Protein 1Z4V (pdb70)

Structure (mmCIF, N/CA/C/O backbone):
data_1Z4V
#
_entry.id   1Z4V
#
_cell.length_a   137.833
_cell.length_b   137.833
_cell.length_c   184.879
_cell.angle_alpha   90.00
_cell.angle_beta   90.00
_cell.angle_gamma   120.00
#
_symmetry.space_group_name_H-M   'P 61 2 2'
#
loop_
_entity.id
_entity.type
_entity.pdbx_description
1 polymer Hemagglutinin-neuraminidase
2 branched 2-acetamido-2-deoxy-beta-D-glucopyranose-(1-4)-2-acetamido-2-deoxy-beta-D-glucopyranose
3 non-polymer 2-acetamido-2-deoxy-beta-D-glucopyranose
4 non-polymer 'CALCIUM ION'
5 non-polymer '2-DEOXY-2,3-DEHYDRO-N-ACETYL-NEURAMINIC ACID'
6 water water
#
loop_
_atom_site.group_PDB
_atom_site.id
_atom_site.type_symbol
_atom_site.label_atom_id
_atom_site.label_alt_id
_atom_site.label_comp_id
_atom_site.label_asym_id
_atom_site.label_entity_id
_atom_site.label_seq_id
_atom_site.pdbx_PDB_ins_code
_atom_site.Cartn_x
_atom_site.Cartn_y
_atom_site.Cartn_z
_atom_site.occupancy
_atom_site.B_iso_or_equiv
_atom_site.auth_seq_id
_atom_site.auth_comp_id
_atom_site.auth_asym_id
_atom_site.auth_atom_id
_atom_site.pdbx_PDB_model_num
ATOM 1 N N . ILE A 1 85 ? 148.371 -19.456 -137.059 1.00 28.83 118 ILE A N 1
ATOM 2 C CA . ILE A 1 85 ? 149.768 -19.846 -137.450 1.00 28.31 118 ILE A CA 1
ATOM 3 C C . ILE A 1 85 ? 150.286 -20.976 -136.550 1.00 26.15 118 ILE A C 1
ATOM 4 O O . ILE A 1 85 ? 149.815 -21.134 -135.427 1.00 24.59 118 ILE A O 1
ATOM 9 N N . ASN A 1 86 ? 151.244 -21.760 -137.048 1.00 25.04 119 ASN A N 1
ATOM 10 C CA . ASN A 1 86 ? 151.792 -22.869 -136.271 1.00 24.24 119 ASN A CA 1
ATOM 11 C C . ASN A 1 86 ? 152.411 -22.348 -134.996 1.00 23.80 119 ASN A C 1
ATOM 12 O O . ASN A 1 86 ? 152.894 -21.209 -134.949 1.00 23.72 119 ASN A O 1
ATOM 17 N N . ASP A 1 87 ? 152.384 -23.174 -133.959 1.00 22.36 120 ASP A N 1
ATOM 18 C CA . ASP A 1 87 ? 152.942 -22.816 -132.662 1.00 23.62 120 ASP A CA 1
ATOM 19 C C . ASP A 1 87 ? 154.445 -22.517 -132.773 1.00 24.06 120 ASP A C 1
ATOM 20 O O . ASP A 1 87 ? 155.119 -23.038 -133.668 1.00 24.72 120 ASP A O 1
ATOM 25 N N . ASN A 1 88 ? 154.959 -21.672 -131.874 1.00 22.52 121 ASN A N 1
ATOM 26 C CA . ASN A 1 88 ? 156.385 -21.308 -131.873 1.00 22.93 121 ASN A CA 1
ATOM 27 C C . ASN A 1 88 ? 157.301 -22.531 -131.842 1.00 21.91 121 ASN A C 1
ATOM 28 O O . ASN A 1 88 ? 158.453 -22.469 -132.262 1.00 23.60 121 ASN A O 1
ATOM 33 N N . ARG A 1 89 ? 156.785 -23.638 -131.335 1.00 21.23 122 ARG A N 1
ATOM 34 C CA . ARG A 1 89 ? 157.558 -24.855 -131.252 1.00 21.80 122 ARG A CA 1
ATOM 35 C C . ARG A 1 89 ? 157.823 -25.514 -132.598 1.00 21.06 122 ARG A C 1
ATOM 36 O O . ARG A 1 89 ? 158.675 -26.405 -132.695 1.00 22.47 122 ARG A O 1
ATOM 44 N N . TYR A 1 90 ? 157.117 -25.081 -133.637 1.00 19.70 123 TYR A N 1
ATOM 45 C CA . TYR A 1 90 ? 157.293 -25.706 -134.946 1.00 22.64 123 TYR A CA 1
ATOM 46 C C . TYR A 1 90 ? 157.677 -24.776 -136.087 1.00 22.94 123 TYR A C 1
ATOM 47 O O . TYR A 1 90 ? 158.210 -25.238 -137.095 1.00 24.84 123 TYR A O 1
ATOM 56 N N . ILE A 1 91 ? 157.408 -23.480 -135.943 1.00 22.48 124 ILE A N 1
ATOM 57 C CA . ILE A 1 91 ? 157.690 -22.546 -137.022 1.00 23.68 124 ILE A CA 1
ATOM 58 C C . ILE A 1 91 ? 159.107 -22.605 -137.572 1.00 23.67 124 ILE A C 1
ATOM 59 O O . ILE A 1 91 ? 159.331 -22.327 -138.751 1.00 24.98 124 ILE A O 1
ATOM 64 N N . ASN A 1 92 ? 160.068 -22.973 -136.736 1.00 23.52 125 ASN A N 1
ATOM 65 C CA . ASN A 1 92 ? 161.455 -23.065 -137.188 1.00 23.92 125 ASN A CA 1
ATOM 66 C C . ASN A 1 92 ? 161.930 -24.510 -137.390 1.00 22.82 125 ASN A C 1
ATOM 67 O O . ASN A 1 92 ? 163.129 -24.754 -137.526 1.00 22.80 125 ASN A O 1
ATOM 72 N N . GLY A 1 93 ? 161.009 -25.471 -137.407 1.00 22.43 126 GLY A N 1
ATOM 73 C CA . GLY A 1 93 ? 161.426 -26.853 -137.593 1.00 23.46 126 GLY A CA 1
ATOM 74 C C . GLY A 1 93 ? 160.785 -27.515 -138.802 1.00 24.10 126 GLY A C 1
ATOM 75 O O . GLY A 1 93 ? 160.616 -28.742 -138.839 1.00 24.63 126 GLY A O 1
ATOM 76 N N . ILE A 1 94 ? 160.447 -26.708 -139.801 1.00 23.69 127 ILE A N 1
ATOM 77 C CA . ILE A 1 94 ? 159.781 -27.217 -140.983 1.00 21.98 127 ILE A CA 1
ATOM 78 C C . ILE A 1 94 ? 160.588 -27.139 -142.284 1.00 22.83 127 ILE A C 1
ATOM 79 O O . ILE A 1 94 ? 161.362 -26.198 -142.503 1.00 21.68 127 ILE A O 1
ATOM 84 N N . ASN A 1 95 ? 160.403 -28.150 -143.134 1.00 23.24 128 ASN A N 1
ATOM 85 C CA . ASN A 1 95 ? 161.090 -28.240 -144.424 1.00 23.48 128 ASN A CA 1
ATOM 86 C C . ASN A 1 95 ? 162.601 -28.080 -144.331 1.00 24.28 128 ASN A C 1
ATOM 87 O O . ASN A 1 95 ? 163.189 -27.154 -144.912 1.00 24.70 128 ASN A O 1
ATOM 92 N N . GLN A 1 96 ? 163.232 -29.000 -143.615 1.00 25.09 129 GLN A N 1
ATOM 93 C CA . GLN A 1 96 ? 164.673 -28.967 -143.475 1.00 26.61 129 GLN A CA 1
ATOM 94 C C . GLN A 1 96 ? 165.193 -30.396 -143.329 1.00 25.32 129 GLN A C 1
ATOM 95 O O . GLN A 1 96 ? 164.412 -31.333 -143.136 1.00 24.46 129 GLN A O 1
ATOM 101 N N . PHE A 1 97 ? 166.511 -30.564 -143.474 1.00 26.89 130 PHE A N 1
ATOM 102 C CA . PHE A 1 97 ? 167.150 -31.865 -143.262 1.00 26.58 130 PHE A CA 1
ATOM 103 C C . PHE A 1 97 ? 167.413 -31.793 -141.763 1.00 27.67 13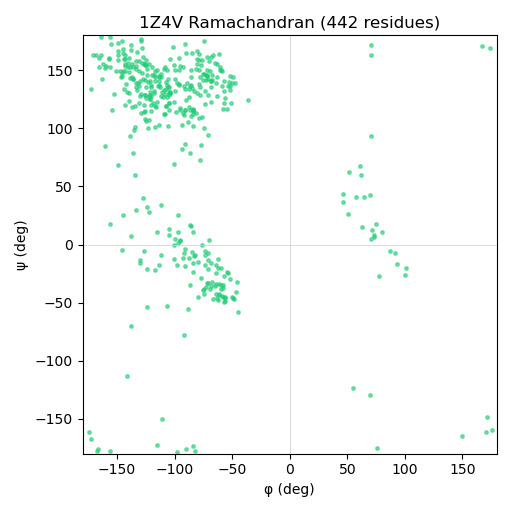0 PHE A C 1
ATOM 104 O O . PHE A 1 97 ? 168.140 -30.923 -141.303 1.00 28.47 130 PHE A O 1
ATOM 112 N N . TYR A 1 98 ? 166.822 -32.691 -140.995 1.00 27.82 131 TYR A N 1
ATOM 113 C CA . TYR A 1 98 ? 166.965 -32.631 -139.557 1.00 28.88 131 TYR A CA 1
ATOM 114 C C . TYR A 1 98 ? 168.196 -33.264 -138.923 1.00 29.44 131 TYR A C 1
ATOM 115 O O . TYR A 1 98 ? 168.588 -32.874 -137.830 1.00 28.21 131 TYR A O 1
ATOM 124 N N . PHE A 1 99 ? 168.812 -34.227 -139.598 1.00 30.38 132 PHE A N 1
ATOM 125 C CA . PHE A 1 99 ? 169.969 -34.903 -139.026 1.00 29.90 132 PHE A CA 1
ATOM 126 C C . PHE A 1 99 ? 171.204 -34.877 -139.912 1.00 31.18 132 PHE A C 1
ATOM 127 O O . PHE A 1 99 ? 171.111 -34.784 -141.142 1.00 30.17 132 PHE A O 1
ATOM 135 N N . SER A 1 100 ? 172.367 -34.975 -139.269 1.00 30.78 133 SER A N 1
ATOM 136 C CA . SER A 1 100 ? 173.653 -35.003 -139.964 1.00 31.66 133 SER A CA 1
ATOM 137 C C . SER A 1 100 ? 173.841 -36.430 -140.464 1.00 31.59 133 SER A C 1
ATOM 138 O O . SER A 1 100 ? 173.127 -37.337 -140.042 1.00 32.47 133 SER A O 1
ATOM 141 N N . ILE A 1 101 ? 174.798 -36.632 -141.357 1.00 33.12 134 ILE A N 1
ATOM 142 C CA . ILE A 1 101 ? 175.054 -37.964 -141.891 1.00 35.37 134 ILE A CA 1
ATOM 143 C C . ILE A 1 101 ? 175.341 -38.938 -140.757 1.00 37.01 134 ILE A C 1
ATOM 144 O O . ILE A 1 101 ? 174.800 -40.047 -140.722 1.00 38.40 134 ILE A O 1
ATOM 149 N N . ALA A 1 102 ? 176.191 -38.518 -139.824 1.00 38.18 135 ALA A N 1
ATOM 150 C CA . ALA A 1 102 ? 176.550 -39.361 -138.686 1.00 38.03 135 ALA A CA 1
ATOM 151 C C . ALA A 1 102 ? 175.336 -39.767 -137.848 1.00 38.21 135 ALA A C 1
ATOM 152 O O . ALA A 1 102 ? 175.211 -40.925 -137.456 1.00 39.53 135 ALA A O 1
ATOM 154 N N . GLU A 1 103 ? 174.447 -38.823 -137.566 1.00 38.39 136 GLU A N 1
ATOM 155 C CA . GLU A 1 103 ? 173.252 -39.115 -136.773 1.00 38.35 136 GLU A CA 1
ATOM 156 C C . GLU A 1 103 ? 172.278 -40.039 -137.501 1.00 38.08 136 GLU A C 1
ATOM 157 O O . GLU A 1 103 ? 171.585 -40.838 -136.877 1.00 38.57 136 GLU A O 1
ATOM 163 N N . GLY A 1 104 ? 172.234 -39.934 -138.825 1.00 37.91 137 GLY A N 1
ATOM 164 C CA . GLY A 1 104 ? 171.327 -40.762 -139.596 1.00 38.84 137 GLY A CA 1
ATOM 165 C C . GLY A 1 104 ? 171.513 -42.250 -139.389 1.00 40.29 137 GLY A C 1
ATOM 166 O O . GLY A 1 104 ? 170.569 -43.033 -139.533 1.00 39.77 137 GLY A O 1
ATOM 167 N N . ARG A 1 105 ? 172.729 -42.650 -139.037 1.00 41.44 138 ARG A N 1
ATOM 168 C CA . ARG A 1 105 ? 173.031 -44.063 -138.835 1.00 42.37 138 ARG A CA 1
ATOM 169 C C . ARG A 1 105 ? 172.398 -44.635 -137.575 1.00 42.72 138 ARG A C 1
ATOM 170 O O . ARG A 1 105 ? 172.193 -45.842 -137.470 1.00 41.86 138 ARG A O 1
ATOM 178 N N . ASN A 1 106 ? 172.060 -43.753 -136.635 1.00 73.47 139 ASN A N 1
ATOM 179 C CA . ASN A 1 106 ? 171.493 -44.185 -135.364 1.00 73.96 139 ASN A CA 1
ATOM 180 C C . ASN A 1 106 ? 170.036 -43.792 -135.157 1.00 73.89 139 ASN A C 1
ATOM 181 O O . ASN A 1 106 ? 169.602 -43.526 -134.033 1.00 72.15 139 ASN A O 1
ATOM 186 N N . LEU A 1 107 ? 169.274 -43.776 -136.236 1.00 41.75 140 LEU A N 1
ATOM 187 C CA . LEU A 1 107 ? 167.863 -43.407 -136.124 1.00 39.39 140 LEU A CA 1
ATOM 188 C C . LEU A 1 107 ? 166.947 -44.624 -136.063 1.00 38.41 140 LEU A C 1
ATOM 189 O O . LEU A 1 107 ? 167.120 -45.603 -136.796 1.00 38.54 140 LEU A O 1
ATOM 194 N N . THR A 1 108 ? 165.958 -44.535 -135.191 1.00 37.26 141 THR A N 1
ATOM 195 C CA . THR A 1 108 ? 164.998 -45.595 -135.010 1.00 36.87 141 THR A CA 1
ATOM 196 C C . THR A 1 108 ? 163.594 -44.969 -134.908 1.00 35.36 141 THR A C 1
ATOM 197 O O . THR A 1 108 ? 163.455 -43.800 -134.552 1.00 34.65 141 THR A O 1
ATOM 201 N N . LEU A 1 109 ? 162.571 -45.747 -135.239 1.00 33.70 142 LEU A N 1
ATOM 202 C CA . LEU A 1 109 ? 161.193 -45.263 -135.150 1.00 32.98 142 LEU A CA 1
ATOM 203 C C . LEU A 1 109 ? 160.634 -45.456 -133.711 1.00 32.00 142 LEU A C 1
ATOM 204 O O . LEU A 1 109 ? 160.859 -46.472 -133.104 1.00 32.20 142 LEU A O 1
ATOM 209 N N . GLY A 1 110 ? 159.927 -44.448 -133.201 1.00 31.02 143 GLY A N 1
ATOM 210 C CA . GLY A 1 110 ? 159.362 -44.585 -131.860 1.00 30.62 143 GLY A CA 1
ATOM 211 C C . GLY A 1 110 ? 157.957 -45.184 -131.912 1.00 30.94 143 GLY A C 1
ATOM 212 O O . GLY A 1 110 ? 157.552 -45.628 -132.978 1.00 30.54 143 GLY A O 1
ATOM 213 N N . PRO A 1 111 ? 157.230 -45.310 -130.796 1.00 32.58 144 PRO A N 1
ATOM 214 C CA . PRO A 1 111 ? 155.873 -45.872 -130.884 1.00 32.12 144 PRO A CA 1
ATOM 215 C C . PRO A 1 111 ? 154.922 -44.955 -131.614 1.00 31.05 144 PRO A C 1
ATOM 216 O O . PRO A 1 111 ? 155.175 -43.754 -131.736 1.00 30.82 144 PRO A O 1
ATOM 220 N N . LEU A 1 112 ? 153.823 -45.512 -132.075 1.00 30.87 145 LEU A N 1
ATOM 221 C CA . LEU A 1 112 ? 152.862 -44.685 -132.725 1.00 29.59 145 LEU A CA 1
ATOM 222 C C . LEU A 1 112 ? 152.173 -43.935 -131.563 1.00 29.24 145 LEU A C 1
ATOM 223 O O . LEU A 1 112 ? 152.025 -44.463 -130.454 1.00 28.88 145 LEU A O 1
ATOM 228 N N . LEU A 1 113 ? 151.873 -42.666 -131.800 1.00 27.84 146 LEU A N 1
ATOM 229 C CA . LEU A 1 113 ? 151.273 -41.833 -130.767 1.00 27.30 146 LEU A CA 1
ATOM 230 C C . LEU A 1 113 ? 149.835 -41.507 -131.163 1.00 27.21 146 LEU A C 1
ATOM 231 O O . LEU A 1 113 ? 149.515 -41.384 -132.353 1.00 26.40 146 LEU A O 1
ATOM 236 N N . ASN A 1 114 ? 148.967 -41.395 -130.164 1.00 28.23 147 ASN A N 1
ATOM 237 C CA . ASN A 1 114 ? 147.555 -41.124 -130.426 1.00 31.44 147 ASN A CA 1
ATOM 238 C C . ASN A 1 114 ? 147.148 -39.663 -130.359 1.00 31.49 147 ASN A C 1
ATOM 239 O O . ASN A 1 114 ? 147.197 -39.040 -129.307 1.00 32.80 147 ASN A O 1
ATOM 244 N N . MET A 1 115 ? 146.726 -39.134 -131.500 1.00 31.11 148 MET A N 1
ATOM 245 C CA . MET A 1 115 ? 146.261 -37.763 -131.588 1.00 32.54 148 MET A CA 1
ATOM 246 C C . MET A 1 115 ? 144.931 -37.797 -132.329 1.00 32.07 148 MET A C 1
ATOM 247 O O . MET A 1 115 ? 144.640 -38.762 -133.033 1.00 31.50 148 MET A O 1
ATOM 252 N N . PRO A 1 116 ? 144.088 -36.768 -132.149 1.00 31.56 149 PRO A N 1
ATOM 253 C CA . PRO A 1 116 ? 142.805 -36.763 -132.856 1.00 28.94 149 PRO A CA 1
ATOM 254 C C . PRO A 1 116 ? 143.106 -36.579 -134.342 1.00 27.87 149 PRO A C 1
ATOM 255 O O . PRO A 1 116 ? 143.750 -35.608 -134.738 1.00 29.95 149 PRO A O 1
ATOM 259 N N . SER A 1 117 ? 142.657 -37.517 -135.164 1.00 25.27 150 SER A N 1
ATOM 260 C CA . SER A 1 117 ? 142.897 -37.436 -136.592 1.00 22.78 150 SER A CA 1
ATOM 261 C C . SER A 1 117 ? 142.220 -36.222 -137.232 1.00 22.19 150 SER A C 1
ATOM 262 O O . SER A 1 117 ? 141.082 -35.907 -136.909 1.00 21.47 150 SER A O 1
ATOM 265 N N . PHE A 1 118 ? 142.921 -35.566 -138.155 1.00 22.46 151 PHE A N 1
ATOM 266 C CA . PHE A 1 118 ? 142.377 -34.410 -138.856 1.00 22.50 151 PHE A CA 1
ATOM 267 C C . PHE A 1 118 ? 141.853 -34.821 -140.248 1.00 23.85 151 PHE A C 1
ATOM 268 O O . PHE A 1 118 ? 141.417 -33.967 -141.037 1.00 24.33 151 PHE A O 1
ATOM 276 N N . ILE A 1 119 ? 141.892 -36.125 -140.536 1.00 22.11 152 ILE A N 1
ATOM 277 C CA . ILE A 1 119 ? 141.428 -36.646 -141.820 1.00 23.14 152 ILE A CA 1
ATOM 278 C C . ILE A 1 119 ? 140.076 -37.324 -141.605 1.00 22.93 152 ILE A C 1
ATOM 279 O O . ILE A 1 119 ? 139.980 -38.321 -140.902 1.00 24.56 152 ILE A O 1
ATOM 284 N N . PRO A 1 120 ? 139.013 -36.781 -142.213 1.00 23.24 153 PRO A N 1
ATOM 285 C CA . PRO A 1 120 ? 137.668 -37.334 -142.066 1.00 23.76 153 PRO A CA 1
ATOM 286 C C . PRO A 1 120 ? 137.470 -38.742 -142.610 1.00 25.44 153 PRO A C 1
ATOM 287 O O . PRO A 1 120 ? 138.024 -39.126 -143.637 1.00 25.02 153 PRO A O 1
ATOM 291 N N . THR A 1 121 ? 136.639 -39.481 -141.904 1.00 27.42 154 THR A N 1
ATOM 292 C CA . THR A 1 121 ? 136.276 -40.860 -142.211 1.00 29.67 154 THR A CA 1
ATOM 293 C C . THR A 1 121 ? 134.948 -40.921 -142.993 1.00 30.11 154 THR A C 1
ATOM 294 O O . THR A 1 121 ? 134.174 -39.967 -142.983 1.00 29.93 154 THR A O 1
ATOM 298 N N . ALA A 1 122 ? 134.703 -42.040 -143.669 1.00 29.26 155 ALA A N 1
ATOM 299 C CA . ALA A 1 122 ? 133.469 -42.235 -144.413 1.00 28.60 155 ALA A CA 1
ATOM 300 C C . ALA A 1 122 ? 132.405 -42.658 -143.395 1.00 27.61 155 ALA A C 1
ATOM 301 O O . ALA A 1 122 ? 132.753 -43.115 -142.308 1.00 27.34 155 ALA A O 1
ATOM 303 N N . THR A 1 123 ? 131.123 -42.500 -143.727 1.00 26.60 156 THR A N 1
ATOM 304 C CA . THR A 1 123 ? 130.062 -42.881 -142.795 1.00 26.69 156 THR A CA 1
ATOM 305 C C . THR A 1 123 ? 129.181 -44.025 -143.291 1.00 27.51 156 THR A C 1
ATOM 306 O O . THR A 1 123 ? 128.118 -44.293 -142.725 1.00 27.43 156 THR A O 1
ATOM 310 N N . THR A 1 124 ? 129.602 -44.673 -144.368 1.00 28.27 157 THR A N 1
ATOM 311 C CA . THR A 1 124 ? 128.884 -45.824 -144.907 1.00 30.70 157 THR A CA 1
ATOM 312 C C . THR A 1 124 ? 129.943 -46.886 -145.173 1.00 32.81 157 THR A C 1
ATOM 313 O O . THR A 1 124 ? 131.129 -46.576 -145.308 1.00 33.03 157 THR A O 1
ATOM 317 N N . PRO A 1 125 ? 129.532 -48.161 -145.228 1.00 35.14 158 PRO A N 1
ATOM 318 C CA . PRO A 1 125 ? 130.492 -49.235 -145.485 1.00 36.47 158 PRO A CA 1
ATOM 319 C C . PRO A 1 125 ? 131.127 -49.129 -146.867 1.00 36.88 158 PRO A C 1
ATOM 320 O O . PRO A 1 125 ? 132.293 -49.468 -147.047 1.00 37.04 158 PRO A O 1
ATOM 324 N N . GLU A 1 126 ? 130.369 -48.648 -147.841 1.00 37.15 159 GLU A N 1
ATOM 325 C CA . GLU A 1 126 ? 130.884 -48.545 -149.204 1.00 38.79 159 GLU A CA 1
ATOM 326 C C . GLU A 1 126 ? 131.524 -47.199 -149.579 1.00 37.81 159 GLU A C 1
ATOM 327 O O . GLU A 1 126 ? 132.167 -47.089 -150.626 1.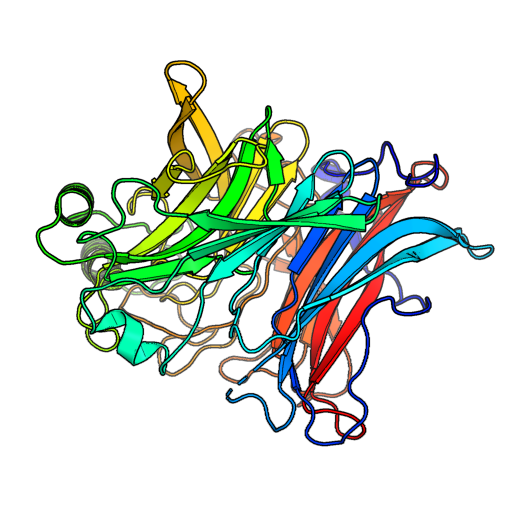00 38.58 159 GLU A O 1
ATOM 333 N N . GLY A 1 127 ? 131.345 -46.176 -148.744 1.00 36.22 160 GLY A N 1
ATOM 334 C CA . GLY A 1 127 ? 131.938 -44.882 -149.040 1.00 33.89 160 GLY A CA 1
ATOM 335 C C . GLY A 1 127 ? 133.429 -45.007 -149.308 1.00 31.98 160 GLY A C 1
ATOM 336 O O . GLY A 1 127 ? 134.121 -45.764 -148.631 1.00 31.26 160 GLY A O 1
ATOM 337 N N . CYS A 1 128 ? 133.928 -44.267 -150.292 1.00 31.98 161 CYS A N 1
ATOM 338 C CA . CYS A 1 128 ? 135.347 -44.327 -150.639 1.00 32.81 161 CYS A CA 1
ATOM 339 C C . CYS A 1 128 ? 136.083 -43.000 -150.516 1.00 31.05 161 CYS A C 1
ATOM 340 O O . CYS A 1 128 ? 135.736 -42.028 -151.184 1.00 31.43 161 CYS A O 1
ATOM 343 N N . THR A 1 129 ? 137.107 -42.969 -149.665 1.00 27.64 162 THR A N 1
ATOM 344 C CA . THR A 1 129 ? 137.942 -41.783 -149.505 1.00 25.23 162 THR A CA 1
ATOM 345 C C . THR A 1 129 ? 139.338 -42.195 -149.949 1.00 23.44 162 THR A C 1
ATOM 346 O O . THR A 1 129 ? 139.925 -43.110 -149.375 1.00 23.15 162 THR A O 1
ATOM 350 N N . ARG A 1 130 ? 139.870 -41.535 -150.974 1.00 21.60 163 ARG A N 1
ATOM 351 C CA . ARG A 1 130 ? 141.201 -41.866 -151.466 1.00 21.61 163 ARG A CA 1
ATOM 352 C C . ARG A 1 130 ? 141.931 -40.683 -152.049 1.00 22.35 163 ARG A C 1
ATOM 353 O O . ARG A 1 130 ? 141.359 -39.601 -152.212 1.00 23.11 163 ARG A O 1
ATOM 361 N N . ILE A 1 131 ? 143.197 -40.922 -152.385 1.00 21.85 164 ILE A N 1
ATOM 362 C CA . ILE A 1 131 ? 144.066 -39.939 -153.011 1.00 21.41 164 ILE A CA 1
ATOM 363 C C . ILE A 1 131 ? 144.298 -38.685 -152.170 1.00 22.66 164 ILE A C 1
ATOM 364 O O . ILE A 1 131 ? 143.853 -37.587 -152.521 1.00 22.47 164 ILE A O 1
ATOM 369 N N . PRO A 1 132 ? 145.001 -38.834 -151.041 1.00 22.02 165 PRO A N 1
ATOM 370 C CA . PRO A 1 132 ? 145.269 -37.678 -150.191 1.00 22.47 165 PRO A CA 1
ATOM 371 C C . PRO A 1 132 ? 146.408 -36.842 -150.751 1.00 21.79 165 PRO A C 1
ATOM 372 O O . PRO A 1 132 ? 147.192 -37.310 -151.566 1.00 21.84 165 PRO A O 1
ATOM 376 N N . SER A 1 133 ? 146.459 -35.585 -150.336 1.00 22.12 166 SER A N 1
ATOM 377 C CA . SER A 1 133 ? 147.539 -34.676 -150.709 1.00 19.39 166 SER A CA 1
ATOM 378 C C . SER A 1 133 ? 147.725 -33.845 -149.447 1.00 20.67 166 SER A C 1
ATOM 379 O O . SER A 1 133 ? 146.747 -33.394 -148.840 1.00 22.53 166 SER A O 1
ATOM 382 N N . PHE A 1 134 ? 148.971 -33.663 -149.027 1.00 19.66 167 PHE A N 1
ATOM 383 C CA . PHE A 1 134 ? 149.237 -32.935 -147.795 1.00 20.23 167 PHE A CA 1
ATOM 384 C C . PHE A 1 134 ? 150.435 -32.019 -147.955 1.00 20.01 167 PHE A C 1
ATOM 385 O O . PHE A 1 134 ? 151.482 -32.434 -148.442 1.00 21.03 167 PHE A O 1
ATOM 393 N N . SER A 1 135 ? 150.269 -30.768 -147.561 1.00 19.76 168 SER A N 1
ATOM 394 C CA . SER A 1 135 ? 151.332 -29.782 -147.670 1.00 20.22 168 SER A CA 1
ATOM 395 C C . SER A 1 135 ? 151.479 -29.085 -146.322 1.00 21.82 168 SER A C 1
ATOM 396 O O . SER A 1 135 ? 150.506 -28.600 -145.740 1.00 21.46 168 SER A O 1
ATOM 399 N N . LEU A 1 136 ? 152.698 -29.058 -145.812 1.00 23.10 169 LEU A N 1
ATOM 400 C CA . LEU A 1 136 ? 152.942 -28.406 -144.536 1.00 24.57 169 LEU A CA 1
ATOM 401 C C . LEU A 1 136 ? 154.048 -27.384 -144.701 1.00 25.21 169 LEU A C 1
ATOM 402 O O . LEU A 1 136 ? 155.114 -27.676 -145.241 1.00 25.94 169 LEU A O 1
ATOM 407 N N . THR A 1 137 ? 153.772 -26.177 -144.246 1.00 24.98 170 THR A N 1
ATOM 408 C CA . THR A 1 137 ? 154.718 -25.075 -144.364 1.00 25.62 170 THR A CA 1
ATOM 409 C C . THR A 1 137 ? 154.909 -24.393 -143.022 1.00 24.33 170 THR A C 1
ATOM 410 O O . THR A 1 137 ? 154.296 -24.772 -142.036 1.00 24.30 170 THR A O 1
ATOM 414 N N . LYS A 1 138 ? 155.790 -23.407 -142.981 1.00 25.07 171 LYS A N 1
ATOM 415 C CA . LYS A 1 138 ? 156.086 -22.660 -141.761 1.00 24.62 171 LYS A CA 1
ATOM 416 C C . LYS A 1 138 ? 154.851 -22.174 -140.996 1.00 22.26 171 LYS A C 1
ATOM 417 O O . LYS A 1 138 ? 154.755 -22.359 -139.783 1.00 21.11 171 LYS A O 1
ATOM 423 N N . THR A 1 139 ? 153.900 -21.578 -141.704 1.00 21.00 172 THR A N 1
ATOM 424 C CA . THR A 1 139 ? 152.715 -21.030 -141.058 1.00 22.05 172 THR A CA 1
ATOM 425 C C . THR A 1 139 ? 151.555 -22.001 -140.831 1.00 22.84 172 THR A C 1
ATOM 426 O O . THR A 1 139 ? 150.846 -21.902 -139.816 1.00 23.90 172 THR A O 1
ATOM 430 N N . HIS A 1 140 ? 151.349 -22.937 -141.748 1.00 20.40 173 HIS A N 1
ATOM 431 C CA . HIS A 1 140 ? 150.225 -23.862 -141.586 1.00 21.26 173 HIS A CA 1
ATOM 432 C C . HIS A 1 140 ? 150.295 -25.049 -142.534 1.00 21.23 173 HIS A C 1
ATOM 433 O O . HIS A 1 140 ? 151.242 -25.179 -143.308 1.00 22.10 173 HIS A O 1
ATOM 440 N N . TRP A 1 141 ? 149.269 -25.892 -142.470 1.00 20.50 174 TRP A N 1
ATOM 441 C CA . TRP A 1 141 ? 149.179 -27.063 -143.338 1.00 21.11 174 TRP A CA 1
ATOM 442 C C . TRP A 1 141 ? 147.861 -27.093 -144.111 1.00 22.39 174 TRP A C 1
ATOM 443 O O . TRP A 1 141 ? 146.860 -26.530 -143.680 1.00 22.87 174 TRP A O 1
ATOM 454 N N . CYS A 1 142 ? 147.885 -27.761 -145.254 1.00 23.34 175 CYS A N 1
ATOM 455 C CA . CYS A 1 142 ? 146.716 -27.936 -146.121 1.00 25.03 175 CYS A CA 1
ATOM 456 C C . CYS A 1 142 ? 146.568 -29.442 -146.360 1.00 22.93 175 CYS A C 1
ATOM 457 O O . CYS A 1 142 ? 147.565 -30.131 -146.524 1.00 23.55 175 CYS A O 1
ATOM 460 N N . TYR A 1 143 ? 145.330 -29.935 -146.382 1.00 21.21 176 TYR A N 1
ATOM 461 C CA . TYR A 1 143 ? 145.055 -31.346 -146.620 1.00 20.32 176 TYR A CA 1
ATOM 462 C C . TYR A 1 143 ? 143.830 -31.499 -147.520 1.00 20.83 176 TYR A C 1
ATOM 463 O O . TYR A 1 143 ? 142.897 -30.699 -147.460 1.00 19.62 176 TYR A O 1
ATOM 472 N N . THR A 1 144 ? 143.818 -32.554 -148.321 1.00 21.82 177 THR A N 1
ATOM 473 C CA . THR A 1 144 ? 142.693 -32.827 -149.215 1.00 20.62 177 THR A CA 1
ATOM 474 C C . THR A 1 144 ? 142.670 -34.293 -149.670 1.00 20.70 177 THR A C 1
ATOM 475 O O . THR A 1 144 ? 143.707 -34.957 -149.720 1.00 20.71 177 THR A O 1
ATOM 479 N N . HIS A 1 145 ? 141.479 -34.792 -149.972 1.00 19.72 178 HIS A N 1
ATOM 480 C CA . HIS A 1 145 ? 141.316 -36.134 -150.516 1.00 18.68 178 HIS A CA 1
ATOM 481 C C . HIS A 1 145 ? 139.992 -36.236 -151.277 1.00 20.00 178 HIS A C 1
ATOM 482 O O . HIS A 1 145 ? 139.087 -35.411 -151.107 1.00 17.26 178 HIS A O 1
ATOM 489 N N . ASN A 1 146 ? 139.909 -37.238 -152.141 1.00 20.97 179 ASN A N 1
ATOM 490 C CA . ASN A 1 146 ? 138.744 -37.449 -152.965 1.00 21.77 179 ASN A CA 1
ATOM 491 C C . ASN A 1 146 ? 137.711 -38.339 -152.273 1.00 21.72 179 ASN A C 1
ATOM 492 O O . ASN A 1 146 ? 138.050 -39.326 -151.613 1.00 21.86 179 ASN A O 1
ATOM 497 N N . VAL A 1 147 ? 136.443 -37.977 -152.415 1.00 22.72 180 VAL A N 1
ATOM 498 C CA . VAL A 1 147 ? 135.364 -38.744 -151.818 1.00 23.43 180 VAL A CA 1
ATOM 499 C C . VAL A 1 147 ? 134.393 -39.229 -152.898 1.00 27.73 180 VAL A C 1
ATOM 500 O O . VAL A 1 147 ? 133.890 -38.430 -153.694 1.00 28.95 180 VAL A O 1
ATOM 504 N N . ILE A 1 148 ? 134.151 -40.535 -152.936 1.00 29.15 181 ILE A N 1
ATOM 505 C CA . ILE A 1 148 ? 133.210 -41.114 -153.888 1.00 30.64 181 ILE A CA 1
ATOM 506 C C . ILE A 1 148 ? 132.184 -41.820 -153.024 1.00 30.90 181 ILE A C 1
ATOM 507 O O . ILE A 1 148 ? 132.540 -42.600 -152.142 1.00 30.05 181 ILE A O 1
ATOM 512 N N . LEU A 1 149 ? 130.907 -41.542 -153.265 1.00 33.11 182 LEU A N 1
ATOM 513 C CA . LEU A 1 149 ? 129.840 -42.128 -152.456 1.00 36.62 182 LEU A CA 1
ATOM 514 C C . LEU A 1 149 ? 129.710 -43.660 -152.476 1.00 38.31 182 LEU A C 1
ATOM 515 O O . LEU A 1 149 ? 129.508 -44.277 -151.430 1.00 37.69 182 LEU A O 1
ATOM 520 N N . ASN A 1 150 ? 129.830 -44.281 -153.643 1.00 41.82 183 ASN A N 1
ATOM 521 C CA . ASN A 1 150 ? 129.702 -45.733 -153.694 1.00 46.51 183 ASN A CA 1
ATOM 522 C C . ASN A 1 150 ? 130.884 -46.408 -154.356 1.00 48.07 183 ASN A C 1
ATOM 523 O O . ASN A 1 150 ? 131.046 -46.333 -155.578 1.00 48.26 183 ASN A O 1
ATOM 528 N N . GLY A 1 151 ? 131.705 -47.075 -153.554 1.00 49.68 184 GLY A N 1
ATOM 529 C CA . GLY A 1 151 ? 132.856 -47.769 -154.100 1.00 51.98 184 GLY A CA 1
ATOM 530 C C . GLY A 1 151 ? 133.912 -46.808 -154.583 1.00 53.51 184 GLY A C 1
ATOM 531 O O . GLY A 1 151 ? 133.676 -45.606 -154.644 1.00 53.11 184 GLY A O 1
ATOM 532 N N . CYS A 1 152 ? 135.076 -47.333 -154.944 1.00 55.20 185 CYS A N 1
ATOM 533 C CA . CYS A 1 152 ? 136.163 -46.483 -155.396 1.00 57.35 185 CYS A CA 1
ATOM 534 C C . CYS A 1 152 ? 136.308 -46.341 -156.910 1.00 59.44 185 CYS A C 1
ATOM 535 O O . CYS A 1 152 ? 137.401 -46.049 -157.399 1.00 60.12 185 CYS A O 1
ATOM 538 N N . GLN A 1 153 ? 135.221 -46.525 -157.656 1.00 62.10 186 GLN A N 1
ATOM 539 C CA . GLN A 1 153 ? 135.299 -46.391 -159.109 1.00 63.90 186 GLN A CA 1
ATOM 540 C C . GLN A 1 153 ? 134.170 -45.564 -159.726 1.00 63.24 186 GLN A C 1
ATOM 541 O O . GLN A 1 153 ? 133.756 -44.548 -159.176 1.00 62.58 186 GLN A O 1
ATOM 547 N N . SER A 1 158 ? 132.283 -37.472 -158.105 1.00 29.06 191 SER A N 1
ATOM 548 C CA . SER A 1 158 ? 133.000 -37.374 -156.819 1.00 27.81 191 SER A CA 1
ATOM 549 C C . SER A 1 158 ? 133.032 -35.970 -156.229 1.00 26.31 191 SER A C 1
ATOM 550 O O . SER A 1 158 ? 132.676 -34.995 -156.886 1.00 27.50 191 SER A O 1
ATOM 553 N N . ASN A 1 159 ? 133.463 -35.884 -154.975 1.00 23.48 192 ASN A N 1
ATOM 554 C CA . ASN A 1 159 ? 133.584 -34.612 -154.280 1.00 24.70 192 ASN A CA 1
ATOM 555 C C . ASN A 1 159 ? 135.009 -34.557 -153.738 1.00 23.13 192 ASN A C 1
ATOM 556 O O . ASN A 1 159 ? 135.658 -35.579 -153.625 1.00 23.78 192 ASN A O 1
ATOM 561 N N . GLN A 1 160 ? 135.495 -33.370 -153.403 1.00 21.73 193 GLN A N 1
ATOM 562 C CA . GLN A 1 160 ? 136.850 -33.261 -152.900 1.00 22.04 193 GLN A CA 1
ATOM 563 C C . GLN A 1 160 ? 136.835 -32.517 -151.563 1.00 21.12 193 GLN A C 1
ATOM 564 O O . GLN A 1 160 ? 136.370 -31.380 -151.491 1.00 19.58 193 GLN A O 1
ATOM 570 N N . PHE A 1 161 ? 137.317 -33.176 -150.505 1.00 20.93 194 PHE A N 1
ATOM 571 C CA . PHE A 1 161 ? 137.379 -32.594 -149.153 1.00 19.02 194 PHE A CA 1
ATOM 572 C C . PHE A 1 161 ? 138.695 -31.827 -148.989 1.00 19.87 194 PHE A C 1
ATOM 573 O O . PHE A 1 161 ? 139.749 -32.339 -149.358 1.00 20.69 194 PHE A O 1
ATOM 581 N N . VAL A 1 162 ? 138.626 -30.609 -148.445 1.00 20.03 195 VAL A N 1
ATOM 582 C CA . VAL A 1 162 ? 139.821 -29.787 -148.219 1.00 19.77 195 VAL A CA 1
ATOM 583 C C . VAL A 1 162 ? 139.818 -29.338 -146.773 1.00 23.27 195 VAL A C 1
ATOM 584 O O . VAL A 1 162 ? 138.772 -29.010 -146.214 1.00 24.41 195 VAL A O 1
ATOM 588 N N . SER A 1 163 ? 140.996 -29.303 -146.174 1.00 23.26 196 SER A N 1
ATOM 589 C CA . SER A 1 163 ? 141.116 -28.912 -144.785 1.00 22.82 196 SER A CA 1
ATOM 590 C C . SER A 1 163 ? 142.395 -28.106 -144.596 1.00 21.98 196 SER A C 1
ATOM 591 O O . SER A 1 163 ? 143.385 -28.327 -145.288 1.00 20.73 196 SER A O 1
ATOM 594 N N . MET A 1 164 ? 142.390 -27.185 -143.651 1.00 23.09 197 MET A N 1
ATOM 595 C CA . MET A 1 164 ? 143.607 -26.428 -143.383 1.00 24.29 197 MET A CA 1
ATOM 596 C C . MET A 1 164 ? 143.642 -26.091 -141.902 1.00 23.38 197 MET A C 1
ATOM 597 O O . MET A 1 164 ? 142.599 -25.949 -141.260 1.00 23.80 197 MET A O 1
ATOM 602 N N . GLY A 1 165 ? 144.848 -25.994 -141.358 1.00 23.68 198 GLY A N 1
ATOM 603 C CA . GLY A 1 165 ? 144.998 -25.688 -139.953 1.00 22.49 198 GLY A CA 1
ATOM 604 C C . GLY A 1 165 ? 146.442 -25.488 -139.545 1.00 23.37 198 GLY A C 1
ATOM 605 O O . GLY A 1 165 ? 147.318 -25.255 -140.389 1.00 22.15 198 GLY A O 1
ATOM 606 N N . ILE A 1 166 ? 146.696 -25.592 -138.247 1.00 24.24 199 ILE A N 1
ATOM 607 C CA . ILE A 1 166 ? 148.029 -25.398 -137.702 1.00 24.18 199 ILE A CA 1
ATOM 608 C C . ILE A 1 166 ? 148.424 -26.549 -136.790 1.00 23.94 199 ILE A C 1
ATOM 609 O O . ILE A 1 166 ? 147.615 -27.432 -136.507 1.00 24.63 199 ILE A O 1
ATOM 614 N N . ILE A 1 167 ? 149.665 -26.523 -136.310 1.00 26.10 200 ILE A N 1
ATOM 615 C CA . ILE A 1 167 ? 150.159 -27.564 -135.412 1.00 24.74 200 ILE A CA 1
ATOM 616 C C . ILE A 1 167 ? 150.417 -26.939 -134.055 1.00 25.29 200 ILE A C 1
ATOM 617 O O . ILE A 1 167 ? 150.959 -25.844 -133.976 1.00 25.52 200 ILE A O 1
ATOM 622 N N . GLU A 1 168 ? 150.026 -27.622 -132.990 1.00 24.82 201 GLU A N 1
ATOM 623 C CA . GLU A 1 168 ? 150.255 -27.107 -131.649 1.00 26.13 201 GLU A CA 1
ATOM 624 C C . GLU A 1 168 ? 150.552 -28.273 -130.726 1.00 25.84 201 GLU A C 1
ATOM 625 O O . GLU A 1 168 ? 150.067 -29.384 -130.932 1.00 24.97 201 GLU A O 1
ATOM 631 N N . PRO A 1 169 ? 151.362 -28.034 -129.691 1.00 26.62 202 PRO A N 1
ATOM 632 C CA . PRO A 1 169 ? 151.735 -29.083 -128.731 1.00 26.78 202 PRO A CA 1
ATOM 633 C C . PRO A 1 169 ? 150.641 -29.469 -127.753 1.00 27.74 202 PRO A C 1
ATOM 634 O O . PRO A 1 169 ? 149.831 -28.633 -127.369 1.00 28.37 202 PRO A O 1
ATOM 638 N N . THR A 1 170 ? 150.616 -30.745 -127.372 1.00 28.51 203 THR A N 1
ATOM 639 C CA . THR A 1 170 ? 149.650 -31.248 -126.400 1.00 27.96 203 THR A CA 1
ATOM 640 C C . THR A 1 170 ? 150.383 -31.376 -125.060 1.00 27.51 203 THR A C 1
ATOM 641 O O . THR A 1 170 ? 151.607 -31.262 -125.004 1.00 24.71 203 THR A O 1
ATOM 645 N N . SER A 1 171 ? 149.646 -31.629 -123.984 1.00 28.65 204 SER A N 1
ATOM 646 C CA . SER A 1 171 ? 150.266 -31.748 -122.672 1.00 29.94 204 SER A CA 1
ATOM 647 C C . SER A 1 171 ? 151.253 -32.920 -122.607 1.00 30.41 204 SER A C 1
ATOM 648 O O . SER A 1 171 ? 152.127 -32.957 -121.741 1.00 31.10 204 SER A O 1
ATOM 651 N N . ALA A 1 172 ? 151.121 -33.873 -123.526 1.00 30.88 205 ALA A N 1
ATOM 652 C CA . ALA A 1 172 ? 152.016 -35.030 -123.559 1.00 31.08 205 ALA A CA 1
ATOM 653 C C . ALA A 1 172 ? 153.279 -34.688 -124.330 1.00 31.10 205 ALA A C 1
ATOM 654 O O . ALA A 1 172 ? 154.221 -35.481 -124.381 1.00 32.54 205 ALA A O 1
ATOM 656 N N . GLY A 1 173 ? 153.298 -33.510 -124.938 1.00 31.09 206 GLY A N 1
ATOM 657 C CA . GLY A 1 173 ? 154.470 -33.101 -125.682 1.00 29.04 206 GLY A CA 1
ATOM 658 C C . GLY A 1 173 ? 154.381 -33.269 -127.185 1.00 28.81 206 GLY A C 1
ATOM 659 O O . GLY A 1 173 ? 155.062 -32.555 -127.911 1.00 28.88 206 GLY A O 1
ATOM 660 N N . PHE A 1 174 ? 153.566 -34.198 -127.682 1.00 28.03 207 PHE A N 1
ATOM 661 C CA . PHE A 1 174 ? 153.515 -34.349 -129.128 1.00 28.51 207 PHE A CA 1
ATOM 662 C C . PHE A 1 174 ? 152.461 -33.479 -129.811 1.00 26.43 207 PHE A C 1
ATOM 663 O O . PHE A 1 174 ? 151.583 -32.934 -129.164 1.00 27.39 207 PHE A O 1
ATOM 671 N N . PRO A 1 175 ? 152.564 -33.323 -131.139 1.00 26.30 208 PRO A N 1
ATOM 672 C CA . PRO A 1 175 ? 151.659 -32.506 -131.946 1.00 25.36 208 PRO A CA 1
ATOM 673 C C . PRO A 1 175 ? 150.188 -32.884 -132.027 1.00 25.82 208 PRO A C 1
ATOM 674 O O . PRO A 1 175 ? 149.797 -34.031 -131.848 1.00 25.98 208 PRO A O 1
ATOM 678 N N . PHE A 1 176 ? 149.394 -31.863 -132.314 1.00 24.85 209 PHE A N 1
ATOM 679 C CA . PHE A 1 176 ? 147.970 -31.974 -132.524 1.00 24.35 209 PHE A CA 1
ATOM 680 C C . PHE A 1 176 ? 147.733 -31.095 -133.736 1.00 23.62 209 PHE A C 1
ATOM 681 O O . PHE A 1 176 ? 148.026 -29.905 -133.695 1.00 26.59 209 PHE A O 1
ATOM 689 N N . PHE A 1 177 ? 147.248 -31.679 -134.826 1.00 23.73 210 PHE A N 1
ATOM 690 C CA . PHE A 1 177 ? 146.963 -30.899 -136.023 1.00 21.97 210 PHE A CA 1
ATOM 691 C C . PHE A 1 177 ? 145.583 -30.302 -135.847 1.00 21.85 210 PHE A C 1
ATOM 692 O O . PHE A 1 177 ? 144.572 -30.982 -136.008 1.00 22.60 210 PHE A O 1
ATOM 700 N N . ARG A 1 178 ? 145.561 -29.022 -135.493 1.00 21.57 211 ARG A N 1
ATOM 701 C CA . ARG A 1 178 ? 144.333 -28.293 -135.261 1.00 21.27 211 ARG A CA 1
ATOM 702 C C . ARG A 1 178 ? 143.723 -27.754 -136.560 1.00 21.06 211 ARG A C 1
ATOM 703 O O . ARG A 1 178 ? 144.303 -26.898 -137.230 1.00 21.12 211 ARG A O 1
ATOM 711 N N . THR A 1 179 ? 142.545 -28.261 -136.900 1.00 19.81 212 THR A N 1
ATOM 712 C CA . THR A 1 179 ? 141.846 -27.830 -138.096 1.00 18.55 212 THR A CA 1
ATOM 713 C C . THR A 1 179 ? 141.183 -26.493 -137.814 1.00 20.47 212 THR A C 1
ATOM 714 O O . THR A 1 179 ? 140.463 -26.352 -136.819 1.00 20.22 212 THR A O 1
ATOM 718 N N . LEU A 1 180 ? 141.418 -25.510 -138.677 1.00 21.12 213 LEU A N 1
ATOM 719 C CA . LEU A 1 180 ? 140.815 -24.191 -138.499 1.00 22.15 213 LEU A CA 1
ATOM 720 C C . LEU A 1 180 ? 139.781 -23.871 -139.587 1.00 23.75 213 LEU A C 1
ATOM 721 O O . LEU A 1 180 ? 139.070 -22.872 -139.502 1.00 25.58 213 LEU A O 1
ATOM 726 N N . LYS A 1 181 ? 139.712 -24.715 -140.608 1.00 21.84 214 LYS A N 1
ATOM 727 C CA . LYS A 1 181 ? 138.764 -24.545 -141.693 1.00 21.50 214 LYS A CA 1
ATOM 728 C C . LYS A 1 181 ? 138.624 -25.836 -142.480 1.00 22.03 214 LYS A C 1
ATOM 729 O O . LYS A 1 181 ? 139.581 -26.544 -142.708 1.00 22.49 214 LYS A O 1
ATOM 735 N N . THR A 1 182 ? 137.406 -26.102 -142.911 1.00 23.25 215 THR A N 1
ATOM 736 C CA . THR A 1 182 ? 137.085 -27.290 -143.674 1.00 22.17 215 THR A CA 1
ATOM 737 C C . THR A 1 182 ? 136.282 -26.805 -144.897 1.00 22.34 215 THR A C 1
ATOM 738 O O . THR A 1 182 ? 135.617 -25.791 -144.825 1.00 21.47 215 THR A O 1
ATOM 742 N N . LEU A 1 183 ? 136.389 -27.505 -146.023 1.00 21.55 216 LEU A N 1
ATOM 743 C CA . LEU A 1 183 ? 135.662 -27.186 -147.253 1.00 22.19 216 LEU A CA 1
ATOM 744 C C . LEU A 1 183 ? 135.337 -28.494 -147.938 1.00 21.35 216 LEU A C 1
ATOM 745 O O . LEU A 1 183 ? 136.093 -29.446 -147.847 1.00 21.91 216 LEU A O 1
ATOM 750 N N . TYR A 1 184 ? 134.212 -28.539 -148.631 1.00 21.03 217 TYR A N 1
ATOM 751 C CA . TYR A 1 184 ? 133.815 -29.748 -149.334 1.00 22.37 217 TYR A CA 1
ATOM 752 C C . TYR A 1 184 ? 133.330 -29.332 -150.713 1.00 22.98 217 TYR A C 1
ATOM 753 O O . TYR A 1 184 ? 132.202 -28.872 -150.867 1.00 24.78 217 TYR A O 1
ATOM 762 N N . LEU A 1 185 ? 134.204 -29.463 -151.709 1.00 23.27 218 LEU A N 1
ATOM 763 C CA . LEU A 1 185 ? 133.869 -29.107 -153.074 1.00 24.92 218 LEU A CA 1
ATOM 764 C C . LEU A 1 185 ? 132.944 -30.178 -153.632 1.00 25.04 218 LEU A C 1
ATOM 765 O O . LEU A 1 185 ? 133.378 -31.264 -154.039 1.00 26.40 218 LEU A O 1
ATOM 770 N N . SER A 1 186 ? 131.654 -29.861 -153.639 1.00 26.19 219 SER A N 1
ATOM 771 C CA . SER A 1 186 ? 130.631 -30.776 -154.117 1.00 27.44 219 SER A CA 1
ATOM 772 C C . SER A 1 186 ? 129.708 -29.966 -155.023 1.00 28.30 219 SER A C 1
ATOM 773 O O . SER A 1 186 ? 128.840 -29.233 -154.541 1.00 28.71 219 SER A O 1
ATOM 776 N N . ASP A 1 187 ? 129.889 -30.097 -156.334 1.00 29.41 220 ASP A N 1
ATOM 777 C CA . ASP A 1 187 ? 129.086 -29.315 -157.265 1.00 30.21 220 ASP A CA 1
ATOM 778 C C . ASP A 1 187 ? 128.951 -29.929 -158.655 1.00 30.88 220 ASP A C 1
ATOM 779 O O . ASP A 1 187 ? 128.587 -29.234 -159.604 1.00 33.25 220 ASP A O 1
ATOM 784 N N . GLY A 1 188 ? 129.235 -31.217 -158.790 1.00 29.86 221 GLY A N 1
ATOM 785 C CA . GLY A 1 188 ? 129.119 -31.832 -160.099 1.00 30.41 221 GLY A CA 1
ATOM 786 C C . GLY A 1 188 ? 130.399 -31.867 -160.935 1.00 30.56 221 GLY A C 1
ATOM 787 O O . GLY A 1 188 ? 130.473 -32.611 -161.911 1.00 31.37 221 GLY A O 1
ATOM 788 N N . VAL A 1 189 ? 131.396 -31.060 -160.583 1.00 29.19 222 VAL A N 1
ATOM 789 C CA . VAL A 1 189 ? 132.657 -31.081 -161.320 1.00 28.64 222 VAL A CA 1
ATOM 790 C C . VAL A 1 189 ? 133.517 -32.221 -160.758 1.00 28.72 222 VAL A C 1
ATOM 791 O O . VAL A 1 189 ? 133.902 -32.200 -159.596 1.00 30.76 222 VAL A O 1
ATOM 795 N N . ASN A 1 190 ? 133.804 -33.216 -161.589 1.00 28.48 223 ASN A N 1
ATOM 796 C CA . ASN A 1 190 ? 134.585 -34.369 -161.160 1.00 28.90 223 ASN A CA 1
ATOM 797 C C . ASN A 1 190 ? 136.101 -34.104 -161.072 1.00 28.21 223 ASN A C 1
ATOM 798 O O . ASN A 1 190 ? 136.889 -34.571 -161.912 1.00 27.78 223 ASN A O 1
ATOM 803 N N . ARG A 1 191 ? 136.497 -33.351 -160.049 1.00 27.54 224 ARG A N 1
ATOM 804 C CA . ARG A 1 191 ? 137.904 -33.013 -159.809 1.00 26.59 224 ARG A CA 1
ATOM 805 C C . ARG A 1 191 ? 138.659 -34.236 -159.281 1.00 25.05 224 ARG A C 1
ATOM 806 O O . ARG A 1 191 ? 138.307 -34.788 -158.248 1.00 26.85 224 ARG A O 1
ATOM 814 N N . LYS A 1 192 ? 139.690 -34.660 -160.005 1.00 24.76 225 LYS A N 1
ATOM 815 C CA . LYS A 1 192 ? 140.466 -35.838 -159.631 1.00 24.79 225 LYS A CA 1
ATOM 816 C C . LYS A 1 192 ? 141.967 -35.613 -159.579 1.00 23.77 225 LYS A C 1
ATOM 817 O O . LYS A 1 192 ? 142.483 -34.583 -160.036 1.00 24.32 225 LYS A O 1
ATOM 823 N N . SER A 1 193 ? 142.656 -36.609 -159.026 1.00 22.52 226 SER A N 1
ATOM 824 C CA . SER A 1 193 ? 144.117 -36.605 -158.932 1.00 22.80 226 SER A CA 1
ATOM 825 C C . SER A 1 193 ? 144.658 -35.258 -158.426 1.00 21.62 226 SER A C 1
ATOM 826 O O . SER A 1 193 ? 145.708 -34.797 -158.840 1.00 21.99 226 SER A O 1
ATOM 829 N N . CYS A 1 194 ? 143.936 -34.636 -157.502 1.00 20.11 227 CYS A N 1
ATOM 830 C CA . CYS A 1 194 ? 144.345 -33.332 -156.990 1.00 21.62 227 CYS A CA 1
ATOM 831 C C . CYS A 1 194 ? 145.615 -33.297 -156.149 1.00 21.39 227 CYS A C 1
ATOM 832 O O . CYS A 1 194 ? 145.863 -34.181 -155.323 1.00 21.84 227 CYS A O 1
ATOM 835 N N . SER A 1 195 ? 146.404 -32.255 -156.363 1.00 20.32 228 SER A N 1
ATOM 836 C CA . SER A 1 195 ? 147.622 -32.021 -155.599 1.00 21.84 228 SER A CA 1
ATOM 837 C C . SER A 1 195 ? 147.346 -30.710 -154.889 1.00 21.79 228 SER A C 1
ATOM 838 O O . SER A 1 195 ? 146.753 -29.804 -155.479 1.00 21.63 228 SER A O 1
ATOM 841 N N . ILE A 1 196 ? 147.768 -30.590 -153.639 1.00 21.44 229 ILE A N 1
ATOM 842 C CA . ILE A 1 196 ? 147.550 -29.347 -152.924 1.00 20.98 229 ILE A CA 1
ATOM 843 C C . ILE A 1 196 ? 148.869 -28.773 -152.441 1.00 21.94 229 ILE A C 1
ATOM 844 O O . ILE A 1 196 ? 149.849 -29.487 -152.280 1.00 21.31 229 ILE A O 1
ATOM 849 N N . SER A 1 197 ? 148.880 -27.463 -152.247 1.00 22.68 230 SER A N 1
ATOM 850 C CA . SER A 1 197 ? 150.045 -26.764 -151.758 1.00 22.49 230 SER A CA 1
ATOM 851 C C . SER A 1 197 ? 149.649 -25.582 -150.899 1.00 23.74 230 SER A C 1
ATOM 852 O O . SER A 1 197 ? 148.653 -24.906 -151.130 1.00 24.33 230 SER A O 1
ATOM 855 N N . THR A 1 198 ? 150.455 -25.364 -149.887 1.00 24.21 231 THR A N 1
ATOM 856 C CA . THR A 1 198 ? 150.308 -24.253 -148.981 1.00 25.98 231 THR A CA 1
ATOM 857 C C . THR A 1 198 ? 150.727 -22.999 -149.771 1.00 27.32 231 THR A C 1
ATOM 858 O O . THR A 1 198 ? 151.607 -23.067 -150.630 1.00 27.97 231 THR A O 1
ATOM 862 N N . VAL A 1 199 ? 150.070 -21.877 -149.506 1.00 27.39 232 VAL A N 1
ATOM 863 C CA . VAL A 1 199 ? 150.425 -20.592 -150.104 1.00 27.87 232 VAL A CA 1
ATOM 864 C C . VAL A 1 199 ? 150.198 -19.562 -148.994 1.00 29.02 232 VAL A C 1
ATOM 865 O O . VAL A 1 199 ? 149.496 -19.833 -148.021 1.00 27.98 232 VAL A O 1
ATOM 869 N N . PRO A 1 200 ? 150.814 -18.379 -149.110 1.00 29.17 233 PRO A N 1
ATOM 870 C CA . PRO A 1 200 ? 150.603 -17.379 -148.058 1.00 29.45 233 PRO A CA 1
ATOM 871 C C . PRO A 1 200 ? 149.110 -17.089 -147.904 1.00 29.37 233 PRO A C 1
ATOM 872 O O . PRO A 1 200 ? 148.450 -16.710 -148.867 1.00 29.80 233 PRO A O 1
ATOM 876 N N . GLY A 1 201 ? 148.576 -17.298 -146.705 1.00 29.63 234 GLY A N 1
ATOM 877 C CA . GLY A 1 201 ? 147.168 -17.039 -146.457 1.00 28.56 234 GLY A CA 1
ATOM 878 C C . GLY A 1 201 ? 146.172 -18.095 -146.913 1.00 28.63 234 GLY A C 1
ATOM 879 O O . GLY A 1 201 ? 144.958 -17.850 -146.917 1.00 28.42 234 GLY A O 1
ATOM 880 N N . GLY A 1 202 ? 146.652 -19.270 -147.300 1.00 26.87 235 GLY A N 1
ATOM 881 C CA . GLY A 1 202 ? 145.726 -20.291 -147.743 1.00 25.07 235 GLY A CA 1
ATOM 882 C C . GLY A 1 202 ? 146.334 -21.539 -148.364 1.00 25.23 235 GLY A C 1
ATOM 883 O O . GLY A 1 202 ? 147.432 -21.972 -148.008 1.00 23.49 235 GLY A O 1
ATOM 884 N N . CYS A 1 203 ? 145.586 -22.114 -149.302 1.00 23.98 236 CYS A N 1
ATOM 885 C CA . CYS A 1 203 ? 145.971 -23.320 -150.000 1.00 24.64 236 CYS A CA 1
ATOM 886 C C . CYS A 1 203 ? 145.652 -23.150 -151.468 1.00 23.37 236 CYS A C 1
ATOM 887 O O . CYS A 1 203 ? 144.660 -22.526 -151.823 1.00 22.63 236 CYS A O 1
ATOM 890 N N . MET A 1 204 ? 146.499 -23.702 -152.328 1.00 21.93 237 MET A N 1
ATOM 891 C CA . MET A 1 204 ? 146.230 -23.672 -153.750 1.00 22.16 237 MET A CA 1
ATOM 892 C C . MET A 1 204 ? 146.165 -25.140 -154.148 1.00 22.08 237 MET A C 1
ATOM 893 O O . MET A 1 204 ? 147.068 -25.906 -153.837 1.00 20.54 237 MET A O 1
ATOM 898 N N . MET A 1 205 ? 145.095 -25.532 -154.825 1.00 22.73 238 MET A N 1
ATOM 899 C CA . MET A 1 205 ? 144.939 -26.912 -155.226 1.00 23.03 238 MET A CA 1
ATOM 900 C C . MET A 1 205 ? 144.801 -27.006 -156.735 1.00 23.44 238 MET A C 1
ATOM 901 O O . MET A 1 205 ? 144.153 -26.171 -157.367 1.00 25.14 238 MET A O 1
ATOM 906 N N . TYR A 1 206 ? 145.426 -28.020 -157.307 1.00 23.33 239 TYR A N 1
ATOM 907 C CA . TYR A 1 206 ? 145.415 -28.241 -158.744 1.00 24.09 239 TYR A CA 1
ATOM 908 C C . TYR A 1 206 ? 144.814 -29.619 -159.034 1.00 24.94 239 TYR A C 1
ATOM 909 O O . TYR A 1 206 ? 145.250 -30.628 -158.473 1.00 24.75 239 TYR A O 1
ATOM 918 N N . CYS A 1 207 ? 143.784 -29.643 -159.878 1.00 25.70 240 CYS A N 1
ATOM 919 C CA . CYS A 1 207 ? 143.097 -30.883 -160.234 1.00 27.82 240 CYS A CA 1
ATOM 920 C C . CYS A 1 207 ? 142.799 -30.891 -161.720 1.00 26.90 240 CYS A C 1
ATOM 921 O O . CYS A 1 207 ? 142.959 -29.883 -162.392 1.00 27.71 240 CYS A O 1
ATOM 924 N N . PHE A 1 208 ? 142.337 -32.032 -162.219 1.00 27.25 241 PHE A N 1
ATOM 925 C CA . PHE A 1 208 ? 141.934 -32.140 -163.607 1.00 27.08 241 PHE A CA 1
ATOM 926 C C . PHE A 1 208 ? 140.511 -32.677 -163.507 1.00 27.07 241 PHE A C 1
ATOM 927 O O . PHE A 1 208 ? 140.160 -33.284 -162.498 1.00 25.02 241 PHE A O 1
ATOM 935 N N . VAL A 1 209 ? 139.680 -32.427 -164.520 1.00 27.90 242 VAL A N 1
ATOM 936 C CA . VAL A 1 209 ? 138.290 -32.890 -164.493 1.00 27.58 242 VAL A CA 1
ATOM 937 C C . VAL A 1 209 ? 138.144 -34.175 -165.298 1.00 28.46 242 VAL A C 1
ATOM 938 O O . VAL A 1 209 ? 138.310 -34.180 -166.524 1.00 29.24 242 VAL A O 1
ATOM 942 N N . SER A 1 210 ? 137.834 -35.262 -164.604 1.00 28.67 243 SER A N 1
ATOM 943 C CA . SER A 1 210 ? 137.685 -36.558 -165.253 1.00 30.75 243 SER A CA 1
ATOM 944 C C . SER A 1 210 ? 136.262 -36.729 -165.776 1.00 32.59 243 SER A C 1
ATOM 945 O O . SER A 1 210 ? 135.293 -36.391 -165.083 1.00 32.86 243 SER A O 1
ATOM 948 N N . THR A 1 211 ? 136.138 -37.250 -166.993 1.00 33.92 244 THR A N 1
ATOM 949 C CA . THR A 1 211 ? 134.827 -37.455 -167.604 1.00 34.51 244 THR A CA 1
ATOM 950 C C . THR A 1 211 ? 134.762 -38.802 -168.305 1.00 35.70 244 THR A C 1
ATOM 951 O O . THR A 1 211 ? 133.791 -39.100 -168.996 1.00 36.21 244 THR A O 1
ATOM 955 N N . GLN A 1 212 ? 135.797 -39.613 -168.121 1.00 35.62 245 GLN A N 1
ATOM 956 C CA . GLN A 1 212 ? 135.858 -40.912 -168.768 1.00 34.99 245 GLN A CA 1
ATOM 957 C C . GLN A 1 212 ? 136.995 -41.728 -168.159 1.00 35.81 245 GLN A C 1
ATOM 958 O O . GLN A 1 212 ? 137.877 -41.176 -167.502 1.00 36.78 245 GLN A O 1
ATOM 964 N N . PRO A 1 213 ? 136.995 -43.050 -168.377 1.00 35.16 246 PRO A N 1
ATOM 965 C CA . PRO A 1 213 ? 138.059 -43.895 -167.823 1.00 34.50 246 PRO A CA 1
ATOM 966 C C . PRO A 1 213 ? 139.434 -43.334 -168.187 1.00 34.10 246 PRO A C 1
ATOM 967 O O . PRO A 1 213 ? 139.622 -42.771 -169.265 1.00 33.44 246 PRO A O 1
ATOM 971 N N . GLU A 1 214 ? 140.384 -43.485 -167.272 1.00 33.84 247 GLU A N 1
ATOM 972 C CA . GLU A 1 214 ? 141.734 -42.977 -167.467 1.00 33.18 247 GLU A CA 1
ATOM 973 C C . GLU A 1 214 ? 142.343 -43.362 -168.804 1.00 33.03 247 GLU A C 1
ATOM 974 O O . GLU A 1 214 ? 142.936 -42.529 -169.490 1.00 31.71 247 GLU A O 1
ATOM 980 N N . ARG A 1 215 ? 142.203 -44.630 -169.172 1.00 33.66 248 ARG A N 1
ATOM 981 C CA . ARG A 1 215 ? 142.778 -45.092 -170.427 1.00 34.82 248 ARG A CA 1
ATOM 982 C C . ARG A 1 215 ? 142.236 -44.302 -171.618 1.00 35.32 248 ARG A C 1
ATOM 983 O O . ARG A 1 215 ? 142.974 -43.992 -172.559 1.00 34.60 248 ARG A O 1
ATOM 991 N N . ASP A 1 216 ? 140.953 -43.962 -171.565 1.00 35.89 249 ASP A N 1
ATOM 992 C CA . ASP A 1 216 ? 140.331 -43.194 -172.638 1.00 36.17 249 ASP A CA 1
ATOM 993 C C . ASP A 1 216 ? 140.999 -41.831 -172.778 1.00 37.17 249 ASP A C 1
ATOM 994 O O . ASP A 1 216 ? 141.110 -41.298 -173.887 1.00 35.95 249 ASP A O 1
ATOM 999 N N . ASP A 1 217 ? 141.440 -41.260 -171.657 1.00 36.41 250 ASP A N 1
ATOM 1000 C CA . ASP A 1 217 ? 142.113 -39.964 -171.694 1.00 37.34 250 ASP A CA 1
ATOM 1001 C C . ASP A 1 217 ? 143.365 -40.030 -172.563 1.00 36.92 250 ASP A C 1
ATOM 1002 O O . ASP A 1 217 ? 143.680 -39.101 -173.276 1.00 36.39 250 ASP A O 1
ATOM 1007 N N . TYR A 1 218 ? 144.094 -41.130 -172.509 1.00 37.08 251 TYR A N 1
ATOM 1008 C CA . TYR A 1 218 ? 145.300 -41.226 -173.320 1.00 37.52 251 TYR A CA 1
ATOM 1009 C C . TYR A 1 218 ? 145.027 -41.361 -174.822 1.00 38.47 251 TYR A C 1
ATOM 1010 O O . TYR A 1 218 ? 145.798 -40.852 -175.636 1.00 40.74 251 TYR A O 1
ATOM 1019 N N . PHE A 1 219 ? 143.936 -42.026 -175.190 1.00 39.63 252 PHE A N 1
ATOM 1020 C CA . PHE A 1 219 ? 143.583 -42.190 -176.601 1.00 41.36 252 PHE A CA 1
ATOM 1021 C C . PHE A 1 219 ? 143.019 -40.925 -177.234 1.00 42.29 252 PHE A C 1
ATOM 1022 O O . PHE A 1 219 ? 143.313 -40.634 -178.387 1.00 43.17 252 PHE A O 1
ATOM 1030 N N . SER A 1 220 ? 142.201 -40.177 -176.497 1.00 42.24 253 SER A N 1
ATOM 1031 C CA . SER A 1 220 ? 141.655 -38.942 -177.042 1.00 43.33 253 SER A CA 1
ATOM 1032 C C . SER A 1 220 ? 142.804 -37.945 -177.197 1.00 43.83 253 SER A C 1
ATOM 1033 O O . SER A 1 220 ? 143.650 -37.810 -176.318 1.00 44.66 253 SER A O 1
ATOM 1036 N N . ALA A 1 221 ? 142.857 -37.262 -178.329 1.00 44.48 254 ALA A N 1
ATOM 1037 C CA . ALA A 1 221 ? 143.926 -36.299 -178.576 1.00 43.60 254 ALA A CA 1
ATOM 1038 C C . ALA A 1 221 ? 143.745 -35.016 -177.765 1.00 42.86 254 ALA A C 1
ATOM 1039 O O . ALA A 1 221 ? 144.684 -34.233 -177.603 1.00 43.55 254 ALA A O 1
ATOM 1041 N N . ALA A 1 222 ? 142.536 -34.795 -177.269 1.00 41.54 255 ALA A N 1
ATOM 1042 C CA . ALA A 1 222 ? 142.249 -33.601 -176.481 1.00 40.67 255 ALA A CA 1
ATOM 1043 C C . ALA A 1 222 ? 142.490 -33.904 -175.008 1.00 39.43 255 ALA A C 1
ATOM 1044 O O . ALA A 1 222 ? 142.034 -34.910 -174.512 1.00 40.24 255 ALA A O 1
ATOM 1046 N N . PRO A 1 223 ? 143.185 -33.015 -174.290 1.00 37.39 256 PRO A N 1
ATOM 1047 C CA . PRO A 1 223 ? 143.479 -33.206 -172.868 1.00 35.77 256 PRO A CA 1
ATOM 1048 C C . PRO A 1 223 ? 142.291 -32.827 -171.991 1.00 35.25 256 PRO A C 1
ATOM 1049 O O . PRO A 1 223 ? 141.447 -32.027 -172.399 1.00 36.12 256 PRO A O 1
ATOM 1053 N N . PRO A 1 224 ? 142.205 -33.399 -170.775 1.00 33.34 257 PRO A N 1
ATOM 1054 C CA . PRO A 1 224 ? 141.097 -33.080 -169.873 1.00 31.50 257 PRO A CA 1
ATOM 1055 C C . PRO A 1 224 ? 141.214 -31.624 -169.429 1.00 30.69 257 PRO A C 1
ATOM 1056 O O . PRO A 1 224 ? 142.270 -31.006 -169.569 1.00 30.70 257 PRO A O 1
ATOM 1060 N N . GLU A 1 225 ? 140.128 -31.078 -168.905 1.00 29.92 258 GLU A N 1
ATOM 1061 C CA . GLU A 1 225 ? 140.134 -29.710 -168.415 1.00 28.87 258 GLU A CA 1
ATOM 1062 C C . GLU A 1 225 ? 141.035 -29.639 -167.161 1.00 27.94 258 GLU A C 1
ATOM 1063 O O . GLU A 1 225 ? 141.032 -30.533 -166.325 1.00 26.43 258 GLU A O 1
ATOM 1069 N N . GLN A 1 226 ? 141.795 -28.561 -167.044 1.00 28.09 259 GLN A N 1
ATOM 1070 C CA . GLN A 1 226 ? 142.701 -28.374 -165.922 1.00 28.15 259 GLN A CA 1
ATOM 1071 C C . GLN A 1 226 ? 142.217 -27.219 -165.054 1.00 28.18 259 GLN A C 1
ATOM 1072 O O . GLN A 1 226 ? 141.837 -26.162 -165.573 1.00 28.07 259 GLN A O 1
ATOM 1078 N N . ARG A 1 227 ? 142.237 -27.408 -163.739 1.00 27.87 260 ARG A N 1
ATOM 1079 C CA . ARG A 1 227 ? 141.782 -26.362 -162.826 1.00 29.06 260 ARG A CA 1
ATOM 1080 C C . ARG A 1 227 ? 142.658 -26.136 -161.604 1.00 27.93 260 ARG A C 1
ATOM 1081 O O . ARG A 1 227 ? 143.213 -27.078 -161.028 1.00 28.28 260 ARG A O 1
ATOM 1089 N N . ILE A 1 228 ? 142.801 -24.876 -161.217 1.00 26.47 261 ILE A N 1
ATOM 1090 C CA . ILE A 1 228 ? 143.545 -24.575 -160.014 1.00 28.38 261 ILE A CA 1
ATOM 1091 C C . ILE A 1 228 ? 142.600 -23.745 -159.133 1.00 28.04 261 ILE A C 1
ATOM 1092 O O . ILE A 1 228 ? 142.015 -22.748 -159.582 1.00 27.01 261 ILE A O 1
ATOM 1097 N N . ILE A 1 229 ? 142.406 -24.207 -157.898 1.00 28.22 262 ILE A N 1
ATOM 1098 C CA . ILE A 1 229 ? 141.529 -23.547 -156.941 1.00 28.24 262 ILE A CA 1
ATOM 1099 C C . ILE A 1 229 ? 142.347 -22.958 -155.792 1.00 27.59 262 ILE A C 1
ATOM 1100 O O . ILE A 1 229 ? 143.147 -23.655 -155.172 1.00 28.70 262 ILE A O 1
ATOM 1105 N N . ILE A 1 230 ? 142.152 -21.676 -155.513 1.00 26.19 263 ILE A N 1
ATOM 1106 C CA . ILE A 1 230 ? 142.847 -21.039 -154.407 1.00 25.11 263 ILE A CA 1
ATOM 1107 C C . ILE A 1 230 ? 141.814 -20.839 -153.307 1.00 25.51 263 ILE A C 1
ATOM 1108 O O . ILE A 1 230 ? 140.739 -20.279 -153.535 1.00 23.70 263 ILE A O 1
ATOM 1113 N N . MET A 1 231 ? 142.140 -21.320 -152.114 1.00 25.11 264 MET A N 1
ATOM 1114 C CA . MET A 1 231 ? 141.243 -21.212 -150.974 1.00 25.61 264 MET A CA 1
ATOM 1115 C C . MET A 1 231 ? 141.962 -20.471 -149.864 1.00 26.14 264 MET A C 1
ATOM 1116 O O . MET A 1 231 ? 142.881 -21.008 -149.248 1.00 27.72 264 MET A O 1
ATOM 1121 N N . TYR A 1 232 ? 141.553 -19.225 -149.630 1.00 25.21 265 TYR A N 1
ATOM 1122 C CA . TYR A 1 232 ? 142.169 -18.400 -148.599 1.00 25.37 265 TYR A CA 1
ATOM 1123 C C . TYR A 1 232 ? 141.541 -18.651 -147.250 1.00 26.22 265 TYR A C 1
ATOM 1124 O O . TYR A 1 232 ? 140.355 -18.978 -147.151 1.00 23.58 265 TYR A O 1
ATOM 1133 N N . TYR A 1 233 ? 142.346 -18.485 -146.212 1.00 26.68 266 TYR A N 1
ATOM 1134 C CA . TYR A 1 233 ? 141.892 -18.705 -144.853 1.00 30.37 266 TYR A CA 1
ATOM 1135 C C . TYR A 1 233 ? 140.720 -17.791 -144.492 1.00 31.45 266 TYR A C 1
ATOM 1136 O O . TYR A 1 233 ? 139.977 -18.051 -143.548 1.00 31.31 266 TYR A O 1
ATOM 1145 N N . ASN A 1 234 ? 140.569 -16.696 -145.251 1.00 31.78 267 ASN A N 1
ATOM 1146 C CA . ASN A 1 234 ? 139.474 -15.731 -145.040 1.00 35.19 267 ASN A CA 1
ATOM 1147 C C . ASN A 1 234 ? 138.197 -16.154 -145.764 1.00 35.70 267 ASN A C 1
ATOM 1148 O O . ASN A 1 234 ? 137.270 -15.362 -145.925 1.00 34.40 267 ASN A O 1
ATOM 1153 N N . ASP A 1 235 ? 138.152 -17.423 -146.169 1.00 35.70 268 ASP A N 1
ATOM 1154 C CA . ASP A 1 235 ? 137.014 -17.998 -146.861 1.00 36.56 268 ASP A CA 1
ATOM 1155 C C . ASP A 1 235 ? 136.723 -17.572 -148.296 1.00 35.19 268 ASP A C 1
ATOM 1156 O O . ASP A 1 235 ? 135.719 -17.975 -148.857 1.00 36.53 268 ASP A O 1
ATOM 1161 N N . THR A 1 236 ? 137.586 -16.760 -148.891 1.00 34.72 269 THR A N 1
ATOM 1162 C CA . THR A 1 236 ? 137.401 -16.399 -150.289 1.00 32.81 269 THR A CA 1
ATOM 1163 C C . THR A 1 236 ? 137.902 -17.607 -151.094 1.00 32.83 269 THR A C 1
ATOM 1164 O O . THR A 1 236 ? 138.921 -18.200 -150.754 1.00 32.68 269 THR A O 1
ATOM 1168 N N . ILE A 1 237 ? 137.177 -17.979 -152.142 1.00 32.74 270 ILE A N 1
ATOM 1169 C CA . ILE A 1 237 ? 137.568 -19.094 -152.993 1.00 32.25 270 ILE A CA 1
ATOM 1170 C C . ILE A 1 237 ? 137.554 -18.654 -154.453 1.00 33.78 270 ILE A C 1
ATOM 1171 O O . ILE A 1 237 ? 136.570 -18.083 -154.933 1.00 34.55 270 ILE A O 1
ATOM 1176 N N . VAL A 1 238 ? 138.650 -18.920 -155.157 1.00 33.12 271 VAL A N 1
ATOM 1177 C CA . VAL A 1 238 ? 138.755 -18.550 -156.560 1.00 32.47 271 VAL A CA 1
ATOM 1178 C C . VAL A 1 238 ? 139.207 -19.753 -157.371 1.00 32.42 271 VAL A C 1
ATOM 1179 O O . VAL A 1 238 ? 140.326 -20.220 -157.207 1.00 32.12 271 VAL A O 1
ATOM 1183 N N . GLU A 1 239 ? 138.335 -20.263 -158.230 1.00 32.05 272 GLU A N 1
ATOM 1184 C CA . GLU A 1 239 ? 138.696 -21.387 -159.074 1.00 33.29 272 GLU A CA 1
ATOM 1185 C C . GLU A 1 239 ? 138.864 -20.907 -160.510 1.00 34.48 272 GLU A C 1
ATOM 1186 O O . GLU A 1 239 ? 138.099 -20.068 -160.983 1.00 35.14 272 GLU A O 1
ATOM 1192 N N . ARG A 1 240 ? 139.871 -21.434 -161.197 1.00 35.64 273 ARG A N 1
ATOM 1193 C CA . ARG A 1 240 ? 140.143 -21.047 -162.577 1.00 35.84 273 ARG A CA 1
ATOM 1194 C C . ARG A 1 240 ? 140.453 -22.235 -163.466 1.00 34.69 273 ARG A C 1
ATOM 1195 O O . ARG A 1 240 ? 141.106 -23.189 -163.046 1.00 32.93 273 ARG A O 1
ATOM 1203 N N . ILE A 1 241 ? 139.974 -22.168 -164.702 1.00 34.21 274 ILE A N 1
ATOM 1204 C CA . ILE A 1 241 ? 140.257 -23.196 -165.688 1.00 35.17 274 ILE A CA 1
ATOM 1205 C C . ILE A 1 241 ? 141.527 -22.678 -166.341 1.00 36.15 274 ILE A C 1
ATOM 1206 O O . ILE A 1 241 ? 141.559 -21.544 -166.814 1.00 37.39 274 ILE A O 1
ATOM 1211 N N . ILE A 1 242 ? 142.585 -23.477 -166.347 1.00 36.27 275 ILE A N 1
ATOM 1212 C CA . ILE A 1 242 ? 143.830 -23.009 -166.944 1.00 37.37 275 ILE A CA 1
ATOM 1213 C C . ILE A 1 242 ? 144.159 -23.703 -168.250 1.00 38.57 275 ILE A C 1
ATOM 1214 O O . ILE A 1 242 ? 143.781 -24.849 -168.483 1.00 38.13 275 ILE A O 1
ATOM 1219 N N . ASN A 1 243 ? 144.864 -22.975 -169.103 1.00 40.61 276 ASN A N 1
ATOM 1220 C CA . ASN A 1 243 ? 145.278 -23.461 -170.404 1.00 41.75 276 ASN A CA 1
ATOM 1221 C C . ASN A 1 243 ? 146.714 -23.036 -170.586 1.00 41.95 276 ASN A C 1
ATOM 1222 O O . ASN A 1 243 ? 147.005 -22.045 -171.254 1.00 43.12 276 ASN A O 1
ATOM 1227 N N . PRO A 1 244 ? 147.640 -23.759 -169.958 1.00 41.45 277 PRO A N 1
ATOM 1228 C CA . PRO A 1 244 ? 149.044 -23.387 -170.111 1.00 41.15 277 PRO A CA 1
ATOM 1229 C C . PRO A 1 244 ? 149.479 -23.692 -171.531 1.00 40.45 277 PRO A C 1
ATOM 1230 O O . PRO A 1 244 ? 148.954 -24.596 -172.168 1.00 40.52 277 PRO A O 1
ATOM 1234 N N . PRO A 1 245 ? 150.426 -22.919 -172.062 1.00 41.21 278 PRO A N 1
ATOM 1235 C CA . PRO A 1 245 ? 150.897 -23.163 -173.429 1.00 41.70 278 PRO A CA 1
ATOM 1236 C C . PRO A 1 245 ? 151.604 -24.517 -173.538 1.00 42.13 278 PRO A C 1
ATOM 1237 O O . PRO A 1 245 ? 152.107 -25.044 -172.544 1.00 42.44 278 PRO A O 1
ATOM 1241 N N . GLY A 1 246 ? 151.637 -25.070 -174.745 1.00 41.96 279 GLY A N 1
ATOM 1242 C CA . GLY A 1 246 ? 152.319 -26.334 -174.959 1.00 41.49 279 GLY A CA 1
ATOM 1243 C C . GLY A 1 246 ? 151.595 -27.558 -174.440 1.00 41.24 279 GLY A C 1
ATOM 1244 O O . GLY A 1 246 ? 152.198 -28.614 -174.269 1.00 41.48 279 GLY A O 1
ATOM 1245 N N . VAL A 1 247 ? 150.303 -27.425 -174.177 1.00 39.86 280 VAL A N 1
ATOM 1246 C CA . VAL A 1 247 ? 149.527 -28.551 -173.692 1.00 39.97 280 VAL A CA 1
ATOM 1247 C C . VAL A 1 247 ? 148.608 -29.064 -174.795 1.00 40.55 280 VAL A C 1
ATOM 1248 O O . VAL A 1 247 ? 148.606 -30.252 -175.114 1.00 40.30 280 VAL A O 1
ATOM 1252 N N . LEU A 1 248 ? 147.826 -28.163 -175.377 1.00 41.67 281 LEU A N 1
ATOM 1253 C CA . LEU A 1 248 ? 146.906 -28.550 -176.445 1.00 42.98 281 LEU A CA 1
ATOM 1254 C C . LEU A 1 248 ? 147.693 -29.064 -177.645 1.00 42.21 281 LEU A C 1
ATOM 1255 O O . LEU A 1 248 ? 148.622 -28.409 -178.117 1.00 42.87 281 LEU A O 1
ATOM 1260 N N . ASP A 1 249 ? 147.325 -30.250 -178.110 1.00 41.36 282 ASP A N 1
ATOM 1261 C CA . ASP A 1 249 ? 147.977 -30.895 -179.247 1.00 41.56 282 ASP A CA 1
ATOM 1262 C C . ASP A 1 249 ? 149.390 -31.408 -178.964 1.00 40.49 282 ASP A C 1
ATOM 1263 O O . ASP A 1 249 ? 150.129 -31.750 -179.892 1.00 40.61 282 ASP A O 1
ATOM 1268 N N . VAL A 1 250 ? 149.766 -31.456 -177.689 1.00 38.19 283 VAL A N 1
ATOM 1269 C CA . VAL A 1 250 ? 151.068 -31.974 -177.299 1.00 34.89 283 VAL A CA 1
ATOM 1270 C C . VAL A 1 250 ? 150.807 -33.099 -176.308 1.00 34.85 283 VAL A C 1
ATOM 1271 O O . VAL A 1 250 ? 151.281 -34.223 -176.489 1.00 34.18 283 VAL A O 1
ATOM 1275 N N . TRP A 1 251 ? 150.038 -32.796 -175.265 1.00 33.69 284 TRP A N 1
ATOM 1276 C CA . TRP A 1 251 ? 149.695 -33.787 -174.251 1.00 32.55 284 TRP A CA 1
ATOM 1277 C C . TRP A 1 251 ? 148.285 -34.327 -174.477 1.00 32.54 284 TRP A C 1
ATOM 1278 O O . TRP A 1 251 ? 147.326 -33.560 -174.505 1.00 34.05 284 TRP A O 1
ATOM 1289 N N . ALA A 1 252 ? 148.152 -35.638 -174.636 1.00 31.73 285 ALA A N 1
ATOM 1290 C CA . ALA A 1 252 ? 146.830 -36.220 -174.813 1.00 31.56 285 ALA A CA 1
ATOM 1291 C C . ALA A 1 252 ? 146.150 -36.133 -173.452 1.00 32.15 285 ALA A C 1
ATOM 1292 O O . ALA A 1 252 ? 144.957 -35.949 -173.368 1.00 30.69 285 ALA A O 1
ATOM 1294 N N . THR A 1 253 ? 146.922 -36.251 -172.376 1.00 32.59 286 THR A N 1
ATOM 1295 C CA . THR A 1 253 ? 146.387 -36.124 -171.021 1.00 33.03 286 THR A CA 1
ATOM 1296 C C . THR A 1 253 ? 147.413 -35.429 -170.157 1.00 32.03 286 THR A C 1
ATOM 1297 O O . THR A 1 253 ? 148.603 -35.426 -170.474 1.00 32.60 286 THR A O 1
ATOM 1301 N N . LEU A 1 254 ? 146.930 -34.877 -169.048 1.00 29.73 287 LEU A N 1
ATOM 1302 C CA . LEU A 1 254 ? 147.766 -34.179 -168.093 1.00 29.11 287 LEU A CA 1
ATOM 1303 C C . LEU A 1 254 ? 147.068 -34.311 -166.744 1.00 28.66 287 LEU A C 1
ATOM 1304 O O . LEU A 1 254 ? 145.870 -34.055 -166.640 1.00 27.84 287 LEU A O 1
ATOM 1309 N N . ASN A 1 255 ? 147.809 -34.739 -165.726 1.00 27.50 288 ASN A N 1
ATOM 1310 C CA . ASN A 1 255 ? 147.262 -34.915 -164.377 1.00 25.64 288 ASN A CA 1
ATOM 1311 C C . ASN A 1 255 ? 148.213 -34.373 -163.326 1.00 25.07 288 ASN A C 1
ATOM 1312 O O . ASN A 1 255 ? 149.423 -34.317 -163.546 1.00 25.82 288 ASN A O 1
ATOM 1317 N N . PRO A 1 256 ? 147.678 -33.945 -162.174 1.00 24.16 289 PRO A N 1
ATOM 1318 C CA . PRO A 1 256 ? 148.584 -33.462 -161.131 1.00 24.23 289 PRO A CA 1
ATOM 1319 C C . PRO A 1 256 ? 149.144 -34.781 -160.562 1.00 23.07 289 PRO A C 1
ATOM 1320 O O . PRO A 1 256 ? 148.484 -35.817 -160.673 1.00 22.84 289 PRO A O 1
ATOM 1324 N N . GLY A 1 257 ? 150.335 -34.762 -159.968 1.00 22.96 290 GLY A N 1
ATOM 1325 C CA . GLY A 1 257 ? 150.899 -35.981 -159.403 1.00 22.62 290 GLY A CA 1
ATOM 1326 C C . GLY A 1 257 ? 150.257 -36.465 -158.102 1.00 23.15 290 GLY A C 1
ATOM 1327 O O . GLY A 1 257 ? 150.583 -37.550 -157.611 1.00 23.22 290 GLY A O 1
ATOM 1328 N N . THR A 1 258 ? 149.332 -35.663 -157.568 1.00 21.89 291 THR A N 1
ATOM 1329 C CA . THR A 1 258 ? 148.602 -35.912 -156.316 1.00 21.19 291 THR A CA 1
ATOM 1330 C C . THR A 1 258 ? 149.469 -35.611 -155.102 1.00 21.13 291 THR A C 1
ATOM 1331 O O . THR A 1 258 ? 148.956 -35.288 -154.028 1.00 21.55 291 THR A O 1
ATOM 1335 N N . GLY A 1 259 ? 150.784 -35.735 -155.258 1.00 20.90 292 GLY A N 1
ATOM 1336 C CA . GLY A 1 259 ? 151.656 -35.408 -154.145 1.00 18.33 292 GLY A CA 1
ATOM 1337 C C . GLY A 1 259 ? 151.626 -33.885 -154.004 1.00 18.76 292 GLY A C 1
ATOM 1338 O O . GLY A 1 259 ? 151.255 -33.168 -154.931 1.00 16.98 292 GLY A O 1
ATOM 1339 N N . SER A 1 260 ? 152.028 -33.377 -152.851 1.00 20.33 293 SER A N 1
ATOM 1340 C CA . SER A 1 260 ? 151.993 -31.945 -152.610 1.00 19.93 293 SER A CA 1
ATOM 1341 C C . SER A 1 260 ? 152.816 -31.090 -153.554 1.00 20.54 293 SER A C 1
ATOM 1342 O O . SER A 1 260 ? 153.834 -31.522 -154.072 1.00 19.68 293 SER A O 1
ATOM 1345 N N . GLY A 1 261 ? 152.356 -29.858 -153.764 1.00 21.83 294 GLY A N 1
ATOM 1346 C CA . GLY A 1 261 ? 153.107 -28.917 -154.566 1.00 21.34 294 GLY A CA 1
ATOM 1347 C C . GLY A 1 261 ? 153.847 -28.073 -153.540 1.00 22.23 294 GLY A C 1
ATOM 1348 O O . GLY A 1 261 ? 153.723 -28.323 -152.339 1.00 21.24 294 GLY A O 1
ATOM 1349 N N . VAL A 1 262 ? 154.622 -27.086 -153.979 1.00 23.38 295 VAL A N 1
ATOM 1350 C CA . VAL A 1 262 ? 155.344 -26.237 -153.028 1.00 24.14 295 VAL A CA 1
ATOM 1351 C C . VAL A 1 262 ? 155.324 -24.789 -153.503 1.00 24.73 295 VAL A C 1
ATOM 1352 O O . VAL A 1 262 ? 155.213 -24.520 -154.697 1.00 24.30 295 VAL A O 1
ATOM 1356 N N . TYR A 1 263 ? 155.421 -23.858 -152.562 1.00 24.65 296 TYR A N 1
ATOM 1357 C CA . TYR A 1 263 ? 155.444 -22.440 -152.888 1.00 26.91 296 TYR A CA 1
ATOM 1358 C C . TYR A 1 263 ? 156.924 -22.086 -152.954 1.00 28.11 296 TYR A C 1
ATOM 1359 O O . TYR A 1 263 ? 157.640 -22.193 -151.958 1.00 27.50 296 TYR A O 1
ATOM 1368 N N . TYR A 1 264 ? 157.376 -21.663 -154.127 1.00 29.97 297 TYR A N 1
ATOM 1369 C CA . TYR A 1 264 ? 158.787 -21.363 -154.343 1.00 30.68 297 TYR A CA 1
ATOM 1370 C C . TYR A 1 264 ? 159.024 -20.045 -155.080 1.00 30.63 297 TYR A C 1
ATOM 1371 O O . TYR A 1 264 ? 158.585 -19.872 -156.211 1.00 30.20 297 TYR A O 1
ATOM 1380 N N . LEU A 1 265 ? 159.718 -19.125 -154.424 1.00 31.82 298 LEU A N 1
ATOM 1381 C CA . LEU A 1 265 ? 160.037 -17.832 -155.014 1.00 32.78 298 LEU A CA 1
ATOM 1382 C C . LEU A 1 265 ? 158.856 -17.164 -155.689 1.00 32.15 298 LEU A C 1
ATOM 1383 O O . LEU A 1 265 ? 158.993 -16.647 -156.791 1.00 33.26 298 LEU A O 1
ATOM 1388 N N . GLY A 1 266 ? 157.695 -17.189 -155.047 1.00 31.21 299 GLY A N 1
ATOM 1389 C CA . GLY A 1 266 ? 156.528 -16.548 -155.634 1.00 30.07 299 GLY A CA 1
ATOM 1390 C C . GLY A 1 266 ? 155.707 -17.398 -156.577 1.00 31.70 299 GLY A C 1
ATOM 1391 O O . GLY A 1 266 ? 154.652 -16.974 -157.040 1.00 32.14 299 GLY A O 1
ATOM 1392 N N . TRP A 1 267 ? 156.180 -18.599 -156.874 1.00 30.53 300 TRP A N 1
ATOM 1393 C CA . TRP A 1 267 ? 155.445 -19.500 -157.759 1.00 30.74 300 TRP A CA 1
ATOM 1394 C C . TRP A 1 267 ? 155.004 -20.738 -157.005 1.00 30.24 300 TRP A C 1
ATOM 1395 O O . TRP A 1 267 ? 155.655 -21.155 -156.046 1.00 32.70 300 TRP A O 1
ATOM 1406 N N . VAL A 1 268 ? 153.891 -21.319 -157.421 1.00 29.00 301 VAL A N 1
ATOM 1407 C CA . VAL A 1 268 ? 153.428 -22.546 -156.801 1.00 27.85 301 VAL A CA 1
ATOM 1408 C C . VAL A 1 268 ? 153.771 -23.623 -157.825 1.00 27.05 301 VAL A C 1
ATOM 1409 O O . VAL A 1 268 ? 153.342 -23.55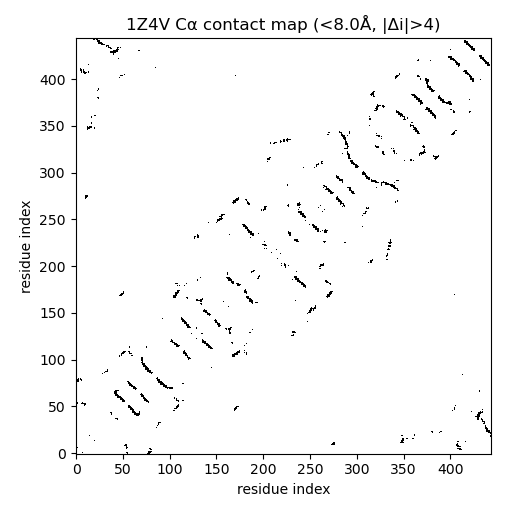7 -158.983 1.00 25.80 301 VAL A O 1
ATOM 1413 N N . LEU A 1 269 ? 154.572 -24.595 -157.401 1.00 24.85 302 LEU A N 1
ATOM 1414 C CA . LEU A 1 269 ? 154.988 -25.689 -158.281 1.00 23.20 302 LEU A CA 1
ATOM 1415 C C . LEU A 1 269 ? 154.249 -26.989 -157.946 1.00 22.07 302 LEU A C 1
ATOM 1416 O O . LEU A 1 269 ? 154.183 -27.374 -156.785 1.00 22.60 302 LEU A O 1
ATOM 1421 N N . PHE A 1 270 ? 153.696 -27.664 -158.951 1.00 21.67 303 PHE A N 1
ATOM 1422 C CA . PHE A 1 270 ? 153.013 -28.937 -158.713 1.00 22.85 303 PHE A CA 1
ATOM 1423 C C . PHE A 1 270 ? 153.626 -30.032 -159.581 1.00 23.25 303 PHE A C 1
ATOM 1424 O O . PHE A 1 270 ? 154.045 -29.790 -160.711 1.00 23.68 303 PHE A O 1
ATOM 1432 N N . PRO A 1 271 ? 153.676 -31.258 -159.063 1.00 22.63 304 PRO A N 1
ATOM 1433 C CA . PRO A 1 271 ? 154.233 -32.343 -159.875 1.00 22.73 304 PRO A CA 1
ATOM 1434 C C . PRO A 1 271 ? 153.126 -32.721 -160.867 1.00 23.86 304 PRO A C 1
ATOM 1435 O O . PRO A 1 271 ? 151.939 -32.674 -160.513 1.00 24.01 304 PRO A O 1
ATOM 1439 N N . ILE A 1 272 ? 153.503 -33.074 -162.096 1.00 23.56 305 ILE A N 1
ATOM 1440 C CA . ILE A 1 272 ? 152.526 -33.492 -163.100 1.00 25.24 305 ILE A CA 1
ATOM 1441 C C . ILE A 1 272 ? 153.021 -34.699 -163.882 1.00 26.76 305 ILE A C 1
ATOM 1442 O O . ILE A 1 272 ? 154.199 -35.072 -163.815 1.00 27.12 305 ILE A O 1
ATOM 1447 N N . TYR A 1 273 ? 152.111 -35.310 -164.629 1.00 28.11 306 TYR A N 1
ATOM 1448 C CA . TYR A 1 273 ? 152.462 -36.435 -165.487 1.00 28.34 306 TYR A CA 1
ATOM 1449 C C . TYR A 1 273 ? 151.325 -36.652 -166.486 1.00 29.78 306 TYR A C 1
ATOM 1450 O O . TYR A 1 273 ? 150.219 -36.131 -166.305 1.00 29.86 306 TYR A O 1
ATOM 1459 N N . GLY A 1 274 ? 151.616 -37.385 -167.557 1.00 30.81 307 GLY A N 1
ATOM 1460 C CA . GLY A 1 274 ? 150.620 -37.649 -168.579 1.00 32.64 307 GLY A CA 1
ATOM 1461 C C . GLY A 1 274 ? 151.216 -38.298 -169.816 1.00 33.42 307 GLY A C 1
ATOM 1462 O O . GLY A 1 274 ? 152.325 -38.848 -169.770 1.00 32.52 307 GLY A O 1
ATOM 1463 N N . GLY A 1 275 ? 150.483 -38.232 -170.926 1.00 34.36 308 GLY A N 1
ATOM 1464 C CA . GLY A 1 275 ? 150.953 -38.836 -172.161 1.00 33.47 308 GLY A CA 1
ATOM 1465 C C . GLY A 1 275 ? 151.158 -37.811 -173.253 1.00 33.48 308 GLY A C 1
ATOM 1466 O O . GLY A 1 275 ? 150.280 -36.985 -173.506 1.00 34.53 308 GLY A O 1
ATOM 1467 N N . VAL A 1 276 ? 152.322 -37.857 -173.893 1.00 33.64 309 VAL A N 1
ATOM 1468 C CA . VAL A 1 276 ? 152.647 -36.922 -174.963 1.00 33.76 309 VAL A CA 1
ATOM 1469 C C . VAL A 1 276 ? 152.421 -37.570 -176.323 1.00 34.18 309 VAL A C 1
ATOM 1470 O O . VAL A 1 276 ? 152.694 -38.755 -176.512 1.00 34.56 309 VAL A O 1
ATOM 1474 N N . ILE A 1 277 ? 151.933 -36.773 -177.264 1.00 34.78 310 ILE A N 1
ATOM 1475 C CA . ILE A 1 277 ? 151.627 -37.234 -178.614 1.00 34.45 310 ILE A CA 1
ATOM 1476 C C . ILE A 1 277 ? 152.847 -37.393 -179.526 1.00 36.06 310 ILE A C 1
ATOM 1477 O O . ILE A 1 277 ? 153.726 -36.533 -179.580 1.00 35.37 310 ILE A O 1
ATOM 1482 N N . LYS A 1 278 ? 152.876 -38.511 -180.245 1.00 37.22 311 LYS A N 1
ATOM 1483 C CA . LYS A 1 278 ? 153.955 -38.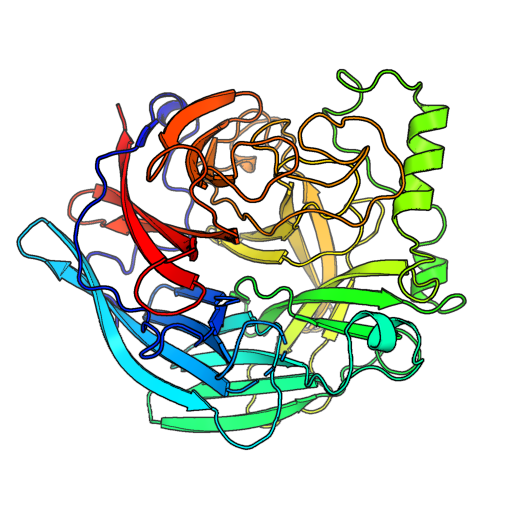816 -181.183 1.00 38.82 311 LYS A CA 1
ATOM 1484 C C . LYS A 1 278 ? 154.077 -37.730 -182.250 1.00 39.23 311 LYS A C 1
ATOM 1485 O O . LYS A 1 278 ? 153.070 -37.250 -182.777 1.00 38.89 311 LYS A O 1
ATOM 1491 N N . GLY A 1 279 ? 155.313 -37.338 -182.549 1.00 39.58 312 GLY A N 1
ATOM 1492 C CA . GLY A 1 279 ? 155.532 -36.330 -183.571 1.00 39.57 312 GLY A CA 1
ATOM 1493 C C . GLY A 1 279 ? 155.588 -34.900 -183.083 1.00 40.14 312 GLY A C 1
ATOM 1494 O O . GLY A 1 279 ? 155.896 -33.990 -183.857 1.00 41.48 312 GLY A O 1
ATOM 1495 N N . THR A 1 280 ? 155.284 -34.687 -181.807 1.00 39.70 313 THR A N 1
ATOM 1496 C CA . THR A 1 280 ? 155.330 -33.344 -181.243 1.00 39.13 313 THR A CA 1
ATOM 1497 C C . THR A 1 280 ? 156.773 -32.971 -180.935 1.00 39.87 313 THR A C 1
ATOM 1498 O O . THR A 1 280 ? 157.645 -33.840 -180.885 1.00 40.71 313 THR A O 1
ATOM 1502 N N . SER A 1 281 ? 157.029 -31.684 -180.735 1.00 40.05 314 SER A N 1
ATOM 1503 C CA . SER A 1 281 ? 158.378 -31.231 -180.425 1.00 39.74 314 SER A CA 1
ATOM 1504 C C . SER A 1 281 ? 158.892 -31.920 -179.173 1.00 39.32 314 SER A C 1
ATOM 1505 O O . SER A 1 281 ? 160.027 -32.393 -179.140 1.00 39.90 314 SER A O 1
ATOM 1508 N N . LEU A 1 282 ? 158.052 -31.980 -178.144 1.00 38.79 315 LEU A N 1
ATOM 1509 C CA . LEU A 1 282 ? 158.431 -32.620 -176.895 1.00 38.37 315 LEU A CA 1
ATOM 1510 C C . LEU A 1 282 ? 158.842 -34.060 -177.160 1.00 37.82 315 LEU A C 1
ATOM 1511 O O . LEU A 1 282 ? 159.897 -34.507 -176.710 1.00 38.11 315 LEU A O 1
ATOM 1516 N N . TRP A 1 283 ? 158.003 -34.783 -177.893 1.00 39.01 316 TRP A N 1
ATOM 1517 C CA . TRP A 1 283 ? 158.297 -36.173 -178.240 1.00 39.72 316 TRP A CA 1
ATOM 1518 C C . TRP A 1 283 ? 159.650 -36.268 -178.956 1.00 39.61 316 TRP A C 1
ATOM 1519 O O . TRP A 1 283 ? 160.487 -37.090 -178.594 1.00 39.72 316 TRP A O 1
ATOM 1530 N N . ASN A 1 284 ? 159.869 -35.417 -179.955 1.00 39.67 317 ASN A N 1
ATOM 1531 C CA . ASN A 1 284 ? 161.127 -35.453 -180.706 1.00 40.26 317 ASN A CA 1
ATOM 1532 C C . ASN A 1 284 ? 162.335 -35.104 -179.841 1.00 40.58 317 ASN A C 1
ATOM 1533 O O . ASN A 1 284 ? 163.376 -35.757 -179.931 1.00 40.84 317 ASN A O 1
ATOM 1538 N N . ASN A 1 285 ? 162.200 -34.085 -178.999 1.00 40.12 318 ASN A N 1
ATOM 1539 C CA . ASN A 1 285 ? 163.308 -33.691 -178.139 1.00 40.28 318 ASN A CA 1
ATOM 1540 C C . ASN A 1 285 ? 163.601 -34.745 -177.078 1.00 39.13 318 ASN A C 1
ATOM 1541 O O . ASN A 1 285 ? 164.663 -34.744 -176.462 1.00 39.40 318 ASN A O 1
ATOM 1546 N N . GLN A 1 286 ? 162.662 -35.652 -176.868 1.00 38.79 319 GLN A N 1
ATOM 1547 C CA . GLN A 1 286 ? 162.847 -36.686 -175.864 1.00 39.52 319 GLN A CA 1
ATOM 1548 C C . GLN A 1 286 ? 163.279 -38.010 -176.501 1.00 39.38 319 GLN A C 1
ATOM 1549 O O . GLN A 1 286 ? 163.691 -38.941 -175.813 1.00 39.45 319 GLN A O 1
ATOM 1555 N N . ALA A 1 287 ? 163.175 -38.086 -177.822 1.00 39.98 320 ALA A N 1
ATOM 1556 C CA . ALA A 1 287 ? 163.536 -39.293 -178.551 1.00 41.08 320 ALA A CA 1
ATOM 1557 C C . ALA A 1 287 ? 164.935 -39.814 -178.221 1.00 41.16 320 ALA A C 1
ATOM 1558 O O . ALA A 1 287 ? 165.898 -39.057 -178.173 1.00 39.60 320 ALA A O 1
ATOM 1560 N N . ASN A 1 288 ? 165.015 -41.118 -177.977 1.00 41.74 321 ASN A N 1
ATOM 1561 C CA . ASN A 1 288 ? 166.264 -41.801 -177.661 1.00 42.48 321 ASN A CA 1
ATOM 1562 C C . ASN A 1 288 ? 166.829 -41.536 -176.267 1.00 42.64 321 ASN A C 1
ATOM 1563 O O . ASN A 1 288 ? 167.944 -41.962 -175.957 1.00 42.85 321 ASN A O 1
ATOM 1568 N N . LYS A 1 289 ? 166.075 -40.830 -175.424 1.00 41.29 322 LYS A N 1
ATOM 1569 C CA . LYS A 1 289 ? 166.543 -40.559 -174.071 1.00 38.90 322 LYS A CA 1
ATOM 1570 C C . LYS A 1 289 ? 166.037 -41.641 -173.119 1.00 38.04 322 LYS A C 1
ATOM 1571 O O . LYS A 1 289 ? 165.000 -42.257 -173.358 1.00 38.41 322 LYS A O 1
ATOM 1577 N N . TYR A 1 290 ? 166.778 -41.873 -172.041 1.00 35.01 323 TYR A N 1
ATOM 1578 C CA . TYR A 1 290 ? 166.396 -42.895 -171.078 1.00 33.11 323 TYR A CA 1
ATOM 1579 C C . TYR A 1 290 ? 167.211 -42.678 -169.815 1.00 31.27 323 TYR A C 1
ATOM 1580 O O . TYR A 1 290 ? 168.252 -42.015 -169.841 1.00 29.73 323 TYR A O 1
ATOM 1589 N N . PHE A 1 291 ? 166.739 -43.237 -168.711 1.00 29.07 324 PHE A N 1
ATOM 1590 C CA . PHE A 1 291 ? 167.456 -43.110 -167.453 1.00 30.03 324 PHE A CA 1
ATOM 1591 C C . PHE A 1 291 ? 167.567 -44.467 -166.764 1.00 30.02 324 PHE A C 1
ATOM 1592 O O . PHE A 1 291 ? 166.589 -45.206 -166.667 1.00 29.09 324 PHE A O 1
ATOM 1600 N N . ILE A 1 292 ? 168.767 -44.792 -166.304 1.00 32.43 325 ILE A N 1
ATOM 1601 C CA . ILE A 1 292 ? 168.996 -46.044 -165.602 1.00 33.29 325 ILE A CA 1
ATOM 1602 C C . ILE A 1 292 ? 169.649 -45.736 -164.268 1.00 34.10 325 ILE A C 1
ATOM 1603 O O . ILE A 1 292 ? 170.771 -45.247 -164.225 1.00 33.32 325 ILE A O 1
ATOM 1608 N N . PRO A 1 293 ? 168.944 -46.002 -163.162 1.00 35.71 326 PRO A N 1
ATOM 1609 C CA . PRO A 1 293 ? 169.483 -45.745 -161.825 1.00 37.17 326 PRO A CA 1
ATOM 1610 C C . PRO A 1 293 ? 170.865 -46.380 -161.615 1.00 38.66 326 PRO A C 1
ATOM 1611 O O . PRO A 1 293 ? 171.110 -47.529 -161.985 1.00 38.14 326 PRO A O 1
ATOM 1615 N N . GLN A 1 294 ? 171.743 -45.598 -161.010 1.00 39.43 327 GLN A N 1
ATOM 1616 C CA . GLN A 1 294 ? 173.125 -45.955 -160.724 1.00 41.60 327 GLN A CA 1
ATOM 1617 C C . GLN A 1 294 ? 173.378 -47.336 -160.115 1.00 41.19 327 GLN A C 1
ATOM 1618 O O . GLN A 1 294 ? 174.408 -47.953 -160.376 1.00 42.12 327 GLN A O 1
ATOM 1624 N N . MET A 1 295 ? 172.448 -47.830 -159.311 1.00 40.58 328 MET A N 1
ATOM 1625 C CA . MET A 1 295 ? 172.634 -49.121 -158.669 1.00 39.49 328 MET A CA 1
ATOM 1626 C C . MET A 1 295 ? 171.981 -50.320 -159.352 1.00 39.51 328 MET A C 1
ATOM 1627 O O . MET A 1 295 ? 171.938 -51.412 -158.792 1.00 38.99 328 MET A O 1
ATOM 1632 N N . VAL A 1 296 ? 171.489 -50.117 -160.568 1.00 39.35 329 VAL A N 1
ATOM 1633 C CA . VAL A 1 296 ? 170.849 -51.186 -161.327 1.00 39.91 329 VAL A CA 1
ATOM 1634 C C . VAL A 1 296 ? 171.861 -52.188 -161.895 1.00 40.52 329 VAL A C 1
ATOM 1635 O O . VAL A 1 296 ? 171.641 -53.394 -161.842 1.00 40.13 329 VAL A O 1
ATOM 1639 N N . ALA A 1 297 ? 172.963 -51.677 -162.432 1.00 41.61 330 ALA A N 1
ATOM 1640 C CA . ALA A 1 297 ? 173.999 -52.518 -163.025 1.00 42.34 330 ALA A CA 1
ATOM 1641 C C . ALA A 1 297 ? 174.352 -53.730 -162.174 1.00 42.89 330 ALA A C 1
ATOM 1642 O O . ALA A 1 297 ? 174.243 -54.873 -162.628 1.00 44.51 330 ALA A O 1
ATOM 1644 N N . ALA A 1 298 ? 174.767 -53.486 -160.940 1.00 42.50 331 ALA A N 1
ATOM 1645 C CA . ALA A 1 298 ? 175.151 -54.563 -160.031 1.00 41.99 331 ALA A CA 1
ATOM 1646 C C . ALA A 1 298 ? 174.025 -55.531 -159.692 1.00 42.53 331 ALA A C 1
ATOM 1647 O O . ALA A 1 298 ? 174.271 -56.605 -159.143 1.00 42.84 331 ALA A O 1
ATOM 1649 N N . LEU A 1 299 ? 172.791 -55.172 -160.022 1.00 43.25 332 LEU A N 1
ATOM 1650 C CA . LEU A 1 299 ? 171.657 -56.035 -159.694 1.00 42.47 332 LEU A CA 1
ATOM 1651 C C . LEU A 1 299 ? 170.954 -56.627 -160.903 1.00 42.94 332 LEU A C 1
ATOM 1652 O O . LEU A 1 299 ? 170.200 -57.593 -160.781 1.00 42.17 332 LEU A O 1
ATOM 1657 N N . CYS A 1 300 ? 171.187 -56.039 -162.068 1.00 43.36 333 CYS A N 1
ATOM 1658 C CA . CYS A 1 300 ? 170.549 -56.502 -163.288 1.00 45.12 333 CYS A CA 1
ATOM 1659 C C . CYS A 1 300 ? 171.434 -57.525 -163.991 1.00 44.77 333 CYS A C 1
ATOM 1660 O O . CYS A 1 300 ? 172.643 -57.323 -164.104 1.00 46.21 333 CYS A O 1
ATOM 1663 N N . SER A 1 301 ? 170.829 -58.610 -164.466 1.00 44.77 334 SER A N 1
ATOM 1664 C CA . SER A 1 301 ? 171.558 -59.671 -165.148 1.00 44.47 334 SER A CA 1
ATOM 1665 C C . SER A 1 301 ? 171.794 -59.395 -166.642 1.00 45.02 334 SER A C 1
ATOM 1666 O O . SER A 1 301 ? 172.620 -60.056 -167.274 1.00 44.82 334 SER A O 1
ATOM 1669 N N . GLN A 1 302 ? 171.064 -58.430 -167.200 1.00 44.76 335 GLN A N 1
ATOM 1670 C CA . GLN A 1 302 ? 171.213 -58.076 -168.611 1.00 45.60 335 GLN A CA 1
ATOM 1671 C C . GLN A 1 302 ? 172.480 -57.253 -168.816 1.00 44.77 335 GLN A C 1
ATOM 1672 O O . GLN A 1 302 ? 172.999 -56.668 -167.866 1.00 44.72 335 GLN A O 1
ATOM 1678 N N . ASN A 1 303 ? 172.988 -57.224 -170.047 1.00 43.71 336 ASN A N 1
ATOM 1679 C CA . ASN A 1 303 ? 174.190 -56.449 -170.323 1.00 44.06 336 ASN A CA 1
ATOM 1680 C C . ASN A 1 303 ? 173.809 -54.993 -170.605 1.00 44.20 336 ASN A C 1
ATOM 1681 O O . ASN A 1 303 ? 172.642 -54.685 -170.861 1.00 42.54 336 ASN A O 1
ATOM 1686 N N . GLN A 1 304 ? 174.801 -54.109 -170.557 1.00 44.68 337 GLN A N 1
ATOM 1687 C CA . GLN A 1 304 ? 174.590 -52.681 -170.766 1.00 45.71 337 GLN A CA 1
ATOM 1688 C C . GLN A 1 304 ? 173.802 -52.321 -172.025 1.00 45.41 337 GLN A C 1
ATOM 1689 O O . GLN A 1 304 ? 172.896 -51.489 -171.974 1.00 46.27 337 GLN A O 1
ATOM 1695 N N . ALA A 1 305 ? 174.137 -52.944 -173.149 1.00 44.34 338 ALA A N 1
ATOM 1696 C CA . ALA A 1 305 ? 173.447 -52.658 -174.402 1.00 43.55 338 ALA A CA 1
ATOM 1697 C C . ALA A 1 305 ? 171.968 -53.055 -174.373 1.00 43.02 338 ALA A C 1
ATOM 1698 O O . ALA A 1 305 ? 171.129 -52.380 -174.972 1.00 42.41 338 ALA A O 1
ATOM 1700 N N . THR A 1 306 ? 171.656 -54.152 -173.691 1.00 42.41 339 THR A N 1
ATOM 1701 C CA . THR A 1 306 ? 170.278 -54.630 -173.592 1.00 42.30 339 THR A CA 1
ATOM 1702 C C . THR A 1 306 ? 169.465 -53.753 -172.634 1.00 42.11 339 THR A C 1
ATOM 1703 O O . THR A 1 306 ? 168.291 -53.481 -172.881 1.00 40.75 339 THR A O 1
ATOM 1707 N N . GLN A 1 307 ? 170.096 -53.327 -171.542 1.00 42.60 340 GLN A N 1
ATOM 1708 C CA . GLN A 1 307 ? 169.434 -52.467 -170.566 1.00 42.68 340 GLN A CA 1
ATOM 1709 C C . GLN A 1 307 ? 169.057 -51.153 -171.241 1.00 41.93 340 GLN A C 1
ATOM 1710 O O . GLN A 1 307 ? 167.921 -50.692 -171.129 1.00 42.17 340 GLN A O 1
ATOM 1716 N N . VAL A 1 308 ? 170.012 -50.567 -171.957 1.00 41.45 341 VAL A N 1
ATOM 1717 C CA . VAL A 1 308 ? 169.790 -49.309 -172.661 1.00 41.32 341 VAL A CA 1
ATOM 1718 C C . VAL A 1 308 ? 168.618 -49.382 -173.636 1.00 41.60 341 VAL A C 1
ATOM 1719 O O . VAL A 1 308 ? 167.790 -48.476 -173.697 1.00 42.45 341 VAL A O 1
ATOM 1723 N N . GLN A 1 309 ? 168.558 -50.462 -174.404 1.00 41.92 342 GLN A N 1
ATOM 1724 C CA . GLN A 1 309 ? 167.497 -50.650 -175.379 1.00 41.31 342 GLN A CA 1
ATOM 1725 C C . GLN A 1 309 ? 166.130 -50.750 -174.704 1.00 40.21 342 GLN A C 1
ATOM 1726 O O . GLN A 1 309 ? 165.158 -50.132 -175.147 1.00 38.84 342 GLN A O 1
ATOM 1732 N N . ASN A 1 310 ? 166.053 -51.537 -173.638 1.00 39.59 343 ASN A N 1
ATOM 1733 C CA . ASN A 1 310 ? 164.800 -51.696 -172.926 1.00 39.16 343 ASN A CA 1
ATOM 1734 C C . ASN A 1 310 ? 164.379 -50.417 -172.188 1.00 38.40 343 ASN A C 1
ATOM 1735 O O . ASN A 1 310 ? 163.192 -50.085 -172.149 1.00 37.59 343 ASN A O 1
ATOM 1740 N N . ALA A 1 311 ? 165.345 -49.704 -171.616 1.00 36.52 344 ALA A N 1
ATOM 1741 C CA . ALA A 1 311 ? 165.042 -48.476 -170.896 1.00 36.33 344 ALA A CA 1
ATOM 1742 C C . ALA A 1 311 ? 164.402 -47.461 -171.836 1.00 35.88 344 ALA A C 1
ATOM 1743 O O . ALA A 1 311 ? 163.423 -46.810 -171.477 1.00 36.00 344 ALA A O 1
ATOM 1745 N N . LYS A 1 312 ? 164.938 -47.334 -173.043 1.00 35.70 345 LYS A N 1
ATOM 1746 C CA . LYS A 1 312 ? 164.388 -46.384 -174.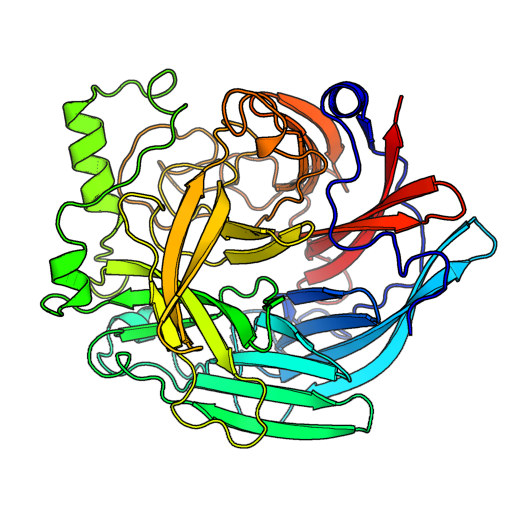007 1.00 36.41 345 LYS A CA 1
ATOM 1747 C C . LYS A 1 312 ? 162.932 -46.673 -174.337 1.00 36.69 345 LYS A C 1
ATOM 1748 O O . LYS A 1 312 ? 162.137 -45.750 -174.551 1.00 37.60 345 LYS A O 1
ATOM 1754 N N . SER A 1 313 ? 162.584 -47.954 -174.369 1.00 35.50 346 SER A N 1
ATOM 1755 C CA . SER A 1 313 ? 161.223 -48.358 -174.695 1.00 35.93 346 SER A CA 1
ATOM 1756 C C . SER A 1 313 ? 160.250 -48.229 -173.521 1.00 36.07 346 SER A C 1
ATOM 1757 O O . SER A 1 313 ? 159.037 -48.264 -173.717 1.00 37.35 346 SER A O 1
ATOM 1760 N N . SER A 1 314 ? 160.774 -48.072 -172.306 1.00 35.16 347 SER A N 1
ATOM 1761 C CA . SER A 1 314 ? 159.915 -47.960 -171.125 1.00 35.14 347 SER A CA 1
ATOM 1762 C C . SER A 1 314 ? 159.131 -46.643 -171.019 1.00 34.06 347 SER A C 1
ATOM 1763 O O . SER A 1 314 ? 158.276 -46.506 -170.153 1.00 35.04 347 SER A O 1
ATOM 1766 N N . TYR A 1 315 ? 159.407 -45.688 -171.901 1.00 33.04 348 TYR A N 1
ATOM 1767 C CA . TYR A 1 315 ? 158.707 -44.408 -171.872 1.00 33.51 348 TYR A CA 1
ATOM 1768 C C . TYR A 1 315 ? 157.507 -44.321 -172.818 1.00 33.52 348 TYR A C 1
ATOM 1769 O O . TYR A 1 315 ? 156.878 -43.260 -172.928 1.00 34.22 348 TYR A O 1
ATOM 1778 N N . TYR A 1 316 ? 157.188 -45.424 -173.493 1.00 33.28 349 TYR A N 1
ATOM 1779 C CA . TYR A 1 316 ? 156.072 -45.438 -174.434 1.00 32.66 349 TYR A CA 1
ATOM 1780 C C . TYR A 1 316 ? 155.112 -46.553 -174.080 1.00 33.38 349 TYR A C 1
ATOM 1781 O O . TYR A 1 316 ? 155.520 -47.700 -173.913 1.00 34.23 349 TYR A O 1
ATOM 1790 N N . SER A 1 317 ? 153.829 -46.217 -173.971 1.00 33.85 350 SER A N 1
ATOM 1791 C CA . SER A 1 317 ? 152.817 -47.194 -173.613 1.00 35.37 350 SER A CA 1
ATOM 1792 C C . SER A 1 317 ? 151.791 -47.424 -174.712 1.00 36.24 350 SER A C 1
ATOM 1793 O O . SER A 1 317 ? 151.065 -46.512 -175.105 1.00 37.68 350 SER A O 1
ATOM 1796 N N . SER A 1 318 ? 151.728 -48.652 -175.210 1.00 37.57 351 SER A N 1
ATOM 1797 C CA . SER A 1 318 ? 150.763 -48.977 -176.253 1.00 38.11 351 SER A CA 1
ATOM 1798 C C . SER A 1 318 ? 149.393 -49.138 -175.591 1.00 38.63 351 SER A C 1
ATOM 1799 O O . SER A 1 318 ? 148.362 -48.879 -176.203 1.00 40.20 351 SER A O 1
ATOM 1802 N N . TRP A 1 319 ? 149.390 -49.553 -174.328 1.00 38.78 352 TRP A N 1
ATOM 1803 C CA . TRP A 1 319 ? 148.144 -49.724 -173.593 1.00 39.70 352 TRP A CA 1
ATOM 1804 C C . TRP A 1 319 ? 147.492 -48.363 -173.348 1.00 40.29 352 TRP A C 1
ATOM 1805 O O . TRP A 1 319 ? 146.261 -48.240 -173.366 1.00 40.93 352 TRP A O 1
ATOM 1816 N N . PHE A 1 320 ? 148.322 -47.344 -173.117 1.00 39.09 353 PHE A N 1
ATOM 1817 C CA . PHE A 1 320 ? 147.835 -45.989 -172.899 1.00 37.69 353 PHE A CA 1
ATOM 1818 C C . PHE A 1 320 ? 147.971 -45.145 -174.173 1.00 37.07 353 PHE A C 1
ATOM 1819 O O . PHE A 1 320 ? 148.806 -44.235 -174.249 1.00 35.93 353 PHE A O 1
ATOM 1827 N N . GLY A 1 321 ? 147.154 -45.478 -175.172 1.00 37.09 354 GLY A N 1
ATOM 1828 C CA . GLY A 1 321 ? 147.131 -44.764 -176.440 1.00 36.66 354 GLY A CA 1
ATOM 1829 C C . GLY A 1 321 ? 148.422 -44.500 -177.197 1.00 37.28 354 GLY A C 1
ATOM 1830 O O . GLY A 1 321 ? 148.488 -43.548 -177.971 1.00 37.66 354 GLY A O 1
ATOM 1831 N N . ASN A 1 322 ? 149.445 -45.327 -177.006 1.00 37.78 355 ASN A N 1
ATOM 1832 C CA . ASN A 1 322 ? 150.714 -45.114 -177.700 1.00 37.88 355 ASN A CA 1
ATOM 1833 C C . ASN A 1 322 ? 151.321 -43.739 -177.423 1.00 36.93 355 ASN A C 1
ATOM 1834 O O . ASN A 1 322 ? 151.863 -43.089 -178.319 1.00 36.65 355 ASN A O 1
ATOM 1839 N N . ARG A 1 323 ? 151.238 -43.298 -176.173 1.00 35.56 356 ARG A N 1
ATOM 1840 C CA . ARG A 1 323 ? 151.788 -42.002 -175.795 1.00 34.30 356 ARG A CA 1
ATOM 1841 C C . ARG A 1 323 ? 153.095 -42.171 -175.046 1.00 32.93 356 ARG A C 1
ATOM 1842 O O . ARG A 1 323 ? 153.390 -43.237 -174.517 1.00 32.76 356 ARG A O 1
ATOM 1850 N N . MET A 1 324 ? 153.890 -41.116 -175.016 1.00 32.36 357 MET A N 1
ATOM 1851 C CA . MET A 1 324 ? 155.123 -41.142 -174.251 1.00 31.33 357 MET A CA 1
ATOM 1852 C C . MET A 1 324 ? 154.659 -40.705 -172.844 1.00 31.22 357 MET A C 1
ATOM 1853 O O . MET A 1 324 ? 154.153 -39.591 -172.685 1.00 31.37 357 MET A O 1
ATOM 1858 N N . ILE A 1 325 ? 154.780 -41.588 -171.850 1.00 30.54 358 ILE A N 1
ATOM 1859 C CA . ILE A 1 325 ? 154.363 -41.273 -170.480 1.00 29.04 358 ILE A CA 1
ATOM 1860 C C . ILE A 1 325 ? 155.428 -40.364 -169.877 1.00 30.58 358 ILE A C 1
ATOM 1861 O O . ILE A 1 325 ? 156.541 -40.792 -169.589 1.00 30.69 358 ILE A O 1
ATOM 1866 N N . GLN A 1 326 ? 155.060 -39.100 -169.687 1.00 30.69 359 GLN A N 1
ATOM 1867 C CA . GLN A 1 326 ? 155.967 -38.065 -169.215 1.00 30.29 359 GLN A CA 1
ATOM 1868 C C . GLN A 1 326 ? 155.708 -37.495 -167.810 1.00 30.28 359 GLN A C 1
ATOM 1869 O O . GLN A 1 326 ? 154.558 -37.332 -167.400 1.00 31.34 359 GLN A O 1
ATOM 1875 N N . SER A 1 327 ? 156.793 -37.185 -167.093 1.00 28.68 360 SER A N 1
ATOM 1876 C CA . SER A 1 327 ? 156.731 -36.580 -165.755 1.00 25.86 360 SER A CA 1
ATOM 1877 C C . SER A 1 327 ? 157.180 -35.135 -165.912 1.00 26.27 360 SER A C 1
ATOM 1878 O O . SER A 1 327 ? 157.950 -34.823 -166.822 1.00 24.86 360 SER A O 1
ATOM 1881 N N . GLY A 1 328 ? 156.710 -34.258 -165.030 1.00 24.80 361 GLY A N 1
ATOM 1882 C CA . GLY A 1 328 ? 157.110 -32.867 -165.124 1.00 24.91 361 GLY A CA 1
ATOM 1883 C C . GLY A 1 328 ? 156.630 -32.033 -163.954 1.00 25.16 361 GLY A C 1
ATOM 1884 O O . GLY A 1 328 ? 156.170 -32.567 -162.948 1.00 26.12 361 GLY A O 1
ATOM 1885 N N . ILE A 1 329 ? 156.736 -30.719 -164.104 1.00 24.86 362 ILE A N 1
ATOM 1886 C CA . ILE A 1 329 ? 156.319 -29.773 -163.084 1.00 24.66 362 ILE A CA 1
ATOM 1887 C C . ILE A 1 329 ? 155.468 -28.677 -163.715 1.00 25.27 362 ILE A C 1
ATOM 1888 O O . ILE A 1 329 ? 155.772 -28.193 -164.812 1.00 23.62 362 ILE A O 1
ATOM 1893 N N . LEU A 1 330 ? 154.403 -28.292 -163.021 1.00 24.69 363 LEU A N 1
ATOM 1894 C CA . LEU A 1 330 ? 153.530 -27.227 -163.478 1.00 25.20 363 LEU A CA 1
ATOM 1895 C C . LEU A 1 330 ? 153.824 -26.047 -162.551 1.00 26.65 363 LEU A C 1
ATOM 1896 O O . LEU A 1 330 ? 153.643 -26.150 -161.335 1.00 25.85 363 LEU A O 1
ATOM 1901 N N . ALA A 1 331 ? 154.290 -24.938 -163.120 1.00 27.43 364 ALA A N 1
ATOM 1902 C CA . ALA A 1 331 ? 154.604 -23.756 -162.337 1.00 29.06 364 ALA A CA 1
ATOM 1903 C C . ALA A 1 331 ? 153.525 -22.693 -162.535 1.00 30.16 364 ALA A C 1
ATOM 1904 O O . ALA A 1 331 ? 153.263 -22.261 -163.649 1.00 29.34 364 ALA A O 1
ATOM 1906 N N . CYS A 1 332 ? 152.893 -22.279 -161.451 1.00 32.02 365 CYS A N 1
ATOM 1907 C CA . CYS A 1 332 ? 151.842 -21.277 -161.545 1.00 33.37 365 CYS A CA 1
ATOM 1908 C C . CYS A 1 332 ? 152.141 -20.052 -160.701 1.00 33.44 365 CYS A C 1
ATOM 1909 O O . CYS A 1 332 ? 152.430 -20.169 -159.514 1.00 33.36 365 CYS A O 1
ATOM 1912 N N . PRO A 1 333 ? 152.075 -18.855 -161.297 1.00 34.64 366 PRO A N 1
ATOM 1913 C CA . PRO A 1 333 ? 152.345 -17.655 -160.507 1.00 34.48 366 PRO A CA 1
ATOM 1914 C C . PRO A 1 333 ? 151.162 -17.475 -159.569 1.00 35.64 366 PRO A C 1
ATOM 1915 O O . PRO A 1 333 ? 150.021 -17.753 -159.942 1.00 36.96 366 PRO A O 1
ATOM 1919 N N . LEU A 1 334 ? 151.418 -17.038 -158.344 1.00 36.71 367 LEU A N 1
ATOM 1920 C CA . LEU A 1 334 ? 150.333 -16.851 -157.386 1.00 38.44 367 LEU A CA 1
ATOM 1921 C C . LEU A 1 334 ? 149.475 -15.640 -157.777 1.00 40.70 367 LEU A C 1
ATOM 1922 O O . LEU A 1 334 ? 149.795 -14.502 -157.437 1.00 40.18 367 LEU A O 1
ATOM 1927 N N . ARG A 1 335 ? 148.400 -15.901 -158.515 1.00 43.98 368 ARG A N 1
ATOM 1928 C CA . ARG A 1 335 ? 147.477 -14.864 -158.978 1.00 47.18 368 ARG A CA 1
ATOM 1929 C C . ARG A 1 335 ? 146.052 -15.388 -158.852 1.00 48.11 368 ARG A C 1
ATOM 1930 O O . ARG A 1 335 ? 145.836 -16.594 -158.777 1.00 48.07 368 ARG A O 1
ATOM 1938 N N . GLN A 1 336 ? 145.080 -14.484 -158.841 1.00 49.10 369 GLN A N 1
ATOM 1939 C CA . GLN A 1 336 ? 143.682 -14.889 -158.727 1.00 50.46 369 GLN A CA 1
ATOM 1940 C C . GLN A 1 336 ? 142.952 -14.890 -160.061 1.00 50.91 369 GLN A C 1
ATOM 1941 O O . GLN A 1 336 ? 141.767 -15.229 -160.125 1.00 51.00 369 GLN A O 1
ATOM 1947 N N . ASP A 1 337 ? 143.666 -14.529 -161.123 1.00 51.37 370 ASP A N 1
ATOM 1948 C CA . ASP A 1 337 ? 143.077 -14.461 -162.456 1.00 51.95 370 ASP A CA 1
ATOM 1949 C C . ASP A 1 337 ? 143.826 -15.327 -163.465 1.00 51.44 370 ASP A C 1
ATOM 1950 O O . ASP A 1 337 ? 143.892 -14.992 -164.652 1.00 51.54 370 ASP A O 1
ATOM 1955 N N . LEU A 1 338 ? 144.380 -16.440 -162.988 1.00 50.46 371 LEU A N 1
ATOM 1956 C CA . LEU A 1 338 ? 145.126 -17.354 -163.846 1.00 49.12 371 LEU A CA 1
ATOM 1957 C C . LEU A 1 338 ? 144.332 -17.812 -165.072 1.00 48.81 371 LEU A C 1
ATOM 1958 O O . LEU A 1 338 ? 143.148 -18.140 -164.984 1.00 48.57 371 LEU A O 1
ATOM 1963 N N . THR A 1 339 ? 145.005 -17.820 -166.216 1.00 47.87 372 THR A N 1
ATOM 1964 C CA . THR A 1 339 ? 144.412 -18.261 -167.473 1.00 48.45 372 THR A CA 1
ATOM 1965 C C . THR A 1 339 ? 145.439 -19.118 -168.210 1.00 47.61 372 THR A C 1
ATOM 1966 O O . THR A 1 339 ? 145.286 -20.327 -168.317 1.00 46.70 372 THR A O 1
ATOM 1970 N N . ASN A 1 340 ? 146.496 -18.480 -168.701 1.00 47.31 373 ASN A N 1
ATOM 1971 C CA . ASN A 1 340 ? 147.541 -19.196 -169.420 1.00 47.45 373 ASN A CA 1
ATOM 1972 C C . ASN A 1 340 ? 148.939 -18.797 -168.944 1.00 45.98 373 ASN A C 1
ATOM 1973 O O . ASN A 1 340 ? 149.896 -18.841 -169.711 1.00 46.91 373 ASN A O 1
ATOM 1978 N N . GLU A 1 341 ? 149.053 -18.414 -167.676 1.00 44.61 374 GLU A N 1
ATOM 1979 C CA . GLU A 1 341 ? 150.342 -18.016 -167.120 1.00 43.10 374 GLU A CA 1
ATOM 1980 C C . GLU A 1 341 ? 151.111 -19.181 -166.500 1.00 41.92 374 GLU A C 1
ATOM 1981 O O . GLU A 1 341 ? 152.321 -19.077 -166.297 1.00 41.80 374 GLU A O 1
ATOM 1987 N N . CYS A 1 342 ? 150.422 -20.281 -166.196 1.00 39.92 375 CYS A N 1
ATOM 1988 C CA . CYS A 1 342 ? 151.092 -21.443 -165.613 1.00 38.17 375 CYS A CA 1
ATOM 1989 C C . CYS A 1 342 ? 151.933 -22.090 -166.703 1.00 36.95 375 CYS A C 1
ATOM 1990 O O . CYS A 1 342 ? 151.542 -22.110 -167.865 1.00 36.02 375 CYS A O 1
ATOM 1993 N N . LEU A 1 343 ? 153.074 -22.642 -166.315 1.00 35.73 376 LEU A N 1
ATOM 1994 C CA . LEU A 1 343 ? 153.997 -23.240 -167.266 1.00 34.94 376 LEU A CA 1
ATOM 1995 C C . LEU A 1 343 ? 154.245 -24.736 -167.063 1.00 34.66 376 LEU A C 1
ATOM 1996 O O . LEU A 1 343 ? 154.514 -25.191 -165.955 1.00 36.01 376 LEU A O 1
ATOM 2001 N N . VAL A 1 344 ? 154.157 -25.493 -168.146 1.00 33.50 377 VAL A N 1
ATOM 2002 C CA . VAL A 1 344 ? 154.405 -26.928 -168.099 1.00 33.00 377 VAL A CA 1
ATOM 2003 C C . VAL A 1 344 ? 155.891 -27.164 -168.376 1.00 33.65 377 VAL A C 1
ATOM 2004 O O . VAL A 1 344 ? 156.394 -26.865 -169.464 1.00 35.11 377 VAL A O 1
ATOM 2008 N N . LEU A 1 345 ? 156.589 -27.692 -167.382 1.00 32.34 378 LEU A N 1
ATOM 2009 C CA . LEU A 1 345 ? 158.015 -27.959 -167.487 1.00 31.63 378 LEU A CA 1
ATOM 2010 C C . LEU A 1 345 ? 158.280 -29.452 -167.367 1.00 30.98 378 LEU A C 1
ATOM 2011 O O . LEU A 1 345 ? 158.295 -30.000 -166.271 1.00 32.14 378 LEU A O 1
ATOM 2016 N N . PRO A 1 346 ? 158.499 -30.131 -168.494 1.00 30.97 379 PRO A N 1
ATOM 2017 C CA . PRO A 1 346 ? 158.758 -31.572 -168.427 1.00 30.02 379 PRO A CA 1
ATOM 2018 C C . PRO A 1 346 ? 160.191 -31.880 -168.026 1.00 29.40 379 PRO A C 1
ATOM 2019 O O . PRO A 1 346 ? 161.094 -31.101 -168.304 1.00 29.77 379 PRO A O 1
ATOM 2023 N N . PHE A 1 347 ? 160.388 -33.009 -167.354 1.00 28.58 380 PHE A N 1
ATOM 2024 C CA . PHE A 1 347 ? 161.725 -33.442 -166.961 1.00 28.61 380 PHE A CA 1
ATOM 2025 C C . PHE A 1 347 ? 162.346 -34.113 -168.184 1.00 30.03 380 PHE A C 1
ATOM 2026 O O . PHE A 1 347 ? 161.632 -34.679 -169.018 1.00 28.32 380 PHE A O 1
ATOM 2034 N N . SER A 1 348 ? 163.666 -34.051 -168.292 1.00 30.65 381 SER A N 1
ATOM 2035 C CA . SER A 1 348 ? 164.351 -34.707 -169.401 1.00 30.49 381 SER A CA 1
ATOM 2036 C C . SER A 1 348 ? 164.315 -36.206 -169.115 1.00 30.11 381 SER A C 1
ATOM 2037 O O . SER A 1 348 ? 164.620 -36.631 -167.998 1.00 29.32 381 SER A O 1
ATOM 2040 N N . ASN A 1 349 ? 163.942 -37.011 -170.107 1.00 29.59 382 ASN A N 1
ATOM 2041 C CA . ASN A 1 349 ? 163.888 -38.447 -169.891 1.00 31.50 382 ASN A CA 1
ATOM 2042 C C . ASN A 1 349 ? 165.257 -39.101 -169.730 1.00 32.13 382 ASN A C 1
ATOM 2043 O O . ASN A 1 349 ? 165.353 -40.309 -169.602 1.00 31.64 382 ASN A O 1
ATOM 2048 N N . ASP A 1 350 ? 166.308 -38.282 -169.718 1.00 33.67 383 ASP A N 1
ATOM 2049 C CA . ASP A 1 350 ? 167.677 -38.746 -169.497 1.00 35.44 383 ASP A CA 1
ATOM 2050 C C . ASP A 1 350 ? 167.979 -38.670 -168.001 1.00 34.62 383 ASP A C 1
ATOM 2051 O O . ASP A 1 350 ? 169.029 -39.114 -167.555 1.00 35.59 383 ASP A O 1
ATOM 2056 N N . GLN A 1 351 ? 167.069 -38.089 -167.226 1.00 32.74 384 GLN A N 1
ATOM 2057 C CA . GLN A 1 351 ? 167.311 -37.936 -165.799 1.00 33.08 384 GLN A CA 1
ATOM 2058 C C . GLN A 1 351 ? 166.200 -38.489 -164.925 1.00 32.49 384 GLN A C 1
ATOM 2059 O O . GLN A 1 351 ? 166.331 -38.542 -163.702 1.00 33.70 384 GLN A O 1
ATOM 2065 N N . VAL A 1 352 ? 165.118 -38.918 -165.554 1.00 31.70 385 VAL A N 1
ATOM 2066 C CA . VAL A 1 352 ? 163.963 -39.410 -164.836 1.00 29.73 385 VAL A CA 1
ATOM 2067 C C . VAL A 1 352 ? 163.353 -40.622 -165.518 1.00 29.63 385 VAL A C 1
ATOM 2068 O O . VAL A 1 352 ? 163.528 -40.806 -166.717 1.00 32.16 385 VAL A O 1
ATOM 2072 N N . LEU A 1 353 ? 162.642 -41.444 -164.753 1.00 29.36 386 LEU A N 1
ATOM 2073 C CA . LEU A 1 353 ? 161.995 -42.632 -165.301 1.00 28.98 386 LEU A CA 1
ATOM 2074 C C . LEU A 1 353 ? 160.664 -42.267 -165.954 1.00 28.91 386 LEU A C 1
ATOM 2075 O O . LEU A 1 353 ? 160.292 -41.089 -166.020 1.00 28.58 386 LEU A O 1
ATOM 2080 N N . MET A 1 354 ? 159.962 -43.282 -166.454 1.00 26.36 387 MET A N 1
ATOM 2081 C CA . MET A 1 354 ? 158.678 -43.085 -167.102 1.00 26.35 387 MET A CA 1
ATOM 2082 C C . MET A 1 354 ? 157.774 -42.235 -166.212 1.00 25.96 387 MET A C 1
ATOM 2083 O O . MET A 1 354 ? 157.738 -42.428 -164.996 1.00 26.90 387 MET A O 1
ATOM 2088 N N . GLY A 1 355 ? 157.047 -41.308 -166.825 1.00 26.10 388 GLY A N 1
ATOM 2089 C CA . GLY A 1 355 ? 156.159 -40.436 -166.081 1.00 24.82 388 GLY A CA 1
ATOM 2090 C C . GLY A 1 355 ? 155.253 -41.179 -165.119 1.00 24.91 388 GLY A C 1
ATOM 2091 O O . GLY A 1 355 ? 154.805 -42.291 -165.409 1.00 26.71 388 GLY A O 1
ATOM 2092 N N . ALA A 1 356 ? 154.989 -40.563 -163.967 1.00 23.87 389 ALA A N 1
ATOM 2093 C CA . ALA A 1 356 ? 154.131 -41.152 -162.947 1.00 24.48 389 ALA A CA 1
ATOM 2094 C C . ALA A 1 356 ? 153.691 -40.083 -161.956 1.00 25.32 389 ALA A C 1
ATOM 2095 O O . ALA A 1 356 ? 154.075 -38.919 -162.067 1.00 25.76 389 ALA A O 1
ATOM 2097 N N . GLU A 1 357 ? 152.874 -40.482 -160.987 1.00 25.97 390 GLU A N 1
ATOM 2098 C CA . GLU A 1 357 ? 152.437 -39.553 -159.953 1.00 25.53 390 GLU A CA 1
ATOM 2099 C C . GLU A 1 357 ? 153.720 -39.122 -159.258 1.00 26.85 390 GLU A C 1
ATOM 2100 O O . GLU A 1 357 ? 154.763 -39.775 -159.413 1.00 27.62 390 GLU A O 1
ATOM 2106 N N . GLY A 1 358 ? 153.652 -38.040 -158.488 1.00 27.16 391 GLY A N 1
ATOM 2107 C CA . GLY A 1 358 ? 154.836 -37.570 -157.801 1.00 24.37 391 GLY A CA 1
ATOM 2108 C C . GLY A 1 358 ? 154.530 -36.544 -156.741 1.00 25.11 391 GLY A C 1
ATOM 2109 O O . GLY A 1 358 ? 153.359 -36.238 -156.471 1.00 25.32 391 GLY A O 1
ATOM 2110 N N . ARG A 1 359 ? 155.589 -36.009 -156.139 1.00 23.11 392 ARG A N 1
ATOM 2111 C CA . ARG A 1 359 ? 155.464 -35.014 -155.092 1.00 23.39 392 ARG A CA 1
ATOM 2112 C C . ARG A 1 359 ? 156.663 -34.079 -155.079 1.00 23.57 392 ARG A C 1
ATOM 2113 O O . ARG A 1 359 ? 157.772 -34.479 -155.449 1.00 23.80 392 ARG A O 1
ATOM 2121 N N . LEU A 1 360 ? 156.440 -32.827 -154.673 1.00 22.61 393 LEU A N 1
ATOM 2122 C CA . LEU A 1 360 ? 157.522 -31.853 -154.599 1.00 21.76 393 LEU A CA 1
ATOM 2123 C C . LEU A 1 360 ? 157.755 -31.489 -153.140 1.00 22.62 393 LEU A C 1
ATOM 2124 O O . LEU A 1 360 ? 156.822 -31.426 -152.345 1.00 24.07 393 LEU A O 1
ATOM 2129 N N . TYR A 1 361 ? 159.014 -31.271 -152.792 1.00 23.36 394 TYR A N 1
ATOM 2130 C CA . TYR A 1 361 ? 159.389 -30.941 -151.431 1.00 21.50 394 TYR A CA 1
ATOM 2131 C C . TYR A 1 361 ? 160.324 -29.759 -151.425 1.00 23.02 394 TYR A C 1
ATOM 2132 O O . TYR A 1 361 ? 160.918 -29.394 -152.434 1.00 23.22 394 TYR A O 1
ATOM 2141 N N . MET A 1 362 ? 160.483 -29.195 -150.244 1.00 24.11 395 MET A N 1
ATOM 2142 C CA . MET A 1 362 ? 161.382 -28.088 -150.050 1.00 24.13 395 MET A CA 1
ATOM 2143 C C . MET A 1 362 ? 162.236 -28.444 -148.834 1.00 22.54 395 MET A C 1
ATOM 2144 O O . MET A 1 362 ? 161.708 -28.728 -147.767 1.00 22.30 395 MET A O 1
ATOM 2149 N N . TYR A 1 363 ? 163.547 -28.478 -149.014 1.00 21.96 396 TYR A N 1
ATOM 2150 C CA . TYR A 1 363 ? 164.476 -28.723 -147.907 1.00 23.33 396 TYR A CA 1
ATOM 2151 C C . TYR A 1 363 ? 165.360 -27.489 -147.968 1.00 24.51 396 TYR A C 1
ATOM 2152 O O . TYR A 1 363 ? 166.255 -27.392 -148.811 1.00 25.23 396 TYR A O 1
ATOM 2161 N N . GLY A 1 364 ? 165.096 -26.528 -147.094 1.00 26.12 397 GLY A N 1
ATOM 2162 C CA . GLY A 1 364 ? 165.871 -25.302 -147.135 1.00 27.36 397 GLY A CA 1
ATOM 2163 C C . GLY A 1 364 ? 165.462 -24.592 -148.409 1.00 28.65 397 GLY A C 1
ATOM 2164 O O . GLY A 1 364 ? 164.267 -24.440 -148.680 1.00 28.67 397 GLY A O 1
ATOM 2165 N N . ASP A 1 365 ? 166.434 -24.180 -149.213 1.00 30.83 398 ASP A N 1
ATOM 2166 C CA . ASP A 1 365 ? 166.139 -23.488 -150.455 1.00 33.76 398 ASP A CA 1
ATOM 2167 C C . ASP A 1 365 ? 166.114 -24.446 -151.644 1.00 33.93 398 ASP A C 1
ATOM 2168 O O . ASP A 1 365 ? 165.928 -24.018 -152.782 1.00 34.73 398 ASP A O 1
ATOM 2173 N N . SER A 1 366 ? 166.297 -25.737 -151.378 1.00 31.74 399 SER A N 1
ATOM 2174 C CA . SER A 1 366 ? 166.317 -26.737 -152.448 1.00 30.08 399 SER A CA 1
ATOM 2175 C C . SER A 1 366 ? 164.991 -27.437 -152.681 1.00 28.13 399 SER A C 1
ATOM 2176 O O . SER A 1 366 ? 164.298 -27.818 -151.742 1.00 28.73 399 SER A O 1
ATOM 2179 N N . VAL A 1 367 ? 164.657 -27.624 -153.948 1.00 26.89 400 VAL A N 1
ATOM 2180 C CA . VAL A 1 367 ? 163.430 -28.313 -154.331 1.00 24.03 400 VAL A CA 1
ATOM 2181 C C . VAL A 1 367 ? 163.784 -29.774 -154.609 1.00 24.35 400 VAL A C 1
ATOM 2182 O O . VAL A 1 367 ? 164.811 -30.063 -155.224 1.00 24.58 400 VAL A O 1
ATOM 2186 N N . TYR A 1 368 ? 162.950 -30.687 -154.135 1.00 22.91 401 TYR A N 1
ATOM 2187 C CA . TYR A 1 368 ? 163.172 -32.100 -154.373 1.00 22.34 401 TYR A CA 1
ATOM 2188 C C . TYR A 1 368 ? 161.905 -32.679 -154.982 1.00 23.32 401 TYR A C 1
ATOM 2189 O O . TYR A 1 368 ? 160.804 -32.140 -154.792 1.00 23.79 401 TYR A O 1
ATOM 2198 N N . TYR A 1 369 ? 162.057 -33.777 -155.711 1.00 23.61 402 TYR A N 1
ATOM 2199 C CA . TYR A 1 369 ? 160.932 -34.410 -156.361 1.00 22.28 402 TYR A CA 1
ATOM 2200 C C . TYR A 1 369 ? 160.912 -35.897 -156.079 1.00 22.76 402 TYR A C 1
ATOM 2201 O O . TYR A 1 369 ? 161.946 -36.559 -156.101 1.00 23.84 402 TYR A O 1
ATOM 2210 N N . TYR A 1 370 ? 159.735 -36.419 -155.775 1.00 22.88 403 TYR A N 1
ATOM 2211 C CA . TYR A 1 370 ? 159.587 -37.853 -155.567 1.00 22.80 403 TYR A CA 1
ATOM 2212 C C . TYR A 1 370 ? 158.805 -38.336 -156.772 1.00 23.59 403 TYR A C 1
ATOM 2213 O O . TYR A 1 370 ? 157.797 -37.731 -157.137 1.00 23.99 403 TYR A O 1
ATOM 2222 N N . GLN A 1 371 ? 159.264 -39.411 -157.392 1.00 24.01 404 GLN A N 1
ATOM 2223 C CA . GLN A 1 371 ? 158.558 -39.958 -158.540 1.00 24.91 404 GLN A CA 1
ATOM 2224 C C . GLN A 1 371 ? 158.089 -41.377 -158.269 1.00 24.61 404 GLN A C 1
ATOM 2225 O O . GLN A 1 371 ? 158.884 -42.267 -157.960 1.00 25.64 404 GLN A O 1
ATOM 2231 N N . ARG A 1 372 ? 156.786 -41.591 -158.375 1.00 24.25 405 ARG A N 1
ATOM 2232 C CA . ARG A 1 372 ? 156.245 -42.925 -158.160 1.00 24.97 405 ARG A CA 1
ATOM 2233 C C . ARG A 1 372 ? 156.930 -43.874 -159.146 1.00 25.69 405 ARG A C 1
ATOM 2234 O O . ARG A 1 372 ? 157.208 -43.505 -160.296 1.00 22.87 405 ARG A O 1
ATOM 2242 N N . SER A 1 373 ? 157.231 -45.080 -158.682 1.00 25.80 406 SER A N 1
ATOM 2243 C CA . SER A 1 373 ? 157.866 -46.081 -159.530 1.00 26.32 406 SER A CA 1
ATOM 2244 C C . SER A 1 373 ? 156.767 -46.898 -160.180 1.00 25.79 406 SER A C 1
ATOM 2245 O O . SER A 1 373 ? 156.350 -47.939 -159.669 1.00 25.32 406 SER A O 1
ATOM 2248 N N . ASN A 1 374 ? 156.285 -46.407 -161.310 1.00 25.81 407 ASN A N 1
ATOM 2249 C CA . ASN A 1 374 ? 155.218 -47.095 -162.028 1.00 28.07 407 ASN A CA 1
ATOM 2250 C C . ASN A 1 374 ? 155.812 -47.796 -163.247 1.00 28.37 407 ASN A C 1
ATOM 2251 O O . ASN A 1 374 ? 155.089 -48.322 -164.083 1.00 30.13 407 ASN A O 1
ATOM 2256 N N . SER A 1 375 ? 157.140 -47.796 -163.333 1.00 30.21 408 SER A N 1
ATOM 2257 C CA . SER A 1 375 ? 157.848 -48.425 -164.447 1.00 30.25 408 SER A CA 1
ATOM 2258 C C . SER A 1 375 ? 158.584 -49.669 -163.952 1.00 30.57 408 SER A C 1
ATOM 2259 O O . SER A 1 375 ? 158.159 -50.296 -162.982 1.00 29.55 408 SER A O 1
ATOM 2262 N N . TRP A 1 376 ? 159.699 -50.005 -164.597 1.00 31.54 409 TRP A N 1
ATOM 2263 C CA . TRP A 1 376 ? 160.460 -51.209 -164.254 1.00 32.20 409 TRP A CA 1
ATOM 2264 C C . TRP A 1 376 ? 161.261 -51.225 -162.949 1.00 32.93 409 TRP A C 1
ATOM 2265 O O . TRP A 1 376 ? 161.353 -52.265 -162.300 1.00 33.53 409 TRP A O 1
ATOM 2276 N N . TRP A 1 377 ? 161.855 -50.093 -162.572 1.00 33.82 410 TRP A N 1
ATOM 2277 C CA . TRP A 1 377 ? 162.639 -50.002 -161.331 1.00 33.63 410 TRP A CA 1
ATOM 2278 C C . TRP A 1 377 ? 161.665 -49.798 -160.167 1.00 33.75 410 TRP A C 1
ATOM 2279 O O . TRP A 1 377 ? 161.020 -48.755 -160.066 1.00 34.38 410 TRP A O 1
ATOM 2290 N N . PRO A 1 378 ? 161.561 -50.789 -159.261 1.00 33.28 411 PRO A N 1
ATOM 2291 C CA . PRO A 1 378 ? 160.655 -50.753 -158.099 1.00 32.65 411 PRO A CA 1
ATOM 2292 C C . PRO A 1 378 ? 161.119 -50.044 -156.831 1.00 31.10 411 PRO A C 1
ATOM 2293 O O . PRO A 1 378 ? 160.464 -50.173 -155.796 1.00 30.12 411 PRO A O 1
ATOM 2297 N N . MET A 1 379 ? 162.227 -49.311 -156.897 1.00 31.17 412 MET A N 1
ATOM 2298 C CA . MET A 1 379 ? 162.750 -48.622 -155.725 1.00 30.81 412 MET A CA 1
ATOM 2299 C C . MET A 1 379 ? 162.425 -47.127 -155.672 1.00 30.30 412 MET A C 1
ATOM 2300 O O . MET A 1 379 ? 162.213 -46.481 -156.690 1.00 28.75 412 MET A O 1
ATOM 2305 N N . THR A 1 380 ? 162.403 -46.602 -154.449 1.00 30.22 413 THR A N 1
ATOM 2306 C CA . THR A 1 380 ? 162.100 -45.206 -154.171 1.00 28.20 413 THR A CA 1
ATOM 2307 C C . THR A 1 380 ? 162.916 -44.235 -155.004 1.00 28.50 413 THR A C 1
ATOM 2308 O O . THR A 1 380 ? 164.148 -44.228 -154.924 1.00 29.01 413 THR A O 1
ATOM 2312 N N . MET A 1 381 ? 162.236 -43.390 -155.773 1.00 28.36 414 MET A N 1
ATOM 2313 C CA . MET A 1 381 ? 162.937 -42.410 -156.608 1.00 27.83 414 MET A CA 1
ATOM 2314 C C . MET A 1 381 ? 162.807 -40.962 -156.103 1.00 27.67 414 MET A C 1
ATOM 2315 O O . MET A 1 381 ? 161.725 -40.379 -156.130 1.00 26.06 414 MET A O 1
ATOM 2320 N N . LEU A 1 382 ? 163.926 -40.401 -155.647 1.00 26.64 415 LEU A N 1
ATOM 2321 C CA . LEU A 1 382 ? 163.986 -39.033 -155.147 1.00 26.99 415 LEU A CA 1
ATOM 2322 C C . LEU A 1 382 ? 165.026 -38.280 -155.955 1.00 26.74 415 LEU A C 1
ATOM 2323 O O . LEU A 1 382 ? 166.074 -38.821 -156.268 1.00 27.46 415 LEU A O 1
ATOM 2328 N N . TYR A 1 383 ? 164.743 -37.032 -156.296 1.00 27.59 416 TYR A N 1
ATOM 2329 C CA . TYR A 1 383 ? 165.684 -36.231 -157.072 1.00 28.11 416 TYR A CA 1
ATOM 2330 C C . TYR A 1 383 ? 165.769 -34.796 -156.573 1.00 28.63 416 TYR A C 1
ATOM 2331 O O . TYR A 1 383 ? 164.759 -34.204 -156.185 1.00 27.75 416 TYR A O 1
ATOM 2340 N N . LYS A 1 384 ? 166.972 -34.228 -156.617 1.00 28.49 417 LYS A N 1
ATOM 2341 C CA . LYS A 1 384 ? 167.141 -32.836 -156.245 1.00 29.26 417 LYS A CA 1
ATOM 2342 C C . LYS A 1 384 ? 166.871 -32.106 -157.553 1.00 28.55 417 LYS A C 1
ATOM 2343 O O . LYS A 1 384 ? 167.481 -32.428 -158.576 1.00 27.93 417 LYS A O 1
ATOM 2349 N N . VAL A 1 385 ? 165.963 -31.136 -157.522 1.00 28.44 418 VAL A N 1
ATOM 2350 C CA . VAL A 1 385 ? 165.604 -30.394 -158.728 1.00 28.05 418 VAL A CA 1
ATOM 2351 C C . VAL A 1 385 ? 166.211 -29.001 -158.794 1.00 29.29 418 VAL A C 1
ATOM 2352 O O . VAL A 1 385 ? 166.121 -28.223 -157.844 1.00 30.41 418 VAL A O 1
ATOM 2356 N N . THR A 1 386 ? 166.821 -28.681 -159.927 1.00 30.19 419 THR A N 1
ATOM 2357 C CA . THR A 1 386 ? 167.437 -27.379 -160.127 1.00 31.69 419 THR A CA 1
ATOM 2358 C C . THR A 1 386 ? 166.540 -26.642 -161.089 1.00 32.56 419 THR A C 1
ATOM 2359 O O . THR A 1 386 ? 166.330 -27.088 -162.214 1.00 33.46 419 THR A O 1
ATOM 2363 N N . ILE A 1 387 ? 166.000 -25.515 -160.646 1.00 34.08 420 ILE A N 1
ATOM 2364 C CA . ILE A 1 387 ? 165.103 -24.739 -161.486 1.00 37.21 420 ILE A CA 1
ATOM 2365 C C . ILE A 1 387 ? 165.763 -23.486 -162.042 1.00 38.79 420 ILE A C 1
ATOM 2366 O O . ILE A 1 387 ? 166.338 -22.687 -161.306 1.00 39.67 420 ILE A O 1
ATOM 2371 N N . THR A 1 388 ? 165.670 -23.322 -163.354 1.00 40.52 421 THR A N 1
ATOM 2372 C CA . THR A 1 388 ? 166.259 -22.173 -164.014 1.00 42.42 421 THR A CA 1
ATOM 2373 C C . THR A 1 388 ? 165.198 -21.139 -164.393 1.00 43.47 421 THR A C 1
ATOM 2374 O O . THR A 1 388 ? 164.176 -21.477 -164.981 1.00 43.46 421 THR A O 1
ATOM 2378 N N . PHE A 1 389 ? 165.447 -19.880 -164.045 1.00 45.00 422 PHE A N 1
ATOM 2379 C CA . PHE A 1 389 ? 164.537 -18.794 -164.380 1.00 46.11 422 PHE A CA 1
ATOM 2380 C C . PHE A 1 389 ? 165.100 -17.910 -165.487 1.00 47.65 422 PHE A C 1
ATOM 2381 O O . PHE A 1 389 ? 166.265 -17.512 -165.458 1.00 47.54 422 PHE A O 1
ATOM 2389 N N . THR A 1 390 ? 164.258 -17.606 -166.465 1.00 48.79 423 THR A N 1
ATOM 2390 C CA . THR A 1 390 ? 164.638 -16.742 -167.565 1.00 50.26 423 THR A CA 1
ATOM 2391 C C . THR A 1 390 ? 163.613 -15.623 -167.598 1.00 51.21 423 THR A C 1
ATOM 2392 O O . THR A 1 390 ? 162.469 -1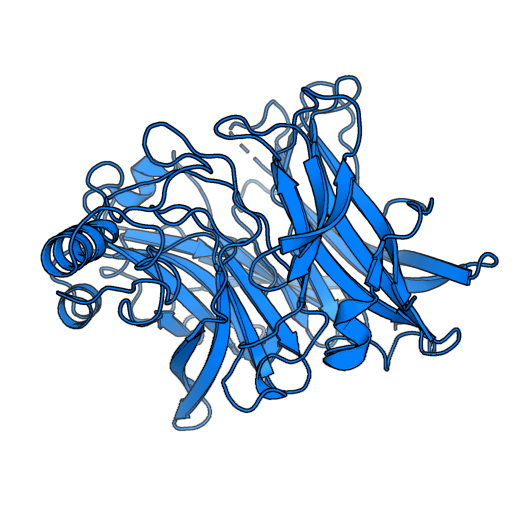5.836 -167.990 1.00 51.01 423 THR A O 1
ATOM 2396 N N . ASN A 1 391 ? 164.029 -14.438 -167.161 1.00 52.91 424 ASN A N 1
ATOM 2397 C CA . ASN A 1 391 ? 163.152 -13.269 -167.137 1.00 53.66 424 ASN A CA 1
ATOM 2398 C C . ASN A 1 391 ? 162.068 -13.406 -166.082 1.00 53.19 424 ASN A C 1
ATOM 2399 O O . ASN A 1 391 ? 160.904 -13.078 -166.329 1.00 53.34 424 ASN A O 1
ATOM 2404 N N . GLY A 1 392 ? 162.456 -13.894 -164.904 1.00 52.96 425 GLY A N 1
ATOM 2405 C CA . GLY A 1 392 ? 161.507 -14.056 -163.814 1.00 51.20 425 GLY A CA 1
ATOM 2406 C C . GLY A 1 392 ? 160.535 -15.209 -163.984 1.00 50.06 425 GLY A C 1
ATOM 2407 O O . GLY A 1 392 ? 159.592 -15.345 -163.201 1.00 50.69 425 GLY A O 1
ATOM 2408 N N . GLN A 1 393 ? 160.760 -16.041 -164.997 1.00 48.34 426 GLN A N 1
ATOM 2409 C CA . GLN A 1 393 ? 159.897 -17.185 -165.254 1.00 47.43 426 GLN A CA 1
ATOM 2410 C C . GLN A 1 393 ? 160.648 -18.507 -165.315 1.00 45.44 426 GLN A C 1
ATOM 2411 O O . GLN A 1 393 ? 161.701 -18.600 -165.935 1.00 45.47 426 GLN A O 1
ATOM 2417 N N . PRO A 1 394 ? 160.105 -19.552 -164.669 1.00 43.30 427 PRO A N 1
ATOM 2418 C CA . PRO A 1 394 ? 160.746 -20.867 -164.680 1.00 42.08 427 PRO A CA 1
ATOM 2419 C C . PRO A 1 394 ? 160.909 -21.252 -166.151 1.00 41.44 427 PRO A C 1
ATOM 2420 O O . PRO A 1 394 ? 159.932 -21.236 -166.903 1.00 42.11 427 PRO A O 1
ATOM 2424 N N . SER A 1 395 ? 162.123 -21.589 -166.574 1.00 41.13 428 SER A N 1
ATOM 2425 C CA . SER A 1 395 ? 162.338 -21.934 -167.976 1.00 40.74 428 SER A CA 1
ATOM 2426 C C . SER A 1 395 ? 162.805 -23.366 -168.206 1.00 39.70 428 SER A C 1
ATOM 2427 O O . SER A 1 395 ? 162.634 -23.916 -169.304 1.00 41.26 428 SER A O 1
ATOM 2430 N N . ALA A 1 396 ? 163.378 -23.982 -167.180 1.00 37.30 429 ALA A N 1
ATOM 2431 C CA . ALA A 1 396 ? 163.845 -25.354 -167.318 1.00 36.15 429 ALA A CA 1
ATOM 2432 C C . ALA A 1 396 ? 164.134 -25.989 -165.973 1.00 34.81 429 ALA A C 1
ATOM 2433 O O . ALA A 1 396 ? 164.465 -25.298 -165.010 1.00 34.82 429 ALA A O 1
ATOM 2435 N N . ILE A 1 397 ? 164.013 -27.311 -165.908 1.00 34.77 430 ILE A N 1
ATOM 2436 C CA . ILE A 1 397 ? 164.283 -28.032 -164.676 1.00 34.17 430 ILE A CA 1
ATOM 2437 C C . ILE A 1 397 ? 165.257 -29.167 -164.956 1.00 34.36 430 ILE A C 1
ATOM 2438 O O . ILE A 1 397 ? 165.260 -29.747 -166.043 1.00 34.14 430 ILE A O 1
ATOM 2443 N N . SER A 1 398 ? 166.087 -29.471 -163.967 1.00 34.31 431 SER A N 1
ATOM 2444 C CA . SER A 1 398 ? 167.076 -30.528 -164.081 1.00 35.21 431 SER A CA 1
ATOM 2445 C C . SER A 1 398 ? 166.979 -31.356 -162.812 1.00 34.19 431 SER A C 1
ATOM 2446 O O . SER A 1 398 ? 166.839 -30.802 -161.730 1.00 34.65 431 SER A O 1
ATOM 2449 N N . ALA A 1 399 ? 167.057 -32.675 -162.940 1.00 33.64 432 ALA A N 1
ATOM 2450 C CA . ALA A 1 399 ? 166.951 -33.550 -161.779 1.00 31.53 432 ALA A CA 1
ATOM 2451 C C . ALA A 1 399 ? 168.171 -34.437 -161.538 1.00 31.02 432 ALA A C 1
ATOM 2452 O O . ALA A 1 399 ? 168.715 -35.020 -162.469 1.00 31.12 432 ALA A O 1
ATOM 2454 N N . GLN A 1 400 ? 168.577 -34.539 -160.277 1.00 31.48 433 GLN A N 1
ATOM 2455 C CA . GLN A 1 400 ? 169.708 -35.365 -159.885 1.00 30.77 433 GLN A CA 1
ATOM 2456 C C . GLN A 1 400 ? 169.201 -36.393 -158.891 1.00 30.22 433 GLN A C 1
ATOM 2457 O O . GLN A 1 400 ? 168.779 -36.057 -157.787 1.00 30.20 433 GLN A O 1
ATOM 2463 N N . ASN A 1 401 ? 169.256 -37.653 -159.297 1.00 29.34 434 ASN A N 1
ATOM 2464 C CA . ASN A 1 401 ? 168.759 -38.766 -158.510 1.00 29.85 434 ASN A CA 1
ATOM 2465 C C . ASN A 1 401 ? 169.623 -39.124 -157.313 1.00 30.24 434 ASN A C 1
ATOM 2466 O O . ASN A 1 401 ? 170.848 -39.057 -157.382 1.00 31.67 434 ASN A O 1
ATOM 2471 N N . VAL A 1 402 ? 168.971 -39.486 -156.212 1.00 29.53 435 VAL A N 1
ATOM 2472 C CA . VAL A 1 402 ? 169.657 -39.937 -155.007 1.00 30.08 435 VAL A CA 1
ATOM 2473 C C . VAL A 1 402 ? 169.673 -41.454 -155.202 1.00 32.02 435 VAL A C 1
ATOM 2474 O O . VAL A 1 402 ? 168.663 -42.124 -154.999 1.00 32.71 435 VAL A O 1
ATOM 2478 N N . PRO A 1 403 ? 170.823 -42.015 -155.608 1.00 33.45 436 PRO A N 1
ATOM 2479 C CA . PRO A 1 403 ? 170.998 -43.455 -155.857 1.00 32.56 436 PRO A CA 1
ATOM 2480 C C . PRO A 1 403 ? 170.707 -44.416 -154.713 1.00 31.14 436 PRO A C 1
ATOM 2481 O O . PRO A 1 403 ? 171.373 -44.395 -153.692 1.00 32.84 436 PRO A O 1
ATOM 2485 N N . THR A 1 404 ? 169.713 -45.274 -154.898 1.00 29.81 437 THR A N 1
ATOM 2486 C CA . THR A 1 404 ? 169.372 -46.246 -153.870 1.00 31.68 437 THR A CA 1
ATOM 2487 C C . THR A 1 404 ? 168.896 -47.555 -154.482 1.00 32.87 437 THR A C 1
ATOM 2488 O O . THR A 1 404 ? 168.743 -47.683 -155.697 1.00 32.04 437 THR A O 1
ATOM 2492 N N . GLN A 1 405 ? 168.672 -48.526 -153.612 1.00 33.97 438 GLN A N 1
ATOM 2493 C CA . GLN A 1 405 ? 168.168 -49.822 -154.014 1.00 36.05 438 GLN A CA 1
ATOM 2494 C C . GLN A 1 405 ? 167.278 -50.233 -152.856 1.00 36.50 438 GLN A C 1
ATOM 2495 O O . GLN A 1 405 ? 167.050 -51.413 -152.611 1.00 35.89 438 GLN A O 1
ATOM 2501 N N . GLN A 1 406 ? 166.768 -49.237 -152.142 1.00 37.52 439 GLN A N 1
ATOM 2502 C CA . GLN A 1 406 ? 165.918 -49.532 -151.011 1.00 39.01 439 GLN A CA 1
ATOM 2503 C C . GLN A 1 406 ? 164.503 -49.014 -151.041 1.00 40.33 439 GLN A C 1
ATOM 2504 O O . GLN A 1 406 ? 164.197 -47.923 -151.550 1.00 37.70 439 GLN A O 1
ATOM 2510 N N . VAL A 1 407 ? 163.669 -49.851 -150.435 1.00 41.40 440 VAL A N 1
ATOM 2511 C CA . VAL A 1 407 ? 162.251 -49.683 -150.302 1.00 38.24 440 VAL A CA 1
ATOM 2512 C C . VAL A 1 407 ? 161.631 -49.883 -151.661 1.00 36.91 440 VAL A C 1
ATOM 2513 O O . VAL A 1 407 ? 161.571 -48.980 -152.491 1.00 35.66 440 VAL A O 1
ATOM 2517 N N . PRO A 1 408 ? 161.216 -51.123 -151.920 1.00 35.77 441 PRO A N 1
ATOM 2518 C CA . PRO A 1 408 ? 160.582 -51.508 -153.174 1.00 34.48 441 PRO A CA 1
ATOM 2519 C C . PRO A 1 408 ? 159.087 -51.342 -152.989 1.00 34.04 441 PRO A C 1
ATOM 2520 O O . PRO A 1 408 ? 158.616 -51.087 -151.879 1.00 33.69 441 PRO A O 1
ATOM 2524 N N . ARG A 1 409 ? 158.344 -51.494 -154.071 1.00 34.36 442 ARG A N 1
ATOM 2525 C CA . ARG A 1 409 ? 156.906 -51.373 -153.991 1.00 34.34 442 ARG A CA 1
ATOM 2526 C C . ARG A 1 409 ? 156.293 -52.556 -154.745 1.00 34.92 442 ARG A C 1
ATOM 2527 O O . ARG A 1 409 ? 156.916 -53.123 -155.621 1.00 32.50 442 ARG A O 1
ATOM 2535 N N . PRO A 1 410 ? 155.070 -52.959 -154.375 1.00 36.03 443 PRO A N 1
ATOM 2536 C CA . PRO A 1 410 ? 154.430 -54.084 -155.053 1.00 37.20 443 PRO A CA 1
ATOM 2537 C C . PRO A 1 410 ? 154.089 -53.748 -156.486 1.00 39.74 443 PRO A C 1
ATOM 2538 O O . PRO A 1 410 ? 153.686 -52.629 -156.791 1.00 40.61 443 PRO A O 1
ATOM 2542 N N . GLY A 1 411 ? 154.269 -54.727 -157.363 1.00 41.37 444 GLY A N 1
ATOM 2543 C CA . GLY A 1 411 ? 153.987 -54.540 -158.772 1.00 41.67 444 GLY A CA 1
ATOM 2544 C C . GLY A 1 411 ? 153.426 -55.810 -159.389 1.00 42.91 444 GLY A C 1
ATOM 2545 O O . GLY A 1 411 ? 153.467 -56.884 -158.790 1.00 42.89 444 GLY A O 1
ATOM 2546 N N . THR A 1 412 ? 152.905 -55.684 -160.602 1.00 43.78 445 THR A N 1
ATOM 2547 C CA . THR A 1 412 ? 152.321 -56.816 -161.301 1.00 45.58 445 THR A CA 1
ATOM 2548 C C . THR A 1 412 ? 153.299 -57.478 -162.279 1.00 46.49 445 THR A C 1
ATOM 2549 O O . THR A 1 412 ? 154.196 -56.821 -162.813 1.00 46.30 445 THR A O 1
ATOM 2553 N N . GLY A 1 413 ? 153.129 -58.784 -162.482 1.00 47.79 446 GLY A N 1
ATOM 2554 C CA . GLY A 1 413 ? 153.954 -59.545 -163.417 1.00 48.55 446 GLY A CA 1
ATOM 2555 C C . GLY A 1 413 ? 155.465 -59.529 -163.272 1.00 48.98 446 GLY A C 1
ATOM 2556 O O . GLY A 1 413 ? 156.011 -59.892 -162.225 1.00 48.28 446 GLY A O 1
ATOM 2557 N N . ASP A 1 414 ? 156.148 -59.130 -164.343 1.00 50.41 447 ASP A N 1
ATOM 2558 C CA . ASP A 1 414 ? 157.609 -59.057 -164.350 1.00 51.90 447 ASP A CA 1
ATOM 2559 C C . ASP A 1 414 ? 158.089 -57.712 -163.821 1.00 51.57 447 ASP A C 1
ATOM 2560 O O . ASP A 1 414 ? 159.246 -57.326 -164.022 1.00 51.91 447 ASP A O 1
ATOM 2565 N N . CYS A 1 415 ? 157.190 -57.001 -163.147 1.00 50.58 448 CYS A N 1
ATOM 2566 C CA . CYS A 1 415 ? 157.508 -55.694 -162.595 1.00 49.05 448 CYS A CA 1
ATOM 2567 C C . CYS A 1 415 ? 157.154 -55.669 -161.117 1.00 46.64 448 CYS A C 1
ATOM 2568 O O . CYS A 1 415 ? 156.610 -54.682 -160.627 1.00 46.48 448 CYS A O 1
ATOM 2571 N N . SER A 1 416 ? 157.437 -56.756 -160.411 1.00 43.09 449 SER A N 1
ATOM 2572 C CA . SER A 1 416 ? 157.125 -56.820 -158.993 1.00 40.51 449 SER A CA 1
ATOM 2573 C C . SER A 1 416 ? 158.260 -56.172 -158.201 1.00 38.88 449 SER A C 1
ATOM 2574 O O . SER A 1 416 ? 159.180 -55.591 -158.785 1.00 38.53 449 SER A O 1
ATOM 2577 N N . ALA A 1 417 ? 158.192 -56.268 -156.877 1.00 37.24 450 ALA A N 1
ATOM 2578 C CA . ALA A 1 417 ? 159.222 -55.696 -156.026 1.00 36.63 450 ALA A CA 1
ATOM 2579 C C . ALA A 1 417 ? 160.582 -56.369 -156.252 1.00 37.82 450 ALA A C 1
ATOM 2580 O O . ALA A 1 417 ? 161.624 -55.818 -155.883 1.00 36.29 450 ALA A O 1
ATOM 2582 N N . THR A 1 418 ? 160.573 -57.554 -156.867 1.00 39.18 451 THR A N 1
ATOM 2583 C CA . THR A 1 418 ? 161.818 -58.287 -157.110 1.00 39.76 451 THR A CA 1
ATOM 2584 C C . THR A 1 418 ? 162.484 -57.991 -158.457 1.00 40.57 451 THR A C 1
ATOM 2585 O O . THR A 1 418 ? 163.580 -58.491 -158.726 1.00 40.58 451 THR A O 1
ATOM 2589 N N . ASN A 1 419 ? 161.841 -57.181 -159.296 1.00 39.97 452 ASN A N 1
ATOM 2590 C CA . ASN A 1 419 ? 162.408 -56.874 -160.604 1.00 39.53 452 ASN A CA 1
ATOM 2591 C C . ASN A 1 419 ? 163.617 -55.952 -160.503 1.00 38.76 452 ASN A C 1
ATOM 2592 O O . ASN A 1 419 ? 163.712 -55.141 -159.587 1.00 40.49 452 ASN A O 1
ATOM 2597 N N . ARG A 1 420 ? 164.541 -56.080 -161.451 1.00 37.31 453 ARG A N 1
ATOM 2598 C CA . ARG A 1 420 ? 165.739 -55.249 -161.455 1.00 36.42 453 ARG A CA 1
ATOM 2599 C C . ARG A 1 420 ? 166.181 -54.914 -162.869 1.00 36.41 453 ARG A C 1
ATOM 2600 O O . ARG A 1 420 ? 167.120 -54.140 -163.061 1.00 35.52 453 ARG A O 1
ATOM 2608 N N . CYS A 1 421 ? 165.494 -55.479 -163.855 1.00 37.91 454 CYS A N 1
ATOM 2609 C CA . CYS A 1 421 ? 165.857 -55.265 -165.254 1.00 40.18 454 CYS A CA 1
ATOM 2610 C C . CYS A 1 421 ? 164.917 -54.342 -166.017 1.00 38.72 454 CYS A C 1
ATOM 2611 O O . CYS A 1 421 ? 163.700 -54.443 -165.893 1.00 38.40 454 CYS A O 1
ATOM 2614 N N . PRO A 1 422 ? 165.480 -53.440 -166.834 1.00 37.66 455 PRO A N 1
ATOM 2615 C CA . PRO A 1 422 ? 164.708 -52.491 -167.636 1.00 37.96 455 PRO A CA 1
ATOM 2616 C C . PRO A 1 422 ? 163.749 -53.186 -168.593 1.00 39.64 455 PRO A C 1
ATOM 2617 O O . PRO A 1 422 ? 164.019 -54.285 -169.074 1.00 40.50 455 PRO A O 1
ATOM 2621 N N . GLY A 1 423 ? 162.631 -52.525 -168.869 1.00 40.12 456 GLY A N 1
ATOM 2622 C CA . GLY A 1 423 ? 161.629 -53.070 -169.761 1.00 39.31 456 GLY A CA 1
ATOM 2623 C C . GLY A 1 423 ? 160.397 -52.220 -169.578 1.00 39.90 456 GLY A C 1
ATOM 2624 O O . GLY A 1 423 ? 160.369 -51.385 -168.679 1.00 39.12 456 GLY A O 1
ATOM 2625 N N . PHE A 1 424 ? 159.385 -52.393 -170.417 1.00 39.45 457 PHE A N 1
ATOM 2626 C CA . PHE A 1 424 ? 158.191 -51.590 -170.235 1.00 40.53 457 PHE A CA 1
ATOM 2627 C C . PHE A 1 424 ? 157.295 -52.153 -169.146 1.00 42.11 457 PHE A C 1
ATOM 2628 O O . PHE A 1 424 ? 156.965 -53.338 -169.136 1.00 42.84 457 PHE A O 1
ATOM 2636 N N . CYS A 1 425 ? 156.886 -51.275 -168.242 1.00 43.11 458 CYS A N 1
ATOM 2637 C CA . CYS A 1 425 ? 156.019 -51.651 -167.140 1.00 43.90 458 CYS A CA 1
ATOM 2638 C C . CYS A 1 425 ? 155.055 -50.502 -166.882 1.00 41.81 458 CYS A C 1
ATOM 2639 O O . CYS A 1 425 ? 155.363 -49.347 -167.169 1.00 41.85 458 CYS A O 1
ATOM 2642 N N . LEU A 1 426 ? 153.891 -50.825 -166.334 1.00 38.76 459 LEU A N 1
ATOM 2643 C CA . LEU A 1 426 ? 152.885 -49.824 -166.013 1.00 36.47 459 LEU A CA 1
ATOM 2644 C C . LEU A 1 426 ? 152.135 -50.367 -164.802 1.00 35.52 459 LEU A C 1
ATOM 2645 O O . LEU A 1 426 ? 150.963 -50.729 -164.886 1.00 36.63 459 LEU A O 1
ATOM 2650 N N . THR A 1 427 ? 152.829 -50.414 -163.667 1.00 34.42 460 THR A N 1
ATOM 2651 C CA . THR A 1 427 ? 152.264 -50.949 -162.438 1.00 32.10 460 THR A CA 1
ATOM 2652 C C . THR A 1 427 ? 153.068 -50.418 -161.245 1.00 31.88 460 THR A C 1
ATOM 2653 O O . THR A 1 427 ? 154.256 -50.096 -161.377 1.00 30.79 460 THR A O 1
ATOM 2657 N N . GLY A 1 428 ? 152.421 -50.341 -160.087 1.00 30.54 461 GLY A N 1
ATOM 2658 C CA . GLY A 1 428 ? 153.088 -49.850 -158.897 1.00 30.26 461 GLY A CA 1
ATOM 2659 C C . GLY A 1 428 ? 152.114 -49.159 -157.956 1.00 29.60 461 GLY A C 1
ATOM 2660 O O . GLY A 1 428 ? 150.899 -49.319 -158.091 1.00 28.47 461 GLY A O 1
ATOM 2661 N N . VAL A 1 429 ? 152.652 -48.407 -156.993 1.00 29.56 462 VAL A N 1
ATOM 2662 C CA . VAL A 1 429 ? 151.838 -47.664 -156.025 1.00 29.10 462 VAL A CA 1
ATOM 2663 C C . VAL A 1 429 ? 152.591 -46.419 -155.628 1.00 27.69 462 VAL A C 1
ATOM 2664 O O . VAL A 1 429 ? 153.811 -46.357 -155.751 1.00 27.78 462 VAL A O 1
ATOM 2668 N N . TYR A 1 430 ? 151.857 -45.442 -155.120 1.00 25.54 463 TYR A N 1
ATOM 2669 C CA . TYR A 1 430 ? 152.462 -44.206 -154.659 1.00 23.78 463 TYR A CA 1
ATOM 2670 C C . TYR A 1 430 ? 152.958 -44.472 -153.244 1.00 23.80 463 TYR A C 1
ATOM 2671 O O . TYR A 1 430 ? 152.227 -45.024 -152.403 1.00 19.61 463 TYR A O 1
ATOM 2680 N N . ALA A 1 431 ? 154.201 -44.088 -152.993 1.00 22.40 464 ALA A N 1
ATOM 2681 C CA . ALA A 1 431 ? 154.815 -44.279 -151.683 1.00 24.31 464 ALA A CA 1
ATOM 2682 C C . ALA A 1 431 ? 155.991 -43.325 -151.613 1.00 23.52 464 ALA A C 1
ATOM 2683 O O . ALA A 1 431 ? 157.108 -43.715 -151.918 1.00 22.64 464 ALA A O 1
ATOM 2685 N N . ASP A 1 432 ? 155.742 -42.071 -151.239 1.00 23.27 465 ASP A N 1
ATOM 2686 C CA . ASP A 1 432 ? 156.836 -41.114 -151.200 1.00 23.64 465 ASP A CA 1
ATOM 2687 C C . ASP A 1 432 ? 157.756 -41.329 -150.002 1.00 23.17 465 ASP A C 1
ATOM 2688 O O . ASP A 1 432 ? 157.495 -42.178 -149.145 1.00 25.08 465 ASP A O 1
ATOM 2693 N N . ALA A 1 433 ? 158.838 -40.569 -149.947 1.00 24.37 466 ALA A N 1
ATOM 2694 C CA . ALA A 1 433 ? 159.773 -40.718 -148.846 1.00 23.09 466 ALA A CA 1
ATOM 2695 C C . ALA A 1 433 ? 160.364 -39.364 -148.494 1.00 23.29 466 ALA A C 1
ATOM 2696 O O . ALA A 1 433 ? 160.595 -38.528 -149.373 1.00 20.88 466 ALA A O 1
ATOM 2698 N N . TRP A 1 434 ? 160.611 -39.173 -147.204 1.00 23.14 467 TRP A N 1
ATOM 2699 C CA . TRP A 1 434 ? 161.164 -37.939 -146.667 1.00 23.07 467 TRP A CA 1
ATOM 2700 C C . TRP A 1 434 ? 162.653 -38.127 -146.316 1.00 22.28 467 TRP A C 1
ATOM 2701 O O . TRP A 1 434 ? 163.023 -39.073 -145.632 1.00 22.95 467 TRP A O 1
ATOM 2712 N N . LEU A 1 435 ? 163.491 -37.212 -146.782 1.00 23.49 468 LEU A N 1
ATOM 2713 C CA . LEU A 1 435 ? 164.921 -37.281 -146.513 1.00 22.23 468 LEU A CA 1
ATOM 2714 C C . LEU A 1 435 ? 165.272 -36.666 -145.169 1.00 23.60 468 LEU A C 1
ATOM 2715 O O . LEU A 1 435 ? 165.136 -35.451 -144.973 1.00 24.49 468 LEU A O 1
ATOM 2720 N N . LEU A 1 436 ? 165.712 -37.507 -144.240 1.00 24.53 469 LEU A N 1
ATOM 2721 C CA . LEU A 1 436 ? 166.089 -37.056 -142.898 1.00 26.69 469 LEU A CA 1
ATOM 2722 C C . LEU A 1 436 ? 167.520 -36.519 -142.865 1.00 27.91 469 LEU A C 1
ATOM 2723 O O . LEU A 1 436 ? 167.944 -35.911 -141.885 1.00 28.60 469 LEU A O 1
ATOM 2728 N N . THR A 1 437 ? 168.238 -36.728 -143.959 1.00 29.07 470 THR A N 1
ATOM 2729 C CA . THR A 1 437 ? 169.630 -36.338 -144.094 1.00 30.91 470 THR A CA 1
ATOM 2730 C C . THR A 1 437 ? 169.848 -35.641 -145.437 1.00 31.21 470 THR A C 1
ATOM 2731 O O . THR A 1 437 ? 169.142 -35.927 -146.398 1.00 32.65 470 THR A O 1
ATOM 2735 N N . ASN A 1 438 ? 170.819 -34.735 -145.502 1.00 31.24 471 ASN A N 1
ATOM 2736 C CA . ASN A 1 438 ? 171.110 -33.990 -146.725 1.00 32.89 471 ASN A CA 1
ATOM 2737 C C . ASN A 1 438 ? 172.024 -34.775 -147.682 1.00 34.77 471 ASN A C 1
ATOM 2738 O O . ASN A 1 438 ? 173.170 -35.056 -147.352 1.00 35.80 471 ASN A O 1
ATOM 2743 N N . PRO A 1 439 ? 171.526 -35.126 -148.879 1.00 35.71 472 PRO A N 1
ATOM 2744 C CA . PRO A 1 439 ? 172.309 -35.875 -149.873 1.00 35.32 472 PRO A CA 1
ATOM 2745 C C . PRO A 1 439 ? 173.531 -35.110 -150.391 1.00 35.71 472 PRO A C 1
ATOM 2746 O O . PRO A 1 439 ? 174.494 -35.708 -150.862 1.00 36.96 472 PRO A O 1
ATOM 2750 N N . SER A 1 440 ? 173.479 -33.787 -150.313 1.00 35.04 473 SER A N 1
ATOM 2751 C CA . SER A 1 440 ? 174.585 -32.945 -150.765 1.00 36.04 473 SER A CA 1
ATOM 2752 C C . SER A 1 440 ? 175.691 -32.802 -149.716 1.00 37.12 473 SER A C 1
ATOM 2753 O O . SER A 1 440 ? 176.747 -32.249 -150.013 1.00 37.31 473 SER A O 1
ATOM 2756 N N . SER A 1 441 ? 175.435 -33.280 -148.499 1.00 38.98 474 SER A N 1
ATOM 2757 C CA . SER A 1 441 ? 176.405 -33.197 -147.405 1.00 40.88 474 SER A CA 1
ATOM 2758 C C . SER A 1 441 ? 177.553 -34.176 -147.588 1.00 42.90 474 SER A C 1
ATOM 2759 O O . SER A 1 441 ? 178.539 -34.147 -146.854 1.00 44.55 474 SER A O 1
ATOM 2762 N N . THR A 1 442 ? 177.421 -35.054 -148.568 1.00 44.04 475 THR A N 1
ATOM 2763 C CA . THR A 1 442 ? 178.451 -36.043 -148.841 1.00 43.54 475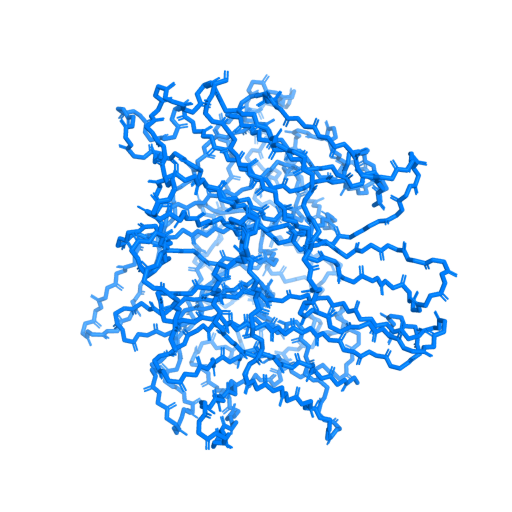 THR A CA 1
ATOM 2764 C C . THR A 1 442 ? 179.213 -35.653 -150.100 1.00 43.30 475 THR A C 1
ATOM 2765 O O . THR A 1 442 ? 178.623 -35.138 -151.055 1.00 43.94 475 THR A O 1
ATOM 2769 N N . SER A 1 443 ? 180.525 -35.890 -150.090 1.00 43.39 476 SER A N 1
ATOM 2770 C CA . SER A 1 443 ? 181.396 -35.555 -151.225 1.00 43.26 476 SER A CA 1
ATOM 2771 C C . SER A 1 443 ? 180.794 -36.009 -152.552 1.00 41.91 476 SER A C 1
ATOM 2772 O O . SER A 1 443 ? 180.877 -35.303 -153.558 1.00 40.12 476 SER A O 1
ATOM 2775 N N . THR A 1 444 ? 180.200 -37.199 -152.550 1.00 41.04 477 THR A N 1
ATOM 2776 C CA . THR A 1 444 ? 179.525 -37.717 -153.733 1.00 40.41 477 THR A CA 1
ATOM 2777 C C . THR A 1 444 ? 178.026 -37.678 -153.412 1.00 39.47 477 THR A C 1
ATOM 2778 O O . THR A 1 444 ? 177.550 -38.410 -152.544 1.00 38.44 477 THR A O 1
ATOM 2782 N N . PHE A 1 445 ? 177.297 -36.807 -154.107 1.00 39.77 478 PHE A N 1
ATOM 2783 C CA . PHE A 1 445 ? 175.855 -36.650 -153.900 1.00 38.42 478 PHE A CA 1
ATOM 2784 C C . PHE A 1 445 ? 175.108 -37.948 -153.587 1.00 37.20 478 PHE A C 1
ATOM 2785 O O . PHE A 1 445 ? 175.180 -38.914 -154.340 1.00 37.80 478 PHE A O 1
ATOM 2793 N N . GLY A 1 446 ? 174.400 -37.957 -152.464 1.00 35.93 479 GLY A N 1
ATOM 2794 C CA . GLY A 1 446 ? 173.622 -39.115 -152.068 1.00 36.66 479 GLY A CA 1
ATOM 2795 C C . GLY A 1 446 ? 174.359 -40.411 -151.780 1.00 38.51 479 GLY A C 1
ATOM 2796 O O . GLY A 1 446 ? 173.722 -41.462 -151.711 1.00 38.62 479 GLY A O 1
ATOM 2797 N N . SER A 1 447 ? 175.680 -40.354 -151.597 1.00 39.22 480 SER A N 1
ATOM 2798 C CA . SER A 1 447 ? 176.457 -41.565 -151.330 1.00 40.23 480 SER A CA 1
ATOM 2799 C C . SER A 1 447 ? 175.946 -42.269 -150.079 1.00 39.55 480 SER A C 1
ATOM 2800 O O . SER A 1 447 ? 175.974 -43.496 -149.999 1.00 39.74 480 SER A O 1
ATOM 2803 N N . GLU A 1 448 ? 175.503 -41.484 -149.098 1.00 38.98 481 GLU A N 1
ATOM 2804 C CA . GLU A 1 448 ? 174.938 -42.028 -147.865 1.00 39.11 481 GLU A CA 1
ATOM 2805 C C . GLU A 1 448 ? 173.720 -41.179 -147.481 1.00 38.09 481 GLU A C 1
ATOM 2806 O O . GLU A 1 448 ? 173.849 -40.156 -146.806 1.00 38.15 481 GLU A O 1
ATOM 2812 N N . ALA A 1 449 ? 172.542 -41.612 -147.916 1.00 36.54 482 ALA A N 1
ATOM 2813 C CA . ALA A 1 449 ? 171.311 -40.887 -147.649 1.00 35.17 482 ALA A CA 1
ATOM 2814 C C . ALA A 1 449 ? 170.345 -41.711 -146.808 1.00 34.67 482 ALA A C 1
ATOM 2815 O O . ALA A 1 449 ? 170.248 -42.931 -146.958 1.00 34.99 482 ALA A O 1
ATOM 2817 N N . THR A 1 450 ? 169.625 -41.025 -145.931 1.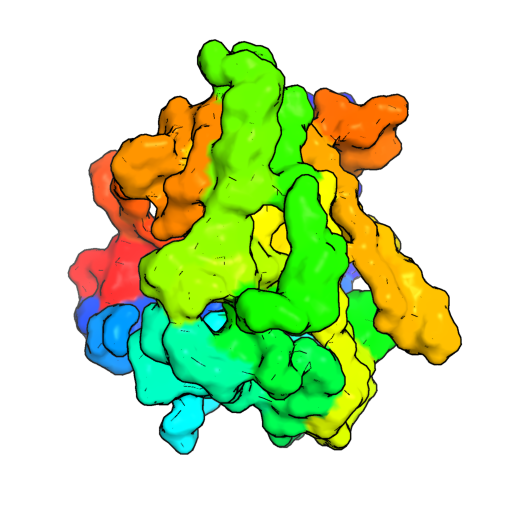00 31.39 483 THR A N 1
ATOM 2818 C CA . THR A 1 450 ? 168.672 -41.666 -145.043 1.00 31.18 483 THR A CA 1
ATOM 2819 C C . THR A 1 450 ? 167.285 -41.078 -145.290 1.00 30.05 483 THR A C 1
ATOM 2820 O O . THR A 1 450 ? 167.128 -39.863 -145.408 1.00 30.46 483 THR A O 1
ATOM 2824 N N . PHE A 1 451 ? 166.278 -41.935 -145.372 1.00 28.56 484 PHE A N 1
ATOM 2825 C CA . PHE A 1 451 ? 164.925 -41.450 -145.608 1.00 27.85 484 PHE A CA 1
ATOM 2826 C C . PHE A 1 451 ? 163.908 -42.294 -144.875 1.00 27.33 484 PHE A C 1
ATOM 2827 O O . PHE A 1 451 ? 164.213 -43.392 -144.412 1.00 27.62 484 PHE A O 1
ATOM 2835 N N . THR A 1 452 ? 162.693 -41.779 -144.763 1.00 25.55 485 THR A N 1
ATOM 2836 C CA . THR A 1 452 ? 161.652 -42.490 -144.046 1.00 25.17 485 THR A CA 1
ATOM 2837 C C . THR A 1 452 ? 160.333 -42.393 -144.790 1.00 24.72 485 THR A C 1
ATOM 2838 O O . THR A 1 452 ? 160.101 -41.438 -145.542 1.00 26.01 485 THR A O 1
ATOM 2842 N N . GLY A 1 453 ? 159.481 -43.392 -144.593 1.00 24.71 486 GLY A N 1
ATOM 2843 C CA . GLY A 1 453 ? 158.183 -43.393 -145.233 1.00 24.31 486 GLY A CA 1
ATOM 2844 C C . GLY A 1 453 ? 157.470 -44.684 -144.926 1.00 24.19 486 GLY A C 1
ATOM 2845 O O . GLY A 1 453 ? 157.786 -45.360 -143.952 1.00 26.16 486 GLY A O 1
ATOM 2846 N N . SER A 1 454 ? 156.483 -45.024 -145.742 1.00 23.89 487 SER A N 1
ATOM 2847 C CA . SER A 1 454 ? 155.786 -46.283 -145.565 1.00 25.12 487 SER A CA 1
ATOM 2848 C C . SER A 1 454 ? 155.880 -47.023 -146.901 1.00 24.58 487 SER A C 1
ATOM 2849 O O . SER A 1 454 ? 156.142 -46.422 -147.945 1.00 22.06 487 SER A O 1
ATOM 2852 N N . TYR A 1 455 ? 155.708 -48.338 -146.868 1.00 26.10 488 TYR A N 1
ATOM 2853 C CA . TYR A 1 455 ? 155.753 -49.113 -148.105 1.00 27.43 488 TYR A CA 1
ATOM 2854 C C . TYR A 1 455 ? 154.983 -50.384 -147.869 1.00 26.97 488 TYR A C 1
ATOM 2855 O O . TYR A 1 455 ? 154.850 -50.829 -146.723 1.00 27.44 488 TYR A O 1
ATOM 2864 N N . LEU A 1 456 ? 154.435 -50.936 -148.943 1.00 28.40 489 LEU A N 1
ATOM 2865 C CA . LEU A 1 456 ? 153.675 -52.181 -148.866 1.00 28.23 489 LEU A CA 1
ATOM 2866 C C . LEU A 1 456 ? 154.675 -53.328 -149.035 1.00 28.91 489 LEU A C 1
ATOM 2867 O O . LEU A 1 456 ? 155.165 -53.591 -150.132 1.00 28.36 489 LEU A O 1
ATOM 2872 N N . ASN A 1 457 ? 154.973 -53.993 -147.925 1.00 29.08 490 ASN A N 1
ATOM 2873 C CA . ASN A 1 457 ? 155.950 -55.072 -147.948 1.00 31.75 490 ASN A CA 1
ATOM 2874 C C . ASN A 1 457 ? 155.435 -56.377 -148.528 1.00 32.74 490 ASN A C 1
ATOM 2875 O O . ASN A 1 457 ? 154.983 -57.265 -147.810 1.00 32.18 490 ASN A O 1
ATOM 2880 N N . THR A 1 458 ? 155.513 -56.487 -149.844 1.00 35.02 491 THR A N 1
ATOM 2881 C CA . THR A 1 458 ? 155.068 -57.677 -150.555 1.00 36.48 491 THR A CA 1
ATOM 2882 C C . THR A 1 458 ? 155.526 -57.500 -151.994 1.00 36.62 491 THR A C 1
ATOM 2883 O O . THR A 1 458 ? 155.854 -56.384 -152.415 1.00 36.93 491 THR A O 1
ATOM 2887 N N . ALA A 1 459 ? 155.539 -58.587 -152.754 1.00 35.43 492 ALA A N 1
ATOM 2888 C CA . ALA A 1 459 ? 155.991 -58.515 -154.137 1.00 34.59 492 ALA A CA 1
ATOM 2889 C C . ALA A 1 459 ? 154.973 -57.978 -155.142 1.00 33.48 492 ALA A C 1
ATOM 2890 O O . ALA A 1 459 ? 155.319 -57.146 -155.984 1.00 32.86 492 ALA A O 1
ATOM 2892 N N . THR A 1 460 ? 153.728 -58.439 -155.062 1.00 34.32 493 THR A N 1
ATOM 2893 C CA . THR A 1 460 ? 152.725 -58.014 -156.037 1.00 36.44 493 THR A CA 1
ATOM 2894 C C . THR A 1 460 ? 151.394 -57.508 -155.480 1.00 36.21 493 THR A C 1
ATOM 2895 O O . THR A 1 460 ? 150.599 -56.917 -156.207 1.00 37.05 493 THR A O 1
ATOM 2899 N N . GLN A 1 461 ? 151.142 -57.736 -154.204 1.00 35.90 494 GLN A N 1
ATOM 2900 C CA . GLN A 1 461 ? 149.885 -57.301 -153.604 1.00 37.37 494 GLN A CA 1
ATOM 2901 C C . GLN A 1 461 ? 150.005 -55.996 -152.809 1.00 37.02 494 GLN A C 1
ATOM 2902 O O . GLN A 1 461 ? 151.054 -55.687 -152.261 1.00 37.37 494 GLN A O 1
ATOM 2908 N N . ARG A 1 462 ? 148.925 -55.228 -152.748 1.00 36.11 495 ARG A N 1
ATOM 2909 C CA . ARG A 1 462 ? 148.943 -53.984 -151.981 1.00 33.42 495 ARG A CA 1
ATOM 2910 C C . ARG A 1 462 ? 148.586 -54.403 -150.572 1.00 32.84 495 ARG A C 1
ATOM 2911 O O . ARG A 1 462 ? 147.456 -54.242 -150.115 1.00 30.82 495 ARG A O 1
ATOM 2919 N N . ILE A 1 463 ? 149.587 -54.946 -149.888 1.00 32.91 496 ILE A N 1
ATOM 2920 C CA . ILE A 1 463 ? 149.402 -55.493 -148.553 1.00 33.14 496 ILE A CA 1
ATOM 2921 C C . ILE A 1 463 ? 150.588 -55.245 -147.630 1.00 32.49 496 ILE A C 1
ATOM 2922 O O . ILE A 1 463 ? 151.680 -54.915 -148.076 1.00 33.80 496 ILE A O 1
ATOM 2927 N N . ASN A 1 464 ? 150.346 -55.404 -146.334 1.00 33.17 497 ASN A N 1
ATOM 2928 C CA . ASN A 1 464 ? 151.370 -55.227 -145.314 1.00 31.89 497 ASN A CA 1
ATOM 2929 C C . ASN A 1 464 ? 151.981 -53.831 -145.205 1.00 30.90 497 ASN A C 1
ATOM 2930 O O . ASN A 1 464 ? 153.192 -53.664 -145.364 1.00 30.40 497 ASN A O 1
ATOM 2935 N N . PRO A 1 465 ? 151.156 -52.811 -144.924 1.00 29.37 498 PRO A N 1
ATOM 2936 C CA . PRO A 1 465 ? 151.725 -51.464 -144.807 1.00 28.60 498 PRO A CA 1
ATOM 2937 C C . PRO A 1 465 ? 152.822 -51.462 -143.736 1.00 27.58 498 PRO A C 1
ATOM 2938 O O . PRO A 1 465 ? 152.635 -51.982 -142.633 1.00 27.26 498 PRO A O 1
ATOM 2942 N N . THR A 1 466 ? 153.969 -50.883 -144.060 1.00 25.98 499 THR A N 1
ATOM 2943 C CA . THR A 1 466 ? 155.080 -50.866 -143.116 1.00 27.22 499 THR A CA 1
ATOM 2944 C C . THR A 1 466 ? 155.816 -49.532 -143.099 1.00 25.53 499 THR A C 1
ATOM 2945 O O . THR A 1 466 ? 156.301 -49.082 -144.121 1.00 25.70 499 THR A O 1
ATOM 2949 N N . MET A 1 467 ? 155.897 -48.913 -141.929 1.00 25.60 500 MET A N 1
ATOM 2950 C CA . MET A 1 467 ? 156.607 -47.652 -141.793 1.00 25.45 500 MET A CA 1
ATOM 2951 C C . MET A 1 467 ? 158.074 -47.982 -141.559 1.00 25.75 500 MET A C 1
ATOM 2952 O O . MET A 1 467 ? 158.388 -48.966 -140.882 1.00 27.12 500 MET A O 1
ATOM 2957 N N . TYR A 1 468 ? 158.971 -47.166 -142.103 1.00 25.08 501 TYR A N 1
ATOM 2958 C CA . TYR A 1 468 ? 160.388 -47.473 -142.002 1.00 25.59 501 TYR A CA 1
ATOM 2959 C C . TYR A 1 468 ? 161.303 -46.276 -142.104 1.00 26.16 501 TYR A C 1
ATOM 2960 O O . TYR A 1 468 ? 160.886 -45.160 -142.434 1.00 27.72 501 TYR A O 1
ATOM 2969 N N . ILE A 1 469 ? 162.577 -46.562 -141.856 1.00 25.83 502 ILE A N 1
ATOM 2970 C CA . ILE A 1 469 ? 163.662 -45.601 -141.996 1.00 27.21 502 ILE A CA 1
ATOM 2971 C C . ILE A 1 469 ? 164.677 -46.443 -142.765 1.00 27.29 502 ILE A C 1
ATOM 2972 O O . ILE A 1 469 ? 164.885 -47.613 -142.437 1.00 26.76 502 ILE A O 1
ATOM 2977 N N . ALA A 1 470 ? 165.292 -45.873 -143.790 1.00 27.66 503 ALA A N 1
ATOM 2978 C CA . ALA A 1 470 ? 166.244 -46.628 -144.573 1.00 28.08 503 ALA A CA 1
ATOM 2979 C C . ALA A 1 470 ? 167.347 -45.769 -145.144 1.00 30.18 503 ALA A C 1
ATOM 2980 O O . ALA A 1 470 ? 167.262 -44.539 -145.148 1.00 30.53 503 ALA A O 1
ATOM 2982 N N . ASN A 1 471 ? 168.433 -46.433 -145.566 1.00 30.43 504 ASN A N 1
ATOM 2983 C CA . ASN A 1 471 ? 169.540 -45.728 -146.214 1.00 30.86 504 ASN A CA 1
ATOM 2984 C C . ASN A 1 471 ? 169.552 -46.290 -147.622 1.00 30.80 504 ASN A C 1
ATOM 2985 O O . ASN A 1 471 ? 168.626 -47.030 -147.978 1.00 31.65 504 ASN A O 1
ATOM 2990 N N . ASN A 1 472 ? 170.559 -45.951 -148.426 1.00 32.83 505 ASN A N 1
ATOM 2991 C CA . ASN A 1 472 ? 170.607 -46.408 -149.819 1.00 33.35 505 ASN A CA 1
ATOM 2992 C C . ASN A 1 472 ? 170.507 -47.891 -150.101 1.00 33.19 505 ASN A C 1
ATOM 2993 O O . ASN A 1 472 ? 170.026 -48.279 -151.163 1.00 33.94 505 ASN A O 1
ATOM 2998 N N . THR A 1 473 ? 170.851 -48.734 -149.140 1.00 33.70 506 THR A N 1
ATOM 2999 C CA . THR A 1 473 ? 170.855 -50.178 -149.387 1.00 34.07 506 THR A CA 1
ATOM 3000 C C . THR A 1 473 ? 170.118 -50.997 -148.354 1.00 33.64 506 THR A C 1
ATOM 3001 O O . THR A 1 473 ? 169.819 -52.157 -148.590 1.00 34.60 506 THR A O 1
ATOM 3005 N N . GLN A 1 474 ? 169.823 -50.423 -147.199 1.00 35.12 507 GLN A N 1
ATOM 3006 C CA . GLN A 1 474 ? 169.120 -51.201 -146.192 1.00 35.64 507 GLN A CA 1
ATOM 3007 C C . GLN A 1 474 ? 168.091 -50.437 -145.375 1.00 35.55 507 GLN A C 1
ATOM 3008 O O . GLN A 1 474 ? 168.172 -49.212 -145.214 1.00 34.73 507 GLN A O 1
ATOM 3014 N N . ILE A 1 475 ? 167.133 -51.201 -144.854 1.00 35.28 508 ILE A N 1
ATOM 3015 C CA . ILE A 1 475 ? 166.098 -50.675 -143.985 1.00 35.26 508 ILE A CA 1
ATOM 3016 C C . ILE A 1 475 ? 166.715 -50.841 -142.598 1.00 36.33 508 ILE A C 1
ATOM 3017 O O . ILE A 1 475 ? 166.974 -51.964 -142.174 1.00 36.15 508 ILE A O 1
ATOM 3022 N N . ILE A 1 476 ? 166.965 -49.729 -141.910 1.00 36.61 509 ILE A N 1
ATOM 3023 C CA . ILE A 1 476 ? 167.576 -49.769 -140.591 1.00 35.71 509 ILE A CA 1
ATOM 3024 C C . ILE A 1 476 ? 166.594 -49.693 -139.427 1.00 36.58 509 ILE A C 1
ATOM 3025 O O . ILE A 1 476 ? 167.009 -49.702 -138.263 1.00 37.90 509 ILE A O 1
ATOM 3030 N N . SER A 1 477 ? 165.301 -49.622 -139.737 1.00 35.29 510 SER A N 1
ATOM 3031 C CA . SER A 1 477 ? 164.252 -49.562 -138.720 1.00 33.45 510 SER A CA 1
ATOM 3032 C C . SER A 1 477 ? 162.900 -49.676 -139.409 1.00 33.69 510 SER A C 1
ATOM 3033 O O . SER A 1 477 ? 162.655 -49.014 -140.416 1.00 34.38 510 SER A O 1
ATOM 3036 N N . SER A 1 478 ? 162.018 -50.512 -138.875 1.00 33.09 511 SER A N 1
ATOM 3037 C CA . SER A 1 478 ? 160.711 -50.687 -139.485 1.00 32.82 511 SER A CA 1
ATOM 3038 C C . SER A 1 478 ? 159.691 -51.320 -138.553 1.00 32.91 511 SER A C 1
ATOM 3039 O O . SER A 1 478 ? 160.042 -52.026 -137.603 1.00 32.45 511 SER A O 1
ATOM 3042 N N . GLN A 1 479 ? 158.419 -51.060 -138.827 1.00 33.45 512 GLN A N 1
ATOM 3043 C CA . GLN A 1 479 ? 157.352 -51.627 -138.030 1.00 33.26 512 GLN A CA 1
ATOM 3044 C C . GLN A 1 479 ? 156.096 -51.720 -138.879 1.00 33.28 512 GLN A C 1
ATOM 3045 O O . GLN A 1 479 ? 155.546 -50.712 -139.346 1.00 33.46 512 GLN A O 1
ATOM 3051 N N . GLN A 1 480 ? 155.666 -52.948 -139.102 1.00 32.94 513 GLN A N 1
ATOM 3052 C CA . GLN A 1 480 ? 154.476 -53.214 -139.880 1.00 33.55 513 GLN A CA 1
ATOM 3053 C C . GLN A 1 480 ? 153.257 -52.834 -139.061 1.00 32.34 513 GLN A C 1
ATOM 3054 O O . GLN A 1 480 ? 153.263 -52.965 -137.843 1.00 32.87 513 GLN A O 1
ATOM 3060 N N . PHE A 1 481 ? 152.221 -52.335 -139.726 1.00 31.69 514 PHE A N 1
ATOM 3061 C CA . PHE A 1 481 ? 150.993 -51.994 -139.017 1.00 31.42 514 PHE A CA 1
ATOM 3062 C C . PHE A 1 481 ? 149.937 -53.051 -139.320 1.00 31.27 514 PHE A C 1
ATOM 3063 O O . PHE A 1 481 ? 149.759 -53.442 -140.471 1.00 29.29 514 PHE A O 1
ATOM 3071 N N . GLY A 1 482 ? 149.231 -53.498 -138.288 1.00 33.56 515 GLY A N 1
ATOM 3072 C CA . GLY A 1 482 ? 148.198 -54.503 -138.486 1.00 36.46 515 GLY A CA 1
ATOM 3073 C C . GLY A 1 482 ? 148.783 -55.889 -138.695 1.00 38.07 515 GLY A C 1
ATOM 3074 O O . GLY A 1 482 ? 149.989 -56.081 -138.583 1.00 38.20 515 GLY A O 1
ATOM 3075 N N . SER A 1 483 ? 147.932 -56.859 -138.993 1.00 40.00 516 SER A N 1
ATOM 3076 C CA . SER A 1 483 ? 148.403 -58.222 -139.215 1.00 42.15 516 SER A CA 1
ATOM 3077 C C . SER A 1 483 ? 148.619 -58.463 -140.708 1.00 42.12 516 SER A C 1
ATOM 3078 O O . SER A 1 483 ? 147.998 -57.797 -141.539 1.00 41.91 516 SER A O 1
ATOM 3081 N N . SER A 1 484 ? 149.521 -59.389 -141.040 1.00 42.03 517 SER A N 1
ATOM 3082 C CA . SER A 1 484 ? 149.815 -59.700 -142.436 1.00 41.17 517 SER A CA 1
ATOM 3083 C C . SER A 1 484 ? 148.534 -59.887 -143.223 1.00 38.96 517 SER A C 1
ATOM 3084 O O . SER A 1 484 ? 147.572 -60.487 -142.742 1.00 37.36 517 SER A O 1
ATOM 3087 N N . GLY A 1 485 ? 148.526 -59.358 -144.438 1.00 37.07 518 GLY A N 1
ATOM 3088 C CA . GLY A 1 485 ? 147.338 -59.449 -145.260 1.00 35.06 518 GLY A CA 1
ATOM 3089 C C . GLY A 1 485 ? 146.569 -58.142 -145.245 1.00 33.62 518 GLY A C 1
ATOM 3090 O O . GLY A 1 485 ? 145.756 -57.894 -146.131 1.00 33.16 518 GLY A O 1
ATOM 3091 N N . GLN A 1 486 ? 146.817 -57.308 -144.237 1.00 32.35 519 GLN A N 1
ATOM 3092 C CA . GLN A 1 486 ? 146.152 -56.009 -144.139 1.00 30.90 519 GLN A CA 1
ATOM 3093 C C . GLN A 1 486 ? 146.372 -55.210 -145.423 1.00 29.82 519 GLN A C 1
ATOM 3094 O O . GLN A 1 486 ? 147.507 -54.885 -145.781 1.00 29.91 519 GLN A O 1
ATOM 3100 N N . GLU A 1 487 ? 145.282 -54.919 -146.126 1.00 29.78 520 GLU A N 1
ATOM 3101 C CA . GLU A 1 487 ? 145.344 -54.152 -147.364 1.00 31.36 520 GLU A CA 1
ATOM 3102 C C . GLU A 1 487 ? 145.579 -52.662 -147.107 1.00 29.67 520 GLU A C 1
ATOM 3103 O O . GLU A 1 487 ? 145.108 -52.107 -146.111 1.00 28.69 520 GLU A O 1
ATOM 3109 N N . ALA A 1 488 ? 146.295 -52.028 -148.021 1.00 27.47 521 ALA A N 1
ATOM 3110 C CA . ALA A 1 488 ? 146.585 -50.601 -147.925 1.00 28.59 521 ALA A CA 1
ATOM 3111 C C . ALA A 1 488 ? 146.855 -50.113 -149.334 1.00 27.18 521 ALA A C 1
ATOM 3112 O O . ALA A 1 488 ? 146.814 -50.901 -150.282 1.00 29.48 521 ALA A O 1
ATOM 3114 N N . ALA A 1 489 ? 147.119 -48.820 -149.481 1.00 26.17 522 ALA A N 1
ATOM 3115 C CA . ALA A 1 489 ? 147.411 -48.286 -150.799 1.00 25.89 522 ALA A CA 1
ATOM 3116 C C . ALA A 1 489 ? 148.509 -47.230 -150.722 1.00 25.28 522 ALA A C 1
ATOM 3117 O O . ALA A 1 489 ? 149.647 -47.577 -150.413 1.00 24.65 522 ALA A O 1
ATOM 3119 N N . TYR A 1 490 ? 148.180 -45.964 -151.002 1.00 24.33 523 TYR A N 1
ATOM 3120 C CA . TYR A 1 490 ? 149.169 -44.872 -150.982 1.00 24.66 523 TYR A CA 1
ATOM 3121 C C . TYR A 1 490 ? 149.665 -44.519 -149.584 1.00 23.42 523 TYR A C 1
ATOM 3122 O O . TYR A 1 490 ? 148.989 -44.774 -148.586 1.00 23.37 523 TYR A O 1
ATOM 3131 N N . GLY A 1 491 ? 150.844 -43.902 -149.539 1.00 21.50 524 GLY A N 1
ATOM 3132 C CA . GLY A 1 491 ? 151.437 -43.474 -148.288 1.00 21.27 524 GLY A CA 1
ATOM 3133 C C . GLY A 1 491 ? 152.154 -42.141 -148.481 1.00 21.85 524 GLY A C 1
ATOM 3134 O O . GLY A 1 491 ? 153.051 -42.047 -149.314 1.00 19.16 524 GLY A O 1
ATOM 3135 N N . HIS A 1 492 ? 151.746 -41.105 -147.744 1.00 21.54 525 HIS A N 1
ATOM 3136 C CA . HIS A 1 492 ? 152.383 -39.779 -147.843 1.00 22.12 525 HIS A CA 1
ATOM 3137 C C . HIS A 1 492 ? 153.044 -39.499 -146.500 1.00 20.51 525 HIS A C 1
ATOM 3138 O O . HIS A 1 492 ? 152.381 -39.495 -145.465 1.00 20.66 525 HIS A O 1
ATOM 3145 N N . THR A 1 493 ? 154.344 -39.254 -146.526 1.00 19.36 526 THR A N 1
ATOM 3146 C CA . THR A 1 493 ? 155.083 -39.013 -145.302 1.00 20.03 526 THR A CA 1
ATOM 3147 C C . THR A 1 493 ? 155.624 -37.608 -145.231 1.00 19.92 526 THR A C 1
ATOM 3148 O O . THR A 1 493 ? 156.144 -37.081 -146.216 1.00 21.10 526 THR A O 1
ATOM 3152 N N . THR A 1 494 ? 155.494 -36.999 -144.059 1.00 20.62 527 THR A N 1
ATOM 3153 C CA . THR A 1 494 ? 155.986 -35.644 -143.840 1.00 21.15 527 THR A CA 1
ATOM 3154 C C . THR A 1 494 ? 156.586 -35.570 -142.439 1.00 21.55 527 THR A C 1
ATOM 3155 O O . THR A 1 494 ? 155.967 -36.021 -141.475 1.00 22.99 527 THR A O 1
ATOM 3159 N N . CYS A 1 495 ? 157.790 -35.015 -142.331 1.00 20.64 528 CYS A N 1
ATOM 3160 C CA . CYS A 1 495 ? 158.440 -34.897 -141.031 1.00 22.47 528 CYS A CA 1
ATOM 3161 C C . CYS A 1 495 ? 158.725 -33.437 -140.670 1.00 22.22 528 CYS A C 1
ATOM 3162 O O . CYS A 1 495 ? 158.900 -32.591 -141.545 1.00 22.48 528 CYS A O 1
ATOM 3165 N N . PHE A 1 496 ? 158.780 -33.151 -139.374 1.00 21.88 529 PHE A N 1
ATOM 3166 C CA . PHE A 1 496 ? 159.061 -31.807 -138.892 1.00 22.40 529 PHE A CA 1
ATOM 3167 C C . PHE A 1 496 ? 159.608 -31.926 -137.475 1.00 23.91 529 PHE A C 1
ATOM 3168 O O . PHE A 1 496 ? 159.405 -32.937 -136.798 1.00 23.11 529 PHE A O 1
ATOM 3176 N N . ARG A 1 497 ? 160.293 -30.887 -137.024 1.00 23.88 530 ARG A N 1
ATOM 3177 C CA . ARG A 1 497 ? 160.876 -30.916 -135.686 1.00 24.06 530 ARG A CA 1
ATOM 3178 C C . ARG A 1 497 ? 160.264 -29.923 -134.710 1.00 23.22 530 ARG A C 1
ATOM 3179 O O . ARG A 1 497 ? 159.951 -28.786 -135.095 1.00 22.11 530 ARG A O 1
ATOM 3187 N N . ASP A 1 498 ? 160.102 -30.346 -133.474 1.00 23.81 531 ASP A N 1
ATOM 3188 C CA . ASP A 1 498 ? 159.620 -29.446 -132.476 1.00 25.14 531 ASP A CA 1
ATOM 3189 C C . ASP A 1 498 ? 160.953 -28.896 -131.890 1.00 25.26 531 ASP A C 1
ATOM 3190 O O . ASP A 1 498 ? 161.774 -29.627 -131.373 1.00 24.72 531 ASP A O 1
ATOM 3195 N N . THR A 1 499 ? 161.177 -27.611 -132.113 1.00 26.72 532 THR A N 1
ATOM 3196 C CA . THR A 1 499 ? 162.429 -26.998 -131.686 1.00 26.79 532 THR A CA 1
ATOM 3197 C C . THR A 1 499 ? 162.455 -26.750 -130.190 1.00 29.16 532 THR A C 1
ATOM 3198 O O . THR A 1 499 ? 163.441 -26.250 -129.656 1.00 31.53 532 THR A O 1
ATOM 3202 N N . GLY A 1 500 ? 161.373 -27.112 -129.509 1.00 29.10 533 GLY A N 1
ATOM 3203 C CA . GLY A 1 500 ? 161.317 -26.937 -128.072 1.00 27.77 533 GLY A CA 1
ATOM 3204 C C . GLY A 1 500 ? 161.885 -28.160 -127.376 1.00 30.92 533 GLY A C 1
ATOM 3205 O O . GLY A 1 500 ? 162.814 -28.071 -126.580 1.00 31.20 533 GLY A O 1
ATOM 3206 N N . SER A 1 501 ? 161.333 -29.323 -127.691 1.00 30.45 534 SER A N 1
ATOM 3207 C CA . SER A 1 501 ? 161.789 -30.571 -127.086 1.00 31.89 534 SER A CA 1
ATOM 3208 C C . SER A 1 501 ? 162.942 -31.140 -127.895 1.00 32.65 534 SER A C 1
ATOM 3209 O O . SER A 1 501 ? 163.617 -32.073 -127.465 1.00 34.33 534 SER A O 1
ATOM 3212 N N . VAL A 1 502 ? 163.148 -30.576 -129.076 1.00 32.73 535 VAL A N 1
ATOM 3213 C CA . VAL A 1 502 ? 164.197 -31.010 -129.984 1.00 33.85 535 VAL A CA 1
ATOM 3214 C C . VAL A 1 502 ? 163.981 -32.441 -130.488 1.00 35.71 535 VAL A C 1
ATOM 3215 O O . VAL A 1 502 ? 164.917 -33.230 -130.561 1.00 39.12 535 VAL A O 1
ATOM 3219 N N . MET A 1 503 ? 162.746 -32.797 -130.810 1.00 35.06 536 MET A N 1
ATOM 3220 C CA . MET A 1 503 ? 162.513 -34.122 -131.362 1.00 34.16 536 MET A CA 1
ATOM 3221 C C . MET A 1 503 ? 161.816 -34.018 -132.700 1.00 31.50 536 MET A C 1
ATOM 3222 O O . MET A 1 503 ? 161.082 -33.064 -132.966 1.00 29.04 536 MET A O 1
ATOM 3227 N N . VAL A 1 504 ? 162.075 -35.001 -133.549 1.00 28.95 537 VAL A N 1
ATOM 3228 C CA . VAL A 1 504 ? 161.495 -35.038 -134.871 1.00 26.25 537 VAL A CA 1
ATOM 3229 C C . VAL A 1 504 ? 160.298 -35.968 -134.912 1.00 27.26 537 VAL A C 1
ATOM 3230 O O . VAL A 1 504 ? 160.341 -37.097 -134.407 1.00 27.40 537 VAL A O 1
ATOM 3234 N N . TYR A 1 505 ? 159.216 -35.471 -135.496 1.00 26.10 538 TYR A N 1
ATOM 3235 C CA . TYR A 1 505 ? 158.004 -36.269 -135.634 1.00 24.29 538 TYR A CA 1
ATOM 3236 C C . TYR A 1 505 ? 157.746 -36.428 -137.112 1.00 24.64 538 TYR A C 1
ATOM 3237 O O . TYR A 1 505 ? 158.060 -35.543 -137.917 1.00 23.74 538 TYR A O 1
ATOM 3246 N N . CYS A 1 506 ? 157.203 -37.573 -137.485 1.00 24.84 539 CYS A N 1
ATOM 3247 C CA . CYS A 1 506 ? 156.853 -37.781 -138.882 1.00 25.80 539 CYS A CA 1
ATOM 3248 C C . CYS A 1 506 ? 155.429 -38.268 -138.901 1.00 25.13 539 CYS A C 1
ATOM 3249 O O . CYS A 1 506 ? 155.009 -39.041 -138.038 1.00 25.93 539 CYS A O 1
ATOM 3252 N N . ILE A 1 507 ? 154.680 -37.790 -139.878 1.00 25.31 540 ILE A N 1
ATOM 3253 C CA . ILE A 1 507 ? 153.315 -38.208 -140.028 1.00 25.18 540 ILE A CA 1
ATOM 3254 C C . ILE A 1 507 ? 153.295 -39.090 -141.274 1.00 23.91 540 ILE A C 1
ATOM 3255 O O . ILE A 1 507 ? 153.840 -38.717 -142.320 1.00 23.85 540 ILE A O 1
ATOM 3260 N N . TYR A 1 508 ? 152.712 -40.276 -141.150 1.00 22.92 541 TYR A N 1
ATOM 3261 C CA . TYR A 1 508 ? 152.614 -41.181 -142.280 1.00 21.15 541 TYR A CA 1
ATOM 3262 C C . TYR A 1 508 ? 151.137 -41.303 -142.634 1.00 20.97 541 TYR A C 1
ATOM 3263 O O . TYR A 1 508 ? 150.384 -41.989 -141.940 1.00 22.80 541 TYR A O 1
ATOM 3272 N N . ILE A 1 509 ? 150.718 -40.622 -143.691 1.00 21.45 542 ILE A N 1
ATOM 3273 C CA . ILE A 1 509 ? 149.325 -40.673 -144.103 1.00 22.00 542 ILE A CA 1
ATOM 3274 C C . ILE A 1 509 ? 149.167 -41.896 -144.993 1.00 22.98 542 ILE A C 1
ATOM 3275 O O . ILE A 1 509 ? 149.684 -41.933 -146.119 1.00 23.11 542 ILE A O 1
ATOM 3280 N N . ILE A 1 510 ? 148.460 -42.897 -144.478 1.00 22.08 543 ILE A N 1
ATOM 3281 C CA . ILE A 1 510 ? 148.283 -44.150 -145.199 1.00 24.14 543 ILE A CA 1
ATOM 3282 C C . ILE A 1 510 ? 146.839 -44.538 -145.482 1.00 24.22 543 ILE A C 1
ATOM 3283 O O . ILE A 1 510 ? 145.995 -44.500 -144.594 1.00 24.77 543 ILE A O 1
ATOM 3288 N N . GLU A 1 511 ? 146.557 -44.903 -146.728 1.00 24.68 544 GLU A N 1
ATOM 3289 C CA . GLU A 1 511 ? 145.202 -45.345 -147.085 1.00 25.05 544 GLU A CA 1
ATOM 3290 C C . GLU A 1 511 ? 145.083 -46.795 -146.607 1.00 25.90 544 GLU A C 1
ATOM 3291 O O . GLU A 1 511 ? 145.707 -47.684 -147.176 1.00 26.05 544 GLU A O 1
ATOM 3297 N N . LEU A 1 512 ? 144.307 -47.027 -145.558 1.00 26.79 545 LEU A N 1
ATOM 3298 C CA . LEU A 1 512 ? 144.127 -48.372 -145.022 1.00 29.91 545 LEU A CA 1
ATOM 3299 C C . LEU A 1 512 ? 142.777 -48.961 -145.377 1.00 33.39 545 LEU A C 1
ATOM 3300 O O . LEU A 1 512 ? 141.742 -48.294 -145.262 1.00 33.70 545 LEU A O 1
ATOM 3305 N N . SER A 1 513 ? 142.784 -50.220 -145.795 1.00 35.29 546 SER A N 1
ATOM 3306 C CA . SER A 1 513 ? 141.544 -50.902 -146.116 1.00 38.84 546 SER A CA 1
ATOM 3307 C C . SER A 1 513 ? 140.844 -51.148 -144.779 1.00 40.28 546 SER A C 1
ATOM 3308 O O . SER A 1 513 ? 141.461 -51.659 -143.843 1.00 39.92 546 SER A O 1
ATOM 3311 N N . SER A 1 514 ? 139.580 -50.753 -144.670 1.00 42.83 547 SER A N 1
ATOM 3312 C CA . SER A 1 514 ? 138.845 -50.957 -143.422 1.00 45.36 547 SER A CA 1
ATOM 3313 C C . SER A 1 514 ? 137.665 -51.887 -143.645 1.00 47.00 547 SER A C 1
ATOM 3314 O O . SER A 1 514 ? 137.074 -51.925 -144.724 1.00 47.17 547 SER A O 1
ATOM 3317 N N . SER A 1 515 ? 137.331 -52.631 -142.603 1.00 49.61 548 SER A N 1
ATOM 3318 C CA . SER A 1 515 ? 136.238 -53.592 -142.651 1.00 51.89 548 SER A CA 1
ATOM 3319 C C . SER A 1 515 ? 134.957 -53.022 -142.054 1.00 51.71 548 SER A C 1
ATOM 3320 O O . SER A 1 515 ? 133.869 -53.543 -142.300 1.00 53.13 548 SER A O 1
ATOM 3323 N N . LEU A 1 516 ? 135.094 -51.950 -141.277 1.00 49.99 549 LEU A N 1
ATOM 3324 C CA . LEU A 1 516 ? 133.948 -51.332 -140.625 1.00 47.19 549 LEU A CA 1
ATOM 3325 C C . LEU A 1 516 ? 133.313 -50.223 -141.457 1.00 45.31 549 LEU A C 1
ATOM 3326 O O . LEU A 1 516 ? 132.268 -50.434 -142.073 1.00 45.78 549 LEU A O 1
ATOM 3331 N N . LEU A 1 517 ? 133.937 -49.045 -141.475 1.00 42.90 550 LEU A N 1
ATOM 3332 C CA . LEU A 1 517 ? 133.413 -47.908 -142.237 1.00 39.47 550 LEU A CA 1
ATOM 3333 C C . LEU A 1 517 ? 134.251 -47.551 -143.456 1.00 38.94 550 LEU A C 1
ATOM 3334 O O . LEU A 1 517 ? 135.461 -47.353 -143.352 1.00 36.65 550 LEU A O 1
ATOM 3339 N N . GLY A 1 518 ? 133.591 -47.476 -144.612 1.00 39.01 551 GLY A N 1
ATOM 3340 C CA . GLY A 1 518 ? 134.262 -47.131 -145.855 1.00 39.00 551 GLY A CA 1
ATOM 3341 C C . GLY A 1 518 ? 135.206 -48.171 -146.441 1.00 38.92 551 GLY A C 1
ATOM 3342 O O . GLY A 1 518 ? 135.623 -49.106 -145.754 1.00 39.75 551 GLY A O 1
ATOM 3343 N N . GLN A 1 519 ? 135.535 -48.007 -147.723 1.00 38.83 552 GLN A N 1
ATOM 3344 C CA . GLN A 1 519 ? 136.461 -48.902 -148.419 1.00 39.28 552 GLN A CA 1
ATOM 3345 C C . GLN A 1 519 ? 137.844 -48.716 -147.794 1.00 37.48 552 GLN A C 1
ATOM 3346 O O . GLN A 1 519 ? 138.543 -49.673 -147.486 1.00 37.23 552 GLN A O 1
ATOM 3352 N N . PHE A 1 520 ? 138.233 -47.457 -147.628 1.00 35.57 553 PHE A N 1
ATOM 3353 C CA . PHE A 1 520 ? 139.520 -47.119 -147.029 1.00 33.52 553 PHE A CA 1
ATOM 3354 C C . PHE A 1 520 ? 139.325 -46.127 -145.901 1.00 32.47 553 PHE A C 1
ATOM 3355 O O . PHE A 1 520 ? 138.336 -45.405 -145.844 1.00 34.08 553 PHE A O 1
ATOM 3363 N N . GLN A 1 521 ? 140.276 -46.117 -144.990 1.00 31.85 554 GLN A N 1
ATOM 3364 C CA . GLN A 1 521 ? 140.285 -45.160 -143.907 1.00 29.15 554 GLN A CA 1
ATOM 3365 C C . GLN A 1 521 ? 141.674 -44.569 -144.071 1.00 27.61 554 GLN A C 1
ATOM 3366 O O . GLN A 1 521 ? 142.675 -45.284 -143.956 1.00 27.97 554 GLN A O 1
ATOM 3372 N N . ILE A 1 522 ? 141.743 -43.291 -144.409 1.00 25.86 555 ILE A N 1
ATOM 3373 C CA . ILE A 1 522 ? 143.034 -42.630 -144.563 1.00 23.70 555 ILE A CA 1
ATOM 3374 C C . ILE A 1 522 ? 143.450 -42.196 -143.158 1.00 24.53 555 ILE A C 1
ATOM 3375 O O . ILE A 1 522 ? 142.789 -41.379 -142.521 1.00 23.99 555 ILE A O 1
ATOM 3380 N N . VAL A 1 523 ? 144.540 -42.767 -142.669 1.00 24.90 556 VAL A N 1
ATOM 3381 C CA . VAL A 1 523 ? 145.007 -42.500 -141.321 1.00 23.41 556 VAL A CA 1
ATOM 3382 C C . VAL A 1 523 ? 146.308 -41.711 -141.255 1.00 23.75 556 VAL A C 1
ATOM 3383 O O . VAL A 1 523 ? 147.269 -42.014 -141.959 1.00 25.60 556 VAL A O 1
ATOM 3387 N N . PRO A 1 524 ? 146.336 -40.658 -140.425 1.00 23.35 557 PRO A N 1
ATOM 3388 C CA . PRO A 1 524 ? 147.546 -39.852 -140.280 1.00 22.67 557 PRO A CA 1
ATOM 3389 C C . PRO A 1 524 ? 148.329 -40.405 -139.087 1.00 23.50 557 PRO A C 1
ATOM 3390 O O . PRO A 1 524 ? 148.210 -39.901 -137.971 1.00 23.92 557 PRO A O 1
ATOM 3394 N N . PHE A 1 525 ? 149.093 -41.474 -139.309 1.00 24.11 558 PHE A N 1
ATOM 3395 C CA . PHE A 1 525 ? 149.886 -42.061 -138.228 1.00 23.47 558 PHE A CA 1
ATOM 3396 C C . PHE A 1 525 ? 150.971 -41.058 -137.867 1.00 23.31 558 PHE A C 1
ATOM 3397 O O . PHE A 1 525 ? 151.479 -40.342 -138.725 1.00 22.15 558 PHE A O 1
ATOM 3405 N N . ILE A 1 526 ? 151.329 -41.004 -136.595 1.00 23.13 559 ILE A N 1
ATOM 3406 C CA . ILE A 1 526 ? 152.364 -40.093 -136.182 1.00 24.52 559 ILE A CA 1
ATOM 3407 C C . ILE A 1 526 ? 153.235 -40.735 -135.117 1.00 24.73 559 ILE A C 1
ATOM 3408 O O . ILE A 1 526 ? 152.750 -41.426 -134.232 1.00 24.91 559 ILE A O 1
ATOM 3413 N N . ARG A 1 527 ? 154.534 -40.535 -135.222 1.00 25.49 560 ARG A N 1
ATOM 3414 C CA . ARG A 1 527 ? 155.447 -41.068 -134.240 1.00 27.28 560 ARG A CA 1
ATOM 3415 C C . ARG A 1 527 ? 156.721 -40.228 -134.245 1.00 29.49 560 ARG A C 1
ATOM 3416 O O . ARG A 1 527 ? 156.813 -39.244 -134.946 1.00 32.66 560 ARG A O 1
ATOM 3424 N N . GLN A 1 528 ? 157.685 -40.609 -133.428 1.00 30.50 561 GLN A N 1
ATOM 3425 C CA . GLN A 1 528 ? 158.923 -39.864 -133.380 1.00 31.59 561 GLN A CA 1
ATOM 3426 C C . GLN A 1 528 ? 160.034 -40.646 -134.068 1.00 31.40 561 GLN A C 1
ATOM 3427 O O . GLN A 1 528 ? 160.004 -41.868 -134.112 1.00 31.40 561 GLN A O 1
ATOM 3433 N N . VAL A 1 529 ? 160.984 -39.924 -134.635 1.00 32.20 562 VAL A N 1
ATOM 3434 C CA . VAL A 1 529 ? 162.148 -40.546 -135.258 1.00 34.69 562 VAL A CA 1
ATOM 3435 C C . VAL A 1 529 ? 163.235 -40.254 -134.218 1.00 37.38 562 VAL A C 1
ATOM 3436 O O . VAL A 1 529 ? 163.732 -39.132 -134.125 1.00 37.90 562 VAL A O 1
ATOM 3440 N N . THR A 1 530 ? 163.565 -41.265 -133.425 1.00 41.18 563 THR A N 1
ATOM 3441 C CA . THR A 1 530 ? 164.530 -41.133 -132.335 1.00 45.43 563 THR A CA 1
ATOM 3442 C C . THR A 1 530 ? 165.992 -41.288 -132.708 1.00 47.34 563 THR A C 1
ATOM 3443 O O . THR A 1 530 ? 166.368 -42.207 -133.431 1.00 47.24 563 THR A O 1
ATOM 3447 N N . LEU A 1 531 ? 166.816 -40.385 -132.187 1.00 50.71 564 LEU A N 1
ATOM 3448 C CA . LEU A 1 531 ? 168.251 -40.433 -132.424 1.00 54.48 564 LEU A CA 1
ATOM 3449 C C . LEU A 1 531 ? 168.849 -41.243 -131.282 1.00 57.39 564 LEU A C 1
ATOM 3450 O O . LEU A 1 531 ? 168.844 -40.798 -130.138 1.00 57.44 564 LEU A O 1
ATOM 3455 N N . SER A 1 532 ? 169.350 -42.429 -131.616 1.00 61.32 565 SER A N 1
ATOM 3456 C CA . SER A 1 532 ? 169.973 -43.363 -130.669 1.00 64.93 565 SER A CA 1
ATOM 3457 C C . SER A 1 532 ? 169.573 -44.791 -131.050 1.00 66.85 565 SER A C 1
ATOM 3458 O O . SER A 1 532 ? 170.493 -45.618 -131.243 1.00 68.04 565 SER A O 1
#

GO terms:
  GO:0046761 viral budding from plasma membrane (P, IDA)
  GO:0042802 identical protein binding (F, IPI)

Foldseek 3Di:
DADPLFLPWFQAQQDALVLLLQWAFFDWDDEPFPDDFFDAAFKAWDLKEKEAHSAWIKIKIAIDGGHDVHKMKIWIAYWDADPVGDIYGDTPDIDIGDDPFQWDLKYWEADVQWIKIKTFGDDDDQLVLLQALAETWIKIWTQGSVGDIFMDTADAPCPRNFFSYKGFLSYYWYQAPQKTKTKMKGFTDPPDPVNVQQQLAFEAFPPLVVVDPDDPVVLSVQRNVQQFDVSRNRTRIWIWMWIGGPDRHHYHRIHTETERNNADGHQHRKYWGHHPNWIKIWGFPQWQQFDTWMWTKDFDDDPNHTDHIYTDTQHANDAGAAWDDCRWSSGRGGHHGGTTAAKHKAWSYAQVSDPHRNPWTKIWTWHAPDTHAQWFIKTFMAIRYDTPYIDTPDDTPWHWGHWDKGKTARNPVGWIKMWIFIFTQDSPGHRTTTGGTMTTTDRD

B-factor: mean 33.21, std 10.08, range [15.16, 83.18]

Radius of gyration: 20.41 Å; Cα contacts (8 Å, |Δi|>4): 1292; chains: 1; bounding box: 52×46×61 Å

Organism: Parainfluenza virus 5 (strain W3) (NCBI:txid11208)

Nearest PDB structures (foldseek):
  1z4v-assembly1_A  TM=1.002E+00  e=1.037E-96  Mammalian orthorubulavirus 5
  1z4w-assembly1_A  TM=1.001E+00  e=5.569E-94  Mammalian orthorubulavirus 5
  1z4y-assembly1_A  TM=1.002E+00  e=1.938E-93  Mammalian orthorubulavirus 5
  4jf7-assembly1_D  TM=9.999E-01  e=1.177E-88  Simian virus 5 (strain W3)
  4jf7-assembly1_A  TM=9.995E-01  e=2.084E-88  Simian virus 5 (strain W3)

Sequence (444 aa):
INDNRYINGINQFYFSIAEGRNLTLGPLLNMPSFIPTATTPEGCTRIPSFSLTKTHWCYTHNVILNGCQSNQFVSMGIIEPTSAGFPFFRTLKTLYLSDGVNRKSCSISTVPGGCMMYCFVSTQPERDDYFSAAPPEQRIIIMYYNDTIVERIINPPGVLDVWATLNPGTGSGVYYLGWVLFPIYGGVIKGTSLWNNQANKYFIPQMVAALCSQNQATQVQNAKSSYYSSWFGNRMIQSGILACPLRQDLTNECLVLPFSNDQVLMGAEGRLYMYGDSVYYYQRSNSWWPMTMLYKVTITFTNGQPSAISAQNVPTQQVPRPGTGDCSATNRCPGFCLTGVYADAWLLTNPSSTSTFGSEATFTGSYLNTATQRINPTMYIANNTQIISSQQFGSSGQEAAYGHTTCFRDTGSVMVYCIYIIELSSSLLGQFQIVPFIRQVTLS

Solvent-accessible surface area: 16452 Å² total; per-residue (Å²): 131,3,49,122,75,0,37,86,0,14,34,61,47,10,20,59,32,62,62,0,149,84,5,52,21,9,104,59,50,136,16,89,65,13,9,47,74,13,126,54,94,70,6,0,5,44,31,0,0,0,8,12,34,104,55,21,0,0,0,0,0,6,23,29,122,106,22,41,201,48,23,3,25,0,1,3,3,18,0,57,38,44,132,73,23,34,0,53,2,108,56,59,33,81,19,104,27,64,95,77,34,42,6,44,15,1,0,0,0,6,0,73,46,1,0,0,0,0,0,13,19,20,116,67,92,85,90,61,4,2,103,42,60,67,32,18,67,6,39,0,2,2,0,34,116,113,97,63,82,23,56,98,82,4,104,7,80,49,8,124,97,32,2,0,0,0,7,0,0,1,0,4,1,15,78,40,128,32,24,0,0,0,0,1,24,0,0,0,32,151,55,18,83,26,38,87,101,10,48,106,63,65,35,32,3,137,39,0,61,100,70,13,112,59,94,105,78,45,4,32,128,33,0,58,54,1,3,70,0,85,146,23,8,94,28,0,4,0,0,0,0,0,0,0,17,54,88,92,73,1,75,85,43,1,35,24,15,45,0,33,2,65,50,0,3,1,2,3,12,0,7,1,8,22,5,49,135,30,3,4,0,6,0,28,7,22,0,1,0,1,8,10,1,6,0,56,7,82,23,69,64,76,143,55,79,5,50,50,16,49,9,93,17,0,14,2,45,31,6,26,9,4,3,85,62,132,12,11,10,101,25,56,36,6,18,78,8,47,20,7,3,0,15,0,1,4,1,0,0,43,0,54,72,20,132,88,32,0,64,50,0,7,0,0,0,6,13,10,71,35,42,77,114,86,21,21,1,5,0,1,0,0,41,12,60,116,56,62,20,62,90,66,65,45,91,91,44,49,93,3,6,13,2,1,0,5,1,0,52,0,58,51,46,109,66,3,9,0,0,0,1,2,0,15,36,30,125,142,62,2,69,34,74,5,27,7,22,2,0,41,2,44,79,113

Secondary structure (DSSP, 8-state):
---TTTTTSSSS--B-HHHHTTEEEEEE------SPPPSSSS-EEEEEEEEE-SS-EEEEEEEESSS---EEEEEEEEEEE-TTSSEEEEEEEEEEE-SS--EEEEEEEEETTEEEEEEEE--S-HHHHHHSSSPPEEEEEEEETTS-EEEEEE--TT-TTTEEEEEE-BS--EEETTEEEEEEEEEEPTTSHHHHHHTT-----TTSTTT--S-HHHHHHHHHHTTEETTTTTEEEEEEEEEEES-SS-SS--EEEEPPTTTS-S---EEEEEETTEEEEEE---SS--B-EEEEEEEEESSSSEEEEEEEE------B---SGGGSTT--S---------B-EEESB-GGGSSSTTTT-EEEEEEE-SSSSSB-EEEEEEESS-EEEEEE-SSTT-BEEEEEEEEEEETTTTEEEEEEEEEEE-SSSSSEEEEEEEEEEEE-

InterPro domains:
  IPR000665 Haemagglutinin/haemagglutinin-neuraminidase, paramyxovirus [PF00423] (11-562)
  IPR016285 Haemagglutinin-neuraminidase [PIRSF001072] (5-564)
  IPR016285 Haemagglutinin-neuraminidase [cd15469] (149-561)
  IPR036278 Sialidase superfamily [SSF50939] (117-564)

CATH classification: 2.120.10.10